Protein AF-A0A8B8AVL2-F1 (afdb_monomer)

Foldseek 3Di:
DQDDDDPDAWDDQQRDTDGPVFWDHANSDIDGHPPQWDHFHRDIEGNVFWDWQAADVAIDIDGPPACWDRARRAIDRCPPAPPWDHQHRDIDRQQFWDADAPSDIDGAPDSQFRDWEDDDRHDTYTDHPQFNDAQQGDTDRVQQWDHANSATGGRQVVVVWDQLPPERDIDRPVFWDNFLRDIDGDDDDDDDDDDDDDDDDDDDDDDDDPCDAAQCNCLDPPNDLVVLVVCLVVVVQDLQAPWKWWWQWDDKDFDPPQQKIKTWIFGDDTPLDPDDDTDIAIEIENHGRPVCVVVRRFTKIKGHNDDCDPDDRYDYDDSNIYIGGPDPVSSVSSVVCNCSHVSNVVVVVVVVVVVVVVVVVVVVVVVVD

Sequence (369 aa):
MGKIQPRGSGHCCGKDLYNIGNELCCRNKIFHSDGFLQCCGGSTYNVSHQECCQGNGASKAIPKEAEMLCCRGVVHNINNVPNSRCCGNQTYSPLTNLCCNNDVIIKKDSTNHTICCGREAISFHSCERDSGNFCGREAFHIKRDLCCNNKLHKNAKKRGKRCCLPGTDKFDPRSEICAFGMVKTIAVTRNNRPSSPIPGPQRRELRPTQIATGICSICSDAWTNRDVRRRILDKSLDICRENGYLLTVKHFEVSEIANKTWMDVTMKRNIFKTNANKTDIILELPCKCSSLKKQSRKRILLLTDLKFQNPPKSFHLGDSDAIVPRRKKILNMIRERFRNCDNYIVRKLRKIVFEDRIKKIISESKNKA

Organism: Crassostrea virginica (NCBI:txid6565)

Mean predicted aligned error: 20.83 Å

InterPro domains:
  IPR055284 Galaxin-like [PTHR34490] (5-122)
  IPR056601 Galaxin-like repeats domain [PF24748] (11-123)

Structure (mmCIF, N/CA/C/O backbone):
data_AF-A0A8B8AVL2-F1
#
_entry.id   AF-A0A8B8AVL2-F1
#
loop_
_atom_site.group_PDB
_atom_site.id
_atom_site.type_symbol
_atom_site.label_atom_id
_atom_site.label_alt_id
_atom_site.label_comp_id
_atom_site.label_asym_id
_atom_site.label_entity_id
_atom_site.label_seq_id
_atom_site.pdbx_PDB_ins_code
_atom_site.Cartn_x
_atom_site.Cartn_y
_atom_site.Cartn_z
_atom_site.occupancy
_atom_site.B_iso_or_equiv
_atom_site.auth_seq_id
_atom_site.auth_comp_id
_atom_site.auth_asym_id
_atom_site.auth_atom_id
_atom_site.pdbx_PDB_model_num
ATOM 1 N N . MET A 1 1 ? 40.114 -24.644 -37.928 1.00 46.31 1 MET A N 1
ATOM 2 C CA . MET A 1 1 ? 40.472 -23.586 -38.894 1.00 46.31 1 MET A CA 1
ATOM 3 C C . MET A 1 1 ? 40.059 -22.238 -38.325 1.00 46.31 1 MET A C 1
ATOM 5 O O . MET A 1 1 ? 38.869 -21.961 -38.285 1.00 46.31 1 MET A O 1
ATOM 9 N N . GLY A 1 2 ? 41.008 -21.447 -37.820 1.00 56.53 2 GLY A N 1
ATOM 10 C CA . GLY A 1 2 ? 40.782 -20.035 -37.483 1.00 56.53 2 GLY A CA 1
ATOM 11 C C . GLY A 1 2 ? 41.354 -19.159 -38.596 1.00 56.53 2 GLY A C 1
ATOM 12 O O . GLY A 1 2 ? 42.426 -19.472 -39.109 1.00 56.53 2 GLY A O 1
ATOM 13 N N . LYS A 1 3 ? 40.642 -18.103 -38.999 1.00 57.56 3 LYS A N 1
ATOM 14 C CA . LYS A 1 3 ? 41.122 -17.144 -40.007 1.00 57.56 3 LYS A CA 1
ATOM 15 C C . LYS A 1 3 ? 42.056 -16.134 -39.324 1.00 57.56 3 LYS A C 1
ATOM 17 O O . LYS A 1 3 ? 41.684 -15.569 -38.300 1.00 57.56 3 LYS A O 1
ATOM 22 N N . ILE A 1 4 ? 43.249 -15.918 -39.878 1.00 60.59 4 ILE A N 1
ATOM 23 C CA . ILE A 1 4 ? 44.240 -14.942 -39.388 1.00 60.59 4 ILE A CA 1
ATOM 24 C C . ILE A 1 4 ? 44.232 -13.735 -40.337 1.00 60.59 4 ILE A C 1
ATOM 26 O O . ILE A 1 4 ? 44.133 -13.912 -41.549 1.00 60.59 4 ILE A O 1
ATOM 30 N N . GLN A 1 5 ? 44.316 -12.515 -39.800 1.00 57.16 5 GLN A N 1
ATOM 31 C CA . GLN A 1 5 ? 44.243 -11.262 -40.565 1.00 57.16 5 GLN A CA 1
ATOM 32 C C . GLN A 1 5 ? 45.155 -10.185 -39.940 1.00 57.16 5 GLN A C 1
ATOM 34 O O . GLN A 1 5 ? 45.517 -10.316 -38.766 1.00 57.16 5 GLN A O 1
ATOM 39 N N . PRO A 1 6 ? 45.558 -9.141 -40.695 1.00 56.50 6 PRO A N 1
ATOM 40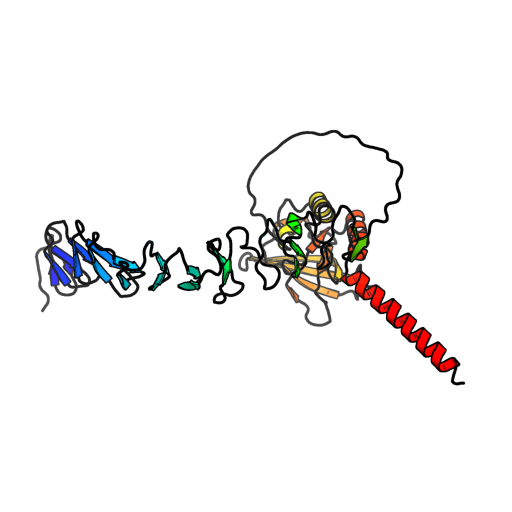 C CA . PRO A 1 6 ? 46.454 -8.099 -40.201 1.00 56.50 6 PRO A CA 1
ATOM 41 C C . PRO A 1 6 ? 45.895 -7.302 -39.017 1.00 56.50 6 PRO A C 1
ATOM 43 O O . PRO A 1 6 ? 44.690 -7.138 -38.826 1.00 56.50 6 PRO A O 1
ATOM 46 N N . ARG A 1 7 ? 46.813 -6.763 -38.216 1.00 51.44 7 ARG A N 1
ATOM 47 C CA . ARG A 1 7 ? 46.518 -6.038 -36.978 1.00 51.44 7 ARG A CA 1
ATOM 48 C C . ARG A 1 7 ? 46.010 -4.622 -37.298 1.00 51.44 7 ARG A C 1
ATOM 50 O O . ARG A 1 7 ? 46.827 -3.736 -37.521 1.00 51.44 7 ARG A O 1
ATOM 57 N N . GLY A 1 8 ? 44.691 -4.399 -37.302 1.00 59.25 8 GLY A N 1
ATOM 58 C CA . GLY A 1 8 ? 44.143 -3.030 -37.351 1.00 59.25 8 GLY A CA 1
ATOM 59 C C . GLY A 1 8 ? 42.682 -2.825 -37.777 1.00 59.25 8 GLY A C 1
ATOM 60 O O . GLY A 1 8 ? 42.142 -1.773 -37.457 1.00 59.25 8 GLY A O 1
ATOM 61 N N . SER A 1 9 ? 42.036 -3.771 -38.471 1.00 60.78 9 SER A N 1
ATOM 62 C CA . SER A 1 9 ? 40.707 -3.534 -39.087 1.00 60.78 9 SER A CA 1
ATOM 63 C C . SER A 1 9 ? 39.643 -4.613 -38.834 1.00 60.78 9 SER A C 1
ATOM 65 O O . SER A 1 9 ? 38.451 -4.306 -38.848 1.00 60.78 9 SER A O 1
ATOM 67 N N . GLY A 1 10 ? 40.042 -5.866 -38.598 1.00 69.06 10 GLY A N 1
ATOM 68 C CA . GLY A 1 10 ? 39.117 -6.973 -38.345 1.00 69.06 10 GLY A CA 1
ATOM 69 C C . GLY A 1 10 ? 38.738 -7.111 -36.868 1.00 69.06 10 GLY A C 1
ATOM 70 O O . GLY A 1 10 ? 39.597 -7.378 -36.028 1.00 69.06 10 GLY A O 1
ATOM 71 N N . HIS A 1 11 ? 37.447 -7.000 -36.560 1.00 82.00 11 HIS A N 1
ATOM 72 C CA . HIS A 1 11 ? 36.873 -7.332 -35.255 1.00 82.00 11 HIS A CA 1
ATOM 73 C C . HIS A 1 11 ? 36.264 -8.742 -35.279 1.00 82.00 11 HIS A C 1
ATOM 75 O O . HIS A 1 11 ? 35.847 -9.233 -36.325 1.00 82.00 11 HIS A O 1
ATOM 81 N N . CYS A 1 12 ? 36.192 -9.416 -34.130 1.00 86.38 12 CYS A N 1
ATOM 82 C CA . CYS A 1 12 ? 35.630 -10.768 -34.050 1.00 86.38 12 CYS A CA 1
ATOM 83 C C . CYS A 1 12 ? 34.099 -10.746 -33.914 1.00 86.38 12 CYS A C 1
ATOM 85 O O . CYS A 1 12 ? 33.557 -10.052 -33.055 1.00 86.38 12 CYS A O 1
ATOM 87 N N . CYS A 1 13 ? 33.413 -11.582 -34.694 1.00 88.31 13 CYS A N 1
ATOM 88 C CA . CYS A 1 13 ? 31.988 -11.875 -34.572 1.00 88.31 13 CYS A CA 1
ATOM 89 C C . CYS A 1 13 ? 31.774 -13.392 -34.466 1.00 88.31 13 CYS A C 1
ATOM 91 O O . CYS A 1 13 ? 31.724 -14.112 -35.463 1.00 88.31 13 CYS A O 1
ATOM 93 N N . GLY A 1 14 ? 31.668 -13.909 -33.240 1.00 86.19 14 GLY A N 1
ATOM 94 C CA . GLY A 1 14 ? 31.575 -15.351 -33.003 1.00 86.19 14 GLY A CA 1
ATOM 95 C C . GLY A 1 14 ? 32.844 -16.095 -33.429 1.00 86.19 14 GLY A C 1
ATOM 96 O O . GLY A 1 14 ? 33.833 -16.083 -32.703 1.00 86.19 14 GLY A O 1
ATOM 97 N N . LYS A 1 15 ? 32.795 -16.772 -34.584 1.00 85.31 15 LYS A N 1
ATOM 98 C CA . LYS A 1 15 ? 33.928 -17.519 -35.171 1.00 85.31 15 LYS A CA 1
ATOM 99 C C . LYS A 1 15 ? 34.556 -16.831 -36.389 1.00 85.31 15 LYS A C 1
ATOM 101 O O . LYS A 1 15 ? 35.597 -17.288 -36.858 1.00 85.31 15 LYS A O 1
ATOM 106 N N . ASP A 1 16 ? 33.939 -15.765 -36.888 1.00 84.94 16 ASP A N 1
ATOM 107 C CA . ASP A 1 16 ? 34.364 -15.042 -38.084 1.00 84.94 16 ASP A CA 1
ATOM 108 C C . ASP A 1 16 ? 34.873 -13.636 -37.738 1.00 84.94 16 ASP A C 1
ATOM 110 O O . ASP A 1 16 ? 34.718 -13.150 -36.615 1.00 84.94 16 ASP A O 1
ATOM 114 N N . LEU A 1 17 ? 35.518 -12.996 -38.711 1.00 83.62 17 LEU A N 1
ATOM 115 C CA . LEU A 1 17 ? 36.006 -11.621 -38.628 1.00 83.62 17 LEU A CA 1
ATOM 116 C C . LEU A 1 17 ? 35.095 -10.711 -39.453 1.00 83.62 17 LEU A C 1
ATOM 118 O O . LEU A 1 17 ? 34.638 -11.133 -40.512 1.00 83.62 17 LEU A O 1
ATOM 122 N N . TYR A 1 18 ? 34.876 -9.483 -38.984 1.00 85.00 18 TYR A N 1
ATOM 123 C CA . TYR A 1 18 ? 34.106 -8.452 -39.680 1.00 85.00 18 TYR A CA 1
ATOM 124 C C . TYR A 1 18 ? 34.799 -7.086 -39.618 1.00 85.00 18 TYR A C 1
ATOM 126 O O . TYR A 1 18 ? 35.566 -6.803 -38.692 1.00 85.00 18 TYR A O 1
ATOM 134 N N . ASN A 1 19 ? 34.519 -6.236 -40.599 1.00 83.88 19 ASN A N 1
ATOM 135 C CA . ASN A 1 19 ? 35.024 -4.874 -40.705 1.00 83.88 19 ASN A CA 1
ATOM 136 C C . ASN A 1 19 ? 34.010 -3.874 -40.127 1.00 83.88 19 ASN A C 1
ATOM 138 O O . ASN A 1 19 ? 32.945 -3.652 -40.696 1.00 83.88 19 ASN A O 1
ATOM 142 N N . ILE A 1 20 ? 34.360 -3.200 -39.031 1.00 81.19 20 ILE A N 1
ATOM 143 C CA . ILE A 1 20 ? 33.480 -2.208 -38.381 1.00 81.19 20 ILE A CA 1
ATOM 144 C C . ILE A 1 20 ? 33.122 -0.993 -39.255 1.00 81.19 20 ILE A C 1
ATOM 146 O O . ILE A 1 20 ? 32.211 -0.252 -38.897 1.00 81.19 20 ILE A O 1
ATOM 150 N N . GLY A 1 21 ? 33.825 -0.762 -40.371 1.00 81.06 21 GLY A N 1
ATOM 151 C CA . GLY A 1 21 ? 33.552 0.355 -41.277 1.00 81.06 21 GLY A CA 1
ATOM 152 C C . GLY A 1 21 ? 32.342 0.154 -42.196 1.00 81.06 21 GLY A C 1
ATOM 153 O O . GLY A 1 21 ? 31.752 1.139 -42.626 1.00 81.06 21 GLY A O 1
ATOM 154 N N . ASN A 1 22 ? 31.974 -1.094 -42.507 1.00 85.62 22 ASN A N 1
ATOM 155 C CA . ASN A 1 22 ? 30.881 -1.425 -43.435 1.00 85.62 22 ASN A CA 1
ATOM 156 C C . ASN A 1 22 ? 30.112 -2.712 -43.071 1.00 85.62 22 ASN A C 1
ATOM 158 O O . ASN A 1 22 ? 29.275 -3.177 -43.844 1.00 85.62 22 ASN A O 1
ATOM 162 N N . GLU A 1 23 ? 30.378 -3.306 -41.908 1.00 89.81 23 GLU A N 1
ATOM 163 C CA . GLU A 1 23 ? 29.716 -4.516 -41.426 1.00 89.81 23 GLU A CA 1
ATOM 164 C C . GLU A 1 23 ? 29.344 -4.397 -39.942 1.00 89.81 23 GLU A C 1
ATOM 166 O O . GLU A 1 23 ? 29.941 -3.654 -39.160 1.00 89.81 23 GLU A O 1
ATOM 171 N N . LEU A 1 24 ? 28.339 -5.169 -39.539 1.00 91.12 24 LEU A N 1
ATOM 172 C CA . LEU A 1 24 ? 27.743 -5.144 -38.213 1.00 91.12 24 LEU A CA 1
ATOM 173 C C . LEU A 1 24 ? 27.591 -6.567 -37.662 1.00 91.12 24 LEU A C 1
ATOM 175 O O . LEU A 1 24 ? 27.012 -7.440 -38.308 1.00 91.12 24 LEU A O 1
ATOM 179 N N . CYS A 1 25 ? 28.074 -6.792 -36.438 1.00 90.94 25 CYS A N 1
ATOM 180 C CA . CYS A 1 25 ? 27.955 -8.072 -35.743 1.00 90.94 25 CYS A CA 1
ATOM 181 C C . CYS A 1 25 ? 26.744 -8.109 -34.797 1.00 90.94 25 CYS A C 1
ATOM 183 O O . CYS A 1 25 ? 26.731 -7.427 -33.772 1.00 90.94 25 CYS A O 1
ATOM 185 N N . CYS A 1 26 ? 25.764 -8.974 -35.075 1.00 91.50 26 CYS A N 1
ATOM 186 C CA . CYS A 1 26 ? 24.573 -9.174 -34.244 1.00 91.50 26 CYS A CA 1
ATOM 187 C C . CYS A 1 26 ? 24.462 -10.640 -33.792 1.00 91.50 26 CYS A C 1
ATOM 189 O O . CYS A 1 26 ? 24.161 -11.521 -34.596 1.00 91.50 26 CYS A O 1
ATOM 191 N N . ARG A 1 27 ? 24.720 -10.919 -32.500 1.00 88.62 27 ARG A N 1
ATOM 192 C CA . ARG A 1 27 ? 24.760 -12.277 -31.894 1.00 88.62 27 ARG A CA 1
ATOM 193 C C . ARG A 1 27 ? 25.475 -13.315 -32.783 1.00 88.62 27 ARG A C 1
ATOM 195 O O . ARG A 1 27 ? 24.881 -14.316 -33.177 1.00 88.62 27 ARG A O 1
ATOM 202 N N . ASN A 1 28 ? 26.760 -13.083 -33.062 1.00 89.81 28 ASN A N 1
ATOM 203 C CA . ASN A 1 28 ? 27.632 -13.973 -33.850 1.00 89.81 28 ASN A CA 1
ATOM 204 C C . ASN A 1 28 ? 27.245 -14.136 -35.335 1.00 89.81 28 ASN A C 1
ATOM 206 O O . ASN A 1 28 ? 27.693 -15.085 -35.974 1.00 89.81 28 ASN A O 1
ATOM 210 N N . LYS A 1 29 ? 26.430 -13.231 -35.889 1.00 90.56 29 LYS A N 1
ATOM 211 C CA . LYS A 1 29 ? 26.162 -13.126 -37.329 1.00 90.56 29 LYS A CA 1
ATOM 212 C C . LYS A 1 29 ? 26.619 -11.767 -37.846 1.00 90.56 29 LYS A C 1
ATOM 214 O O . LYS A 1 29 ? 26.373 -10.758 -37.188 1.00 90.56 29 LYS A O 1
ATOM 219 N N . ILE A 1 30 ? 27.254 -11.764 -39.011 1.00 91.19 30 ILE A N 1
ATOM 220 C CA . ILE A 1 30 ? 27.753 -10.565 -39.688 1.00 91.19 30 ILE A CA 1
ATOM 221 C C . ILE A 1 30 ? 26.718 -10.132 -40.729 1.00 91.19 30 ILE A C 1
ATOM 223 O O . ILE A 1 30 ? 26.168 -10.969 -41.444 1.00 91.19 30 ILE A O 1
ATOM 227 N N . PHE A 1 31 ? 26.456 -8.832 -40.801 1.00 91.38 31 PHE A N 1
ATOM 228 C CA . PHE A 1 31 ? 25.578 -8.195 -41.780 1.00 91.38 31 PHE A CA 1
ATOM 229 C C . PHE A 1 31 ? 26.317 -7.024 -42.427 1.00 91.38 31 PHE A C 1
ATOM 231 O O . PHE A 1 31 ? 27.064 -6.333 -41.737 1.00 91.38 31 PHE A O 1
ATOM 238 N N . HIS A 1 32 ? 26.083 -6.759 -43.713 1.00 89.75 32 HIS A N 1
ATOM 239 C CA . HIS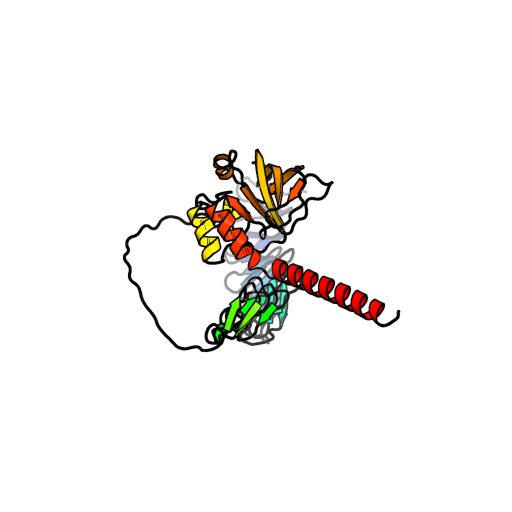 A 1 32 ? 26.525 -5.502 -44.323 1.00 89.75 32 HIS A CA 1
ATOM 240 C C . HIS A 1 32 ? 25.790 -4.319 -43.673 1.00 89.75 32 HIS A C 1
ATOM 242 O O . HIS A 1 32 ? 24.652 -4.480 -43.223 1.00 89.75 32 HIS A O 1
ATOM 248 N N . SER A 1 33 ? 26.439 -3.160 -43.581 1.00 83.44 33 SER A N 1
ATOM 249 C CA . SER A 1 33 ? 25.900 -1.982 -42.903 1.00 83.44 33 SER A CA 1
ATOM 250 C C . SER A 1 33 ? 26.157 -0.707 -43.696 1.00 83.44 33 SER A C 1
ATOM 252 O O . SER A 1 33 ? 27.261 -0.166 -43.683 1.00 83.44 33 SER A O 1
ATOM 254 N N . ASP A 1 34 ? 25.089 -0.166 -44.278 1.00 81.88 34 ASP A N 1
ATOM 255 C CA . ASP A 1 34 ? 25.092 1.105 -45.014 1.00 81.88 34 ASP A CA 1
ATOM 256 C C . ASP A 1 34 ? 24.920 2.320 -44.071 1.00 81.88 34 ASP A C 1
ATOM 258 O O . ASP A 1 34 ? 24.357 3.347 -44.440 1.00 81.88 34 ASP A O 1
ATOM 262 N N . GLY A 1 35 ? 25.301 2.183 -42.794 1.00 81.44 35 GLY A N 1
ATOM 263 C CA . GLY A 1 35 ? 25.142 3.203 -41.744 1.00 81.44 35 GLY A CA 1
ATOM 264 C C . GLY A 1 35 ? 23.745 3.297 -41.105 1.00 81.44 35 GLY A C 1
ATOM 265 O O . GLY A 1 35 ? 23.629 3.743 -39.965 1.00 81.44 35 GLY A O 1
ATOM 266 N N . PHE A 1 36 ? 22.691 2.823 -41.779 1.00 85.44 36 PHE A N 1
ATOM 267 C CA . PHE A 1 36 ? 21.302 2.858 -41.275 1.00 85.44 36 PHE A CA 1
ATOM 268 C C . PHE A 1 36 ? 20.847 1.575 -40.561 1.00 85.44 36 PHE A C 1
ATOM 270 O O . PHE A 1 36 ? 19.738 1.523 -40.024 1.00 85.44 36 PHE A O 1
ATOM 277 N N . LEU A 1 37 ? 21.666 0.521 -40.564 1.00 90.94 37 LEU A N 1
ATOM 278 C CA . LEU A 1 37 ? 21.333 -0.755 -39.935 1.00 90.94 37 LEU A CA 1
ATOM 279 C C . LEU A 1 37 ? 21.859 -0.821 -38.499 1.00 90.94 37 LEU A C 1
ATOM 281 O O . LEU A 1 37 ? 23.006 -0.486 -38.214 1.00 90.94 37 LEU A O 1
ATOM 285 N N . GLN A 1 38 ? 21.017 -1.302 -37.588 1.00 91.69 38 GLN A N 1
ATOM 286 C CA . GLN A 1 38 ? 21.385 -1.601 -36.204 1.00 91.69 38 GLN A CA 1
ATOM 287 C C . GLN A 1 38 ? 20.979 -3.023 -35.821 1.00 91.69 38 GLN A C 1
ATOM 289 O O . GLN A 1 38 ? 20.119 -3.638 -36.452 1.00 91.69 38 GLN A O 1
ATOM 294 N N . CYS A 1 39 ? 21.585 -3.563 -34.762 1.00 91.38 39 CYS A N 1
ATOM 295 C CA . CYS A 1 39 ? 21.264 -4.905 -34.294 1.00 91.38 39 CYS A CA 1
ATOM 296 C C . CYS A 1 39 ? 19.919 -4.955 -33.572 1.00 91.38 39 CYS A C 1
ATOM 298 O O . CYS A 1 39 ? 19.682 -4.250 -32.592 1.00 91.38 39 CYS A O 1
ATOM 300 N N . CYS A 1 40 ? 19.088 -5.903 -33.991 1.00 91.50 40 CYS A N 1
ATOM 301 C CA . CYS A 1 40 ? 17.940 -6.384 -33.249 1.00 91.50 40 CYS A CA 1
ATOM 302 C C . CYS A 1 40 ? 18.136 -7.860 -32.888 1.00 91.50 40 CYS A C 1
ATOM 304 O O . CYS A 1 40 ? 17.741 -8.772 -33.618 1.00 91.50 40 CYS A O 1
ATOM 306 N N . GLY A 1 41 ? 18.814 -8.106 -31.764 1.00 87.75 41 GLY A N 1
ATOM 307 C CA . GLY A 1 41 ? 19.201 -9.449 -31.333 1.00 87.75 41 GLY A CA 1
ATOM 308 C C . GLY A 1 41 ? 20.168 -10.120 -32.312 1.00 87.75 41 GLY A C 1
ATOM 309 O O . GLY A 1 41 ? 21.330 -9.739 -32.377 1.00 87.75 41 GLY A O 1
ATOM 310 N N . GLY A 1 42 ? 19.701 -11.152 -33.022 1.00 88.06 42 GLY A N 1
ATOM 311 C CA . GLY A 1 42 ? 20.479 -11.911 -34.020 1.00 88.06 42 GLY A CA 1
ATOM 312 C C . GLY A 1 42 ? 20.136 -11.577 -35.476 1.00 88.06 42 GLY A C 1
ATOM 313 O O . GLY A 1 42 ? 20.378 -12.391 -36.366 1.00 88.06 42 GLY A O 1
ATOM 314 N N . SER A 1 43 ? 19.519 -10.419 -35.691 1.00 89.38 43 SER A N 1
ATOM 315 C CA . SER A 1 43 ? 19.111 -9.844 -36.978 1.00 89.38 43 SER A CA 1
ATOM 316 C C . SER A 1 43 ? 19.403 -8.344 -36.971 1.00 89.38 43 SER A C 1
ATOM 318 O O . SER A 1 43 ? 19.673 -7.787 -35.906 1.00 89.38 43 SER A O 1
ATOM 320 N N . THR A 1 44 ? 19.318 -7.680 -38.119 1.00 92.06 44 THR A N 1
ATOM 321 C CA . THR A 1 44 ? 19.375 -6.216 -38.223 1.00 92.06 44 THR A CA 1
ATOM 322 C C . THR A 1 44 ? 17.986 -5.597 -38.389 1.00 92.06 44 THR A C 1
ATOM 324 O O . THR A 1 44 ? 17.011 -6.290 -38.679 1.00 92.06 44 THR A O 1
ATOM 327 N N . TYR A 1 45 ? 17.891 -4.287 -38.166 1.00 91.88 45 TYR A N 1
ATOM 328 C CA . TYR A 1 45 ? 16.732 -3.458 -38.495 1.00 91.88 45 TYR A CA 1
ATOM 329 C C . TYR A 1 45 ? 17.207 -2.105 -39.039 1.00 91.88 45 TYR A C 1
ATOM 331 O O . TYR A 1 45 ? 18.277 -1.631 -38.649 1.00 91.88 45 TYR A O 1
ATOM 339 N N . ASN A 1 46 ? 16.435 -1.494 -39.939 1.00 91.31 46 ASN A N 1
ATOM 340 C CA . ASN A 1 46 ? 16.752 -0.177 -40.498 1.00 91.31 46 ASN A CA 1
ATOM 341 C C . ASN A 1 46 ? 16.165 0.929 -39.610 1.00 91.31 46 ASN A C 1
ATOM 343 O O . ASN A 1 46 ? 14.945 1.040 -39.489 1.00 91.31 46 ASN A O 1
ATOM 347 N N . VAL A 1 47 ? 17.018 1.766 -39.015 1.00 89.44 47 VAL A N 1
ATOM 348 C CA . VAL A 1 47 ? 16.595 2.784 -38.036 1.00 89.44 47 VAL A CA 1
ATOM 349 C C . VAL A 1 47 ? 15.691 3.871 -38.616 1.00 89.44 47 VAL A C 1
ATOM 351 O O . VAL A 1 47 ? 15.024 4.559 -37.845 1.00 89.44 47 VAL A O 1
ATOM 354 N N . SER A 1 48 ? 15.633 4.045 -39.939 1.00 89.00 48 SER A N 1
ATOM 355 C CA . SER A 1 48 ? 14.774 5.050 -40.573 1.00 89.00 48 SER A CA 1
ATOM 356 C C . SER A 1 48 ? 13.295 4.673 -40.435 1.00 89.00 48 SER A C 1
ATOM 358 O O . SER A 1 48 ? 12.529 5.444 -39.860 1.00 89.00 48 SER A O 1
ATOM 360 N N . HIS A 1 49 ? 12.919 3.449 -40.831 1.00 88.00 49 HIS A N 1
ATOM 361 C CA . HIS A 1 49 ? 11.514 2.998 -40.902 1.00 88.00 49 HIS A CA 1
ATOM 362 C C . HIS A 1 49 ? 11.149 1.864 -39.932 1.00 88.00 49 HIS A C 1
ATOM 364 O O . HIS A 1 49 ? 9.982 1.487 -39.835 1.00 88.00 49 HIS A O 1
ATOM 370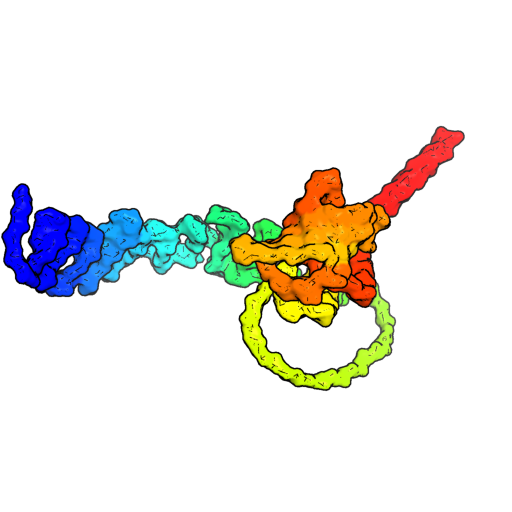 N N . GLN A 1 50 ? 12.117 1.302 -39.207 1.00 91.88 50 GLN A N 1
ATOM 371 C CA . GLN A 1 50 ? 11.898 0.215 -38.254 1.00 91.88 50 GLN A CA 1
ATOM 372 C C . GLN A 1 50 ? 12.421 0.573 -36.862 1.00 91.88 50 GLN A C 1
ATOM 374 O O . GLN A 1 50 ? 13.303 1.414 -36.688 1.00 91.88 50 GLN A O 1
ATOM 379 N N . GLU A 1 51 ? 11.895 -0.119 -35.862 1.00 90.56 51 GLU A N 1
ATOM 380 C CA . GLU A 1 51 ? 12.412 -0.161 -34.501 1.00 90.56 51 GLU A CA 1
ATOM 381 C C . GLU A 1 51 ? 12.655 -1.613 -34.066 1.00 90.56 51 GLU A C 1
ATOM 383 O O . GLU A 1 51 ? 12.118 -2.564 -34.644 1.00 90.56 51 GLU A O 1
ATOM 388 N N . CYS A 1 52 ? 13.492 -1.805 -33.047 1.00 91.31 52 CYS A N 1
ATOM 389 C CA . CYS A 1 52 ? 13.760 -3.130 -32.505 1.00 91.31 52 CYS A CA 1
ATOM 390 C C . CYS A 1 52 ? 12.916 -3.406 -31.260 1.00 91.31 52 CYS A C 1
ATOM 392 O O . CYS A 1 52 ? 13.169 -2.862 -30.185 1.00 91.31 52 CYS A O 1
ATOM 394 N N . CYS A 1 53 ? 11.981 -4.345 -31.374 1.00 91.25 53 CYS A N 1
ATOM 395 C CA . CYS A 1 53 ? 11.248 -4.862 -30.232 1.00 91.25 53 CYS A CA 1
ATOM 396 C C . CYS A 1 53 ? 12.133 -5.815 -29.414 1.00 91.25 53 CYS A C 1
ATOM 398 O O . CYS A 1 53 ? 12.376 -6.943 -29.844 1.00 91.25 53 CYS A O 1
ATOM 400 N N . GLN A 1 54 ? 12.624 -5.380 -28.247 1.00 87.12 54 GLN A N 1
ATOM 401 C CA . GLN A 1 54 ? 13.522 -6.158 -27.375 1.00 87.12 54 GLN A CA 1
ATOM 402 C C . GLN A 1 54 ? 12.823 -6.690 -26.115 1.00 87.12 54 GLN A C 1
ATOM 404 O O . GLN A 1 54 ? 11.948 -6.039 -25.541 1.00 87.12 54 GLN A O 1
ATOM 409 N N . GLY A 1 55 ? 13.241 -7.871 -25.654 1.00 80.06 55 GLY A N 1
ATOM 410 C CA . GLY A 1 55 ? 12.761 -8.494 -24.422 1.00 80.06 55 GLY A CA 1
ATOM 411 C C . GLY A 1 55 ? 13.670 -9.606 -23.903 1.00 80.06 55 GLY A C 1
ATOM 412 O O . GLY A 1 55 ? 14.770 -9.823 -24.414 1.00 80.06 55 GLY A O 1
ATOM 413 N N . ASN A 1 56 ? 13.191 -10.339 -22.895 1.00 71.38 56 ASN A N 1
ATOM 414 C CA . ASN A 1 56 ? 13.929 -11.438 -22.264 1.00 71.38 56 ASN A CA 1
ATOM 415 C C . ASN A 1 56 ? 14.039 -12.644 -23.219 1.00 71.38 56 ASN A C 1
ATOM 417 O O . ASN A 1 56 ? 13.206 -13.544 -23.203 1.00 71.38 56 ASN A O 1
ATOM 421 N N . GLY A 1 57 ? 15.066 -12.637 -24.072 1.00 71.12 57 GLY A N 1
ATOM 422 C CA . GLY A 1 57 ? 15.397 -13.696 -25.037 1.00 71.12 57 GLY A CA 1
ATOM 423 C C . GLY A 1 57 ? 14.981 -13.383 -26.480 1.00 71.12 57 GLY A C 1
ATOM 424 O O . GLY A 1 57 ? 15.749 -13.640 -27.411 1.00 71.12 57 GLY A O 1
ATOM 425 N N . ALA A 1 58 ? 13.821 -12.753 -26.675 1.00 75.38 58 ALA A N 1
ATOM 426 C CA . ALA A 1 58 ? 13.311 -12.374 -27.993 1.00 75.38 58 ALA A CA 1
ATOM 427 C C . ALA A 1 58 ? 13.788 -10.980 -28.441 1.00 75.38 58 ALA A C 1
ATOM 429 O O . ALA A 1 58 ? 13.946 -10.052 -27.642 1.00 75.38 58 ALA A O 1
ATOM 430 N N . SER A 1 59 ? 14.024 -10.823 -29.743 1.00 85.81 59 SER A N 1
ATOM 431 C CA . SER A 1 59 ? 14.256 -9.521 -30.377 1.00 85.81 59 SER A CA 1
ATOM 432 C C . SER A 1 59 ? 13.737 -9.572 -31.812 1.00 85.81 59 SER A C 1
ATOM 434 O O . SER A 1 59 ? 14.074 -10.516 -32.526 1.00 85.81 59 SER A O 1
ATOM 436 N N . LYS A 1 60 ? 12.907 -8.610 -32.227 1.00 87.56 60 LYS A N 1
ATOM 437 C CA . LYS A 1 60 ? 12.287 -8.592 -33.562 1.00 87.56 60 LYS A CA 1
ATOM 438 C C . LYS A 1 60 ? 12.213 -7.172 -34.125 1.00 87.56 60 LYS A C 1
ATOM 440 O O . LYS A 1 60 ? 11.743 -6.269 -33.440 1.00 87.56 60 LYS A O 1
ATOM 445 N N . ALA A 1 61 ? 12.654 -6.989 -35.367 1.00 89.44 61 ALA A N 1
ATOM 446 C CA . ALA A 1 61 ? 12.463 -5.744 -36.107 1.00 89.44 61 ALA A CA 1
ATOM 447 C C . ALA A 1 61 ? 10.972 -5.545 -36.430 1.00 89.44 61 ALA A C 1
ATOM 449 O O . ALA A 1 61 ? 10.321 -6.486 -36.895 1.00 89.44 61 ALA A O 1
ATOM 450 N N . ILE A 1 62 ? 10.440 -4.345 -36.197 1.00 89.12 62 ILE A N 1
ATOM 451 C CA . ILE A 1 62 ? 9.060 -3.972 -36.541 1.00 89.12 62 ILE A CA 1
ATOM 452 C C . ILE A 1 62 ? 9.015 -2.606 -37.244 1.00 89.12 62 ILE A C 1
ATOM 454 O O . ILE A 1 62 ? 9.805 -1.733 -36.891 1.00 89.12 62 ILE A O 1
ATOM 458 N N . PRO A 1 63 ? 8.136 -2.399 -38.242 1.00 88.31 63 PRO A N 1
ATOM 459 C CA . PRO A 1 63 ? 7.905 -1.086 -38.845 1.00 88.31 63 PRO A CA 1
ATOM 460 C C . PRO A 1 63 ? 7.396 -0.055 -37.829 1.00 88.31 63 PRO A C 1
ATOM 462 O O . PRO A 1 63 ? 6.508 -0.368 -37.041 1.00 88.31 63 PRO A O 1
ATOM 465 N N . LYS A 1 64 ? 7.902 1.180 -37.906 1.00 82.56 64 LYS A N 1
ATOM 466 C CA . LYS A 1 64 ? 7.459 2.328 -37.090 1.00 82.56 64 LYS A CA 1
ATOM 467 C C . LYS A 1 64 ? 6.082 2.869 -37.481 1.00 82.56 64 LYS A C 1
ATOM 469 O O . LYS A 1 64 ? 5.402 3.474 -36.663 1.00 82.56 64 LYS A O 1
ATOM 474 N N . GLU A 1 65 ? 5.714 2.701 -38.747 1.00 73.44 65 GLU A N 1
ATOM 475 C CA . GLU A 1 65 ? 4.514 3.291 -39.362 1.00 73.44 65 GLU A CA 1
ATOM 476 C C . GLU A 1 65 ? 3.274 2.388 -39.242 1.00 73.44 65 GLU A C 1
ATOM 478 O O . GLU A 1 65 ? 2.167 2.797 -39.579 1.00 73.44 65 GLU A O 1
ATOM 483 N N . ALA A 1 66 ? 3.443 1.154 -38.762 1.00 68.75 66 ALA A N 1
ATOM 484 C CA . ALA A 1 66 ? 2.341 0.232 -38.523 1.00 68.75 66 ALA A CA 1
ATOM 485 C C . ALA A 1 66 ? 1.766 0.422 -37.115 1.00 68.75 66 ALA A C 1
ATOM 487 O O . ALA A 1 66 ? 2.508 0.724 -36.181 1.00 68.75 66 ALA A O 1
ATOM 488 N N . GLU A 1 67 ? 0.477 0.124 -36.918 1.00 82.00 67 GLU A N 1
ATOM 489 C CA . GLU A 1 67 ? -0.114 0.046 -35.575 1.00 82.00 67 GLU A CA 1
ATOM 490 C C . GLU A 1 67 ? 0.318 -1.262 -34.878 1.00 82.00 67 GLU A C 1
ATOM 492 O O . GLU A 1 67 ? -0.448 -2.204 -34.653 1.00 82.00 67 GLU A O 1
ATOM 497 N N . MET A 1 68 ? 1.611 -1.338 -34.56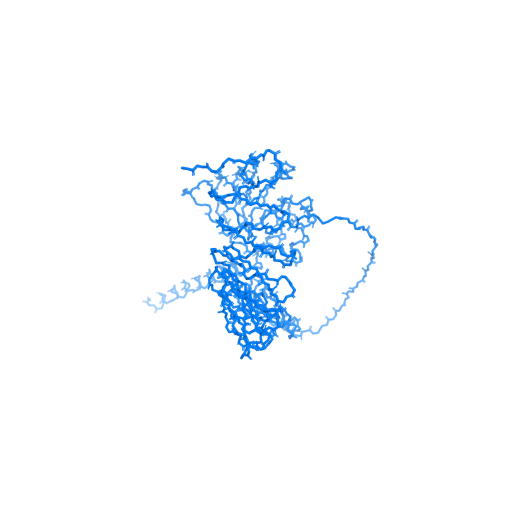7 1.00 85.88 68 MET A N 1
ATOM 498 C CA . MET A 1 68 ? 2.237 -2.397 -33.789 1.00 85.88 68 MET A CA 1
ATOM 499 C C . MET A 1 68 ? 2.737 -1.843 -32.458 1.00 85.88 68 MET A C 1
ATOM 501 O O . MET A 1 68 ? 3.176 -0.701 -32.364 1.00 85.88 68 MET A O 1
ATOM 505 N N . LEU A 1 69 ? 2.699 -2.674 -31.419 1.00 88.56 69 LEU A N 1
ATOM 506 C CA . LEU A 1 69 ? 3.211 -2.331 -30.098 1.00 88.56 69 LEU A CA 1
ATOM 507 C C . LEU A 1 69 ? 4.128 -3.438 -29.578 1.00 88.56 69 LEU A C 1
ATOM 509 O O . LEU A 1 69 ? 3.741 -4.608 -29.513 1.00 88.56 69 LEU A O 1
ATOM 513 N N . CYS A 1 70 ? 5.344 -3.064 -29.178 1.00 89.56 70 CYS A N 1
ATOM 514 C CA . CYS A 1 70 ? 6.285 -3.977 -28.541 1.00 89.56 70 CYS A CA 1
ATOM 515 C C . CYS A 1 70 ? 6.096 -4.031 -27.020 1.00 89.56 70 CYS A C 1
ATOM 517 O O . CYS A 1 70 ? 6.358 -3.055 -26.318 1.00 89.56 70 CYS A O 1
ATOM 519 N N . CYS A 1 71 ? 5.754 -5.205 -26.491 1.00 90.62 71 CYS A N 1
ATOM 520 C CA . CYS A 1 71 ? 5.652 -5.466 -25.058 1.00 90.62 71 CYS A CA 1
ATOM 521 C C . CYS A 1 71 ? 6.661 -6.544 -24.640 1.00 90.62 71 CYS A C 1
ATOM 523 O O . CYS A 1 71 ? 6.440 -7.734 -24.857 1.00 90.62 71 CYS A O 1
ATOM 525 N N . ARG A 1 72 ? 7.798 -6.119 -24.064 1.00 88.06 72 ARG A N 1
ATOM 526 C CA . ARG A 1 72 ? 8.917 -6.986 -23.625 1.00 88.06 72 ARG A CA 1
ATOM 527 C C . ARG A 1 72 ? 9.301 -8.065 -24.656 1.00 88.06 72 ARG A C 1
ATOM 529 O O . ARG A 1 72 ? 9.406 -9.244 -24.323 1.00 88.06 72 ARG A O 1
ATOM 536 N N . GLY A 1 73 ? 9.520 -7.662 -25.906 1.00 86.69 73 GLY A N 1
ATOM 537 C CA . GLY A 1 73 ? 9.950 -8.552 -26.992 1.00 86.69 73 GLY A CA 1
ATOM 538 C C . GLY A 1 73 ? 8.819 -9.307 -27.698 1.00 86.69 73 GLY A C 1
ATOM 539 O O . GLY A 1 73 ? 9.088 -10.002 -28.675 1.00 86.69 73 GLY A O 1
ATOM 540 N N . VAL A 1 74 ? 7.568 -9.160 -27.247 1.00 87.75 74 VAL A N 1
ATOM 541 C CA . VAL A 1 74 ? 6.376 -9.651 -27.952 1.00 87.75 74 VAL A CA 1
ATOM 542 C C . VAL A 1 74 ? 5.766 -8.506 -28.756 1.00 87.75 74 VAL A C 1
ATOM 544 O O . VAL A 1 74 ? 5.525 -7.426 -28.220 1.00 87.75 74 VAL A O 1
ATOM 547 N N . VAL A 1 75 ? 5.527 -8.745 -30.043 1.00 89.06 75 VAL A N 1
ATOM 548 C CA . VAL A 1 75 ? 4.923 -7.776 -30.966 1.00 89.06 75 VAL A CA 1
ATOM 549 C C . VAL A 1 75 ? 3.423 -8.028 -31.042 1.00 89.06 75 VAL A C 1
ATOM 551 O O . VAL A 1 75 ? 3.009 -9.141 -31.359 1.00 89.06 75 VAL A O 1
ATOM 554 N N . HIS A 1 76 ? 2.630 -6.988 -30.804 1.00 88.75 76 HIS A N 1
ATOM 555 C CA . HIS A 1 76 ? 1.170 -7.020 -30.890 1.00 88.75 76 HIS A CA 1
ATOM 556 C C . HIS A 1 76 ? 0.687 -6.101 -32.006 1.00 88.75 76 HIS A C 1
ATOM 558 O O . HIS A 1 76 ? 1.192 -4.991 -32.135 1.00 88.75 76 HIS A O 1
ATOM 564 N N . ASN A 1 77 ? -0.300 -6.539 -32.788 1.00 87.50 77 ASN A N 1
ATOM 565 C CA . ASN A 1 77 ? -1.057 -5.654 -33.675 1.00 87.50 77 ASN A CA 1
ATOM 566 C C . ASN A 1 77 ? -2.149 -4.962 -32.842 1.00 87.50 77 ASN A C 1
ATOM 568 O O . ASN A 1 77 ? -2.877 -5.637 -32.112 1.00 87.50 77 ASN A O 1
ATOM 572 N N . ILE A 1 78 ? -2.238 -3.634 -32.928 1.00 83.31 78 ILE A N 1
ATOM 573 C CA . ILE A 1 78 ? -3.155 -2.821 -32.117 1.00 83.31 78 ILE A CA 1
ATOM 574 C C . ILE A 1 78 ? -4.257 -2.126 -32.936 1.00 83.31 78 ILE A C 1
ATOM 576 O O . ILE A 1 78 ? -5.036 -1.385 -32.338 1.00 83.31 78 ILE A O 1
ATOM 580 N N . ASN A 1 79 ? -4.412 -2.459 -34.230 1.00 80.69 79 ASN A N 1
ATOM 581 C CA . ASN A 1 79 ? -5.436 -1.916 -35.147 1.00 80.69 79 ASN A CA 1
ATOM 582 C C . ASN A 1 79 ? -6.858 -1.914 -34.543 1.00 80.69 79 ASN A C 1
ATOM 584 O O . ASN A 1 79 ? -7.662 -1.020 -34.786 1.00 80.69 79 ASN A O 1
ATOM 588 N N . ASN A 1 80 ? -7.185 -2.939 -33.745 1.00 70.50 80 ASN A N 1
ATOM 589 C CA . ASN A 1 80 ? -8.518 -3.133 -33.161 1.00 70.50 80 ASN A CA 1
ATOM 590 C C . ASN A 1 80 ? -8.639 -2.627 -31.710 1.00 70.50 80 ASN A C 1
ATOM 592 O O . ASN A 1 80 ? -9.694 -2.772 -31.091 1.00 70.50 80 ASN A O 1
ATOM 596 N N . VAL A 1 81 ? -7.564 -2.089 -31.123 1.00 68.94 81 VAL A N 1
ATOM 597 C CA . VAL A 1 81 ? -7.501 -1.712 -29.702 1.00 68.94 81 VAL A CA 1
ATOM 598 C C . VAL A 1 81 ? -6.847 -0.327 -29.568 1.00 68.94 81 VAL A C 1
ATOM 600 O O . VAL A 1 81 ? -5.668 -0.221 -29.201 1.00 68.94 81 VAL A O 1
ATOM 603 N N . PRO A 1 82 ? -7.599 0.760 -29.839 1.00 69.81 82 PRO A N 1
ATOM 604 C CA . PRO A 1 82 ? -7.068 2.117 -29.795 1.00 69.81 82 PRO A CA 1
ATOM 605 C C . PRO A 1 82 ? -6.520 2.475 -28.406 1.00 69.81 82 PRO A C 1
ATOM 607 O O . PRO A 1 82 ? -7.072 2.096 -27.366 1.00 69.81 82 PRO A O 1
ATOM 610 N N . ASN A 1 83 ? -5.431 3.249 -28.402 1.00 79.12 83 ASN A N 1
ATOM 611 C CA . ASN A 1 83 ? -4.661 3.640 -27.214 1.00 79.12 83 ASN A CA 1
ATOM 612 C C . ASN A 1 83 ? -4.032 2.474 -26.422 1.00 79.12 83 ASN A C 1
ATOM 614 O O . ASN A 1 83 ? -3.750 2.648 -25.234 1.00 79.12 83 ASN A O 1
ATOM 618 N N . SER A 1 84 ? -3.807 1.307 -27.039 1.00 88.19 84 SER A N 1
ATOM 619 C CA . SER A 1 84 ? -3.165 0.151 -26.390 1.00 88.19 84 SER A CA 1
ATOM 620 C C . SER A 1 84 ? -1.877 0.500 -25.642 1.00 88.19 84 SER A C 1
ATOM 622 O O . SER A 1 84 ? -1.068 1.313 -26.084 1.00 88.19 84 SER A O 1
ATOM 624 N N . ARG A 1 85 ? -1.669 -0.159 -24.498 1.00 90.94 85 ARG A N 1
ATOM 625 C CA . ARG A 1 85 ? -0.450 -0.063 -23.684 1.00 90.94 85 ARG A CA 1
ATOM 626 C C . ARG A 1 85 ? 0.024 -1.445 -23.261 1.00 90.94 85 ARG A C 1
ATOM 628 O O . ARG A 1 85 ? -0.775 -2.371 -23.155 1.00 90.94 85 ARG A O 1
ATOM 635 N N . CYS A 1 86 ? 1.312 -1.566 -22.962 1.00 92.06 86 CYS A N 1
ATOM 636 C CA . CYS A 1 86 ? 1.888 -2.808 -22.459 1.00 92.06 86 CYS A CA 1
ATOM 637 C C . CYS A 1 86 ? 1.621 -3.020 -20.967 1.00 92.06 86 CYS A C 1
ATOM 639 O O . CYS A 1 86 ? 1.763 -2.100 -20.159 1.00 92.06 86 CYS A O 1
ATOM 641 N N . CYS A 1 87 ? 1.311 -4.263 -20.612 1.00 92.69 87 CYS A N 1
ATOM 642 C CA . CYS A 1 87 ? 1.388 -4.810 -19.267 1.00 92.69 87 CYS A CA 1
ATOM 643 C C . CYS A 1 87 ? 2.196 -6.109 -19.345 1.00 92.69 87 CYS A C 1
ATOM 645 O O . CYS A 1 87 ? 1.753 -7.090 -19.940 1.00 92.69 87 CYS A O 1
ATOM 647 N N . GLY A 1 88 ? 3.433 -6.090 -18.850 1.00 90.44 88 GLY A N 1
ATOM 648 C CA . GLY A 1 88 ? 4.389 -7.166 -19.095 1.00 90.44 88 GLY A CA 1
ATOM 649 C C . GLY A 1 88 ? 4.624 -7.423 -20.582 1.00 90.44 88 GLY A C 1
ATOM 650 O O . GLY A 1 88 ? 5.117 -6.556 -21.303 1.00 90.44 88 GLY A O 1
ATOM 651 N N . ASN A 1 89 ? 4.284 -8.634 -21.020 1.00 90.62 89 ASN A N 1
ATOM 652 C CA . ASN A 1 89 ? 4.343 -9.080 -22.411 1.00 90.62 89 ASN A CA 1
ATOM 653 C C . ASN A 1 89 ? 2.987 -9.013 -23.145 1.00 90.62 89 ASN A C 1
ATOM 655 O O . ASN A 1 89 ? 2.919 -9.415 -24.303 1.00 90.62 89 ASN A O 1
ATOM 659 N N . GLN A 1 90 ? 1.922 -8.526 -22.499 1.00 90.38 90 GLN A N 1
ATOM 660 C CA . GLN A 1 90 ? 0.572 -8.405 -23.063 1.00 90.38 90 GLN A CA 1
ATOM 661 C C . GLN A 1 90 ? 0.201 -6.940 -23.327 1.00 90.38 90 GLN A C 1
ATOM 663 O O . GLN A 1 90 ? 0.775 -6.022 -22.738 1.00 90.38 90 GLN A O 1
ATOM 668 N N . THR A 1 91 ? -0.804 -6.716 -24.171 1.00 91.94 91 THR A N 1
ATOM 669 C CA . THR A 1 91 ? -1.438 -5.405 -24.372 1.00 91.94 91 THR A CA 1
ATOM 670 C C . THR A 1 91 ? -2.752 -5.282 -23.608 1.00 91.94 91 THR A C 1
ATOM 672 O O . THR A 1 91 ? -3.485 -6.254 -23.445 1.00 91.94 91 THR A O 1
ATOM 675 N N . TYR A 1 92 ? -3.099 -4.064 -23.194 1.00 90.81 92 TYR A N 1
ATOM 676 C CA . TYR A 1 92 ? -4.416 -3.725 -22.656 1.00 90.81 92 TYR A CA 1
ATOM 677 C C . TYR A 1 92 ? -4.871 -2.350 -23.153 1.00 90.81 92 TYR A C 1
ATOM 679 O O . TYR A 1 92 ? -4.047 -1.461 -23.383 1.00 90.81 92 TYR A O 1
ATOM 687 N N . SER A 1 93 ? -6.188 -2.141 -23.261 1.00 90.06 93 SER A N 1
ATOM 688 C CA . SER A 1 93 ? -6.728 -0.792 -23.451 1.00 90.06 93 SER A CA 1
ATOM 689 C C . SER A 1 93 ? -6.790 -0.061 -22.103 1.00 90.06 93 SER A C 1
ATOM 691 O O . SER A 1 93 ? -7.498 -0.513 -21.198 1.00 90.06 93 SER A O 1
ATOM 693 N N . PRO A 1 94 ? -6.130 1.100 -21.939 1.00 87.75 94 PRO A N 1
ATOM 694 C CA . PRO A 1 94 ? -6.217 1.910 -20.728 1.00 87.75 94 PRO A CA 1
ATOM 695 C C . PRO A 1 94 ? -7.579 2.602 -20.573 1.00 87.75 94 PRO A C 1
ATOM 697 O O . PRO A 1 94 ? -7.804 3.276 -19.565 1.00 87.75 94 PRO A O 1
ATOM 700 N N . LEU A 1 95 ? -8.495 2.457 -21.540 1.00 85.94 95 LEU A N 1
ATOM 701 C CA . LEU A 1 95 ? -9.883 2.900 -21.419 1.00 85.94 95 LEU A CA 1
ATOM 702 C C . LEU A 1 95 ? -10.676 1.946 -20.519 1.00 85.94 95 LEU A C 1
ATOM 704 O O . LEU A 1 95 ? -11.289 2.406 -19.556 1.00 85.94 95 LEU A O 1
ATOM 708 N N . THR A 1 96 ? -10.590 0.636 -20.771 1.00 86.81 96 THR A N 1
ATOM 709 C CA . THR A 1 96 ? -11.390 -0.416 -20.111 1.00 86.81 96 THR A CA 1
ATOM 710 C C . THR A 1 96 ? -10.648 -1.191 -19.024 1.00 86.81 96 THR A C 1
ATOM 712 O O . THR A 1 96 ? -11.284 -1.826 -18.186 1.00 86.81 96 THR A O 1
ATOM 715 N N . ASN A 1 97 ? -9.314 -1.162 -19.021 1.00 91.31 97 ASN A N 1
ATOM 716 C CA . ASN A 1 97 ? -8.473 -2.005 -18.174 1.00 91.31 97 ASN A CA 1
ATOM 717 C C . ASN A 1 97 ? -7.378 -1.190 -17.465 1.00 91.31 97 ASN A C 1
ATOM 719 O O . ASN A 1 97 ? -7.119 -0.030 -17.792 1.00 91.31 97 ASN A O 1
ATOM 723 N N . LEU A 1 98 ? -6.732 -1.816 -16.482 1.00 90.50 98 LEU A N 1
ATOM 724 C CA . LEU A 1 98 ? -5.555 -1.302 -15.783 1.00 90.50 98 LEU A CA 1
ATOM 725 C C . LEU A 1 98 ? -4.470 -2.380 -15.741 1.00 90.50 98 LEU A C 1
ATOM 727 O O . LEU A 1 98 ? -4.781 -3.563 -15.612 1.00 90.50 98 LEU A O 1
ATOM 731 N N . CYS A 1 99 ? -3.212 -1.948 -15.803 1.00 92.56 99 CYS A N 1
ATOM 732 C CA . CYS A 1 99 ? -2.051 -2.786 -15.523 1.00 92.56 99 CYS A CA 1
ATOM 733 C C . CYS A 1 99 ? -1.593 -2.573 -14.081 1.00 92.56 99 CYS A C 1
ATOM 735 O O . CYS A 1 99 ? -1.358 -1.433 -13.669 1.00 92.56 99 CYS A O 1
ATOM 737 N N . CYS A 1 100 ? -1.464 -3.661 -13.332 1.00 89.56 100 CYS A N 1
ATOM 738 C CA . CYS A 1 100 ? -1.036 -3.660 -11.941 1.00 89.56 100 CYS A CA 1
ATOM 739 C C . CYS A 1 100 ? 0.390 -4.212 -11.794 1.00 89.56 100 CYS A C 1
ATOM 741 O O . CYS A 1 100 ? 1.014 -4.645 -12.764 1.00 89.56 100 CYS A O 1
ATOM 743 N N . ASN A 1 101 ? 0.920 -4.203 -10.566 1.00 84.25 101 ASN A N 1
ATOM 744 C CA . ASN A 1 101 ? 2.212 -4.831 -10.279 1.00 84.25 101 ASN A CA 1
ATOM 745 C C . ASN A 1 101 ? 2.184 -6.321 -10.668 1.00 84.25 101 ASN A C 1
ATOM 747 O O . ASN A 1 101 ? 1.128 -6.954 -10.648 1.00 84.25 101 ASN A O 1
ATOM 751 N N . ASN A 1 102 ? 3.351 -6.878 -11.001 1.00 84.38 102 ASN A N 1
ATOM 752 C CA . ASN A 1 102 ? 3.500 -8.249 -11.512 1.00 84.38 102 ASN A CA 1
ATOM 753 C C . ASN A 1 102 ? 2.709 -8.516 -12.809 1.00 84.38 102 ASN A C 1
ATOM 755 O O . ASN A 1 102 ? 2.269 -9.635 -13.050 1.00 84.38 102 ASN A O 1
ATOM 759 N N . ASP A 1 103 ? 2.538 -7.480 -13.638 1.00 90.12 103 ASP A N 1
ATOM 760 C CA . ASP A 1 103 ? 1.942 -7.542 -14.980 1.00 90.12 103 ASP A CA 1
ATOM 761 C C . ASP A 1 103 ? 0.489 -8.059 -15.025 1.00 90.12 103 ASP A C 1
ATOM 763 O O . ASP A 1 103 ? -0.001 -8.511 -16.060 1.00 90.12 103 ASP A O 1
ATOM 767 N N . VAL A 1 104 ? -0.229 -7.960 -13.902 1.00 89.38 104 VAL A N 1
ATOM 768 C CA . VAL A 1 104 ? -1.631 -8.377 -13.805 1.00 89.38 104 VAL A CA 1
ATOM 769 C C . VAL A 1 104 ? -2.531 -7.334 -14.470 1.00 89.38 104 VAL A C 1
ATOM 771 O O . VAL A 1 104 ? -2.635 -6.199 -13.999 1.00 89.38 104 VAL A O 1
ATOM 774 N N . ILE A 1 105 ? -3.221 -7.727 -15.542 1.00 91.25 105 ILE A N 1
ATOM 775 C CA . ILE A 1 105 ? -4.266 -6.915 -16.177 1.00 91.25 105 ILE A CA 1
ATOM 776 C C . ILE A 1 105 ? -5.599 -7.160 -15.466 1.00 91.25 105 ILE A C 1
ATOM 778 O O . ILE A 1 105 ? -6.064 -8.294 -15.369 1.00 91.25 105 ILE A O 1
ATOM 782 N N . ILE A 1 106 ? -6.261 -6.084 -15.046 1.00 88.44 106 ILE A N 1
ATOM 783 C CA . ILE A 1 106 ? -7.624 -6.120 -14.502 1.00 88.44 106 ILE A CA 1
ATOM 784 C C . ILE A 1 106 ? -8.575 -5.285 -15.363 1.00 88.44 106 ILE A C 1
ATOM 786 O O . ILE A 1 106 ? -8.160 -4.319 -16.009 1.00 88.44 106 ILE A O 1
ATOM 790 N N . LYS A 1 107 ? -9.864 -5.638 -15.367 1.00 89.06 107 LYS A N 1
ATOM 791 C CA . LYS A 1 107 ? -10.917 -4.770 -15.912 1.00 89.06 107 LYS A CA 1
ATOM 792 C C . LYS A 1 107 ? -11.192 -3.623 -14.937 1.00 89.06 107 LYS A C 1
ATOM 794 O O . LYS A 1 107 ? -10.992 -3.761 -13.731 1.00 89.06 107 LYS A O 1
ATOM 799 N N . LYS A 1 108 ? -11.641 -2.487 -15.465 1.00 85.25 108 LYS A N 1
ATOM 800 C CA . LYS A 1 108 ? -12.183 -1.393 -14.664 1.00 85.25 108 LYS A CA 1
ATOM 801 C C . LYS A 1 108 ? -13.656 -1.629 -14.373 1.00 85.25 108 LYS A C 1
ATOM 803 O O . LYS A 1 108 ? -14.428 -1.915 -15.281 1.00 85.25 108 LYS A O 1
ATOM 808 N N . ASP A 1 109 ? -14.037 -1.372 -13.132 1.00 79.38 109 ASP A N 1
ATOM 809 C CA . ASP A 1 109 ? -15.430 -1.384 -12.677 1.00 79.38 109 ASP A CA 1
ATOM 810 C C . ASP A 1 109 ? -16.139 -0.044 -12.976 1.00 79.38 109 ASP A C 1
ATOM 812 O O . ASP A 1 109 ? -17.359 0.064 -12.896 1.00 79.38 109 ASP A O 1
ATOM 816 N N . SER A 1 110 ? -15.372 1.004 -13.309 1.00 77.88 110 SER A N 1
ATOM 817 C CA . SER A 1 110 ? -15.857 2.342 -13.667 1.00 77.88 110 SER A CA 1
ATOM 818 C C . SER A 1 110 ? -14.801 3.112 -14.467 1.00 77.88 110 SER A C 1
ATOM 820 O O . SER A 1 110 ? -13.600 2.937 -14.260 1.00 77.88 110 SER A O 1
ATOM 822 N N . THR A 1 111 ? -15.226 4.020 -15.347 1.00 77.12 111 THR A N 1
ATOM 823 C CA . THR A 1 111 ? -14.337 4.890 -16.145 1.00 77.12 111 THR A CA 1
ATOM 824 C C . THR A 1 111 ? -13.408 5.754 -15.288 1.00 77.12 111 THR A C 1
ATOM 826 O O . THR A 1 111 ? -12.269 6.012 -15.681 1.00 77.12 111 THR A O 1
ATOM 829 N N . ASN A 1 112 ? -13.850 6.131 -14.083 1.00 74.06 112 ASN A N 1
ATOM 830 C CA . ASN A 1 112 ? -13.066 6.912 -13.121 1.00 74.06 112 ASN A CA 1
ATOM 831 C C . ASN A 1 112 ? -11.971 6.088 -12.415 1.00 74.06 112 ASN A C 1
ATOM 833 O O . ASN A 1 112 ? -11.096 6.657 -11.750 1.00 74.06 112 ASN A O 1
ATOM 837 N N . HIS A 1 113 ? -11.991 4.756 -12.544 1.00 78.19 113 HIS A N 1
ATOM 838 C CA . HIS A 1 113 ? -10.983 3.888 -11.947 1.00 78.19 113 HIS A CA 1
ATOM 839 C C . HIS A 1 113 ? -9.694 3.953 -12.777 1.00 78.19 113 HIS A C 1
ATOM 841 O O . HIS A 1 113 ? -9.643 3.579 -13.947 1.00 78.19 113 HIS A O 1
ATOM 847 N N . THR A 1 114 ? -8.649 4.504 -12.166 1.00 81.06 114 THR A N 1
ATOM 848 C CA . THR A 1 114 ? -7.418 4.964 -12.835 1.00 81.06 114 THR A CA 1
ATOM 849 C C . THR A 1 114 ? -6.144 4.420 -12.193 1.00 81.06 114 THR A C 1
ATOM 851 O O . THR A 1 114 ? -5.056 4.663 -12.710 1.00 81.06 114 THR A O 1
ATOM 854 N N . ILE A 1 115 ? -6.262 3.681 -11.087 1.00 81.19 115 ILE A N 1
ATOM 855 C CA . ILE A 1 115 ? -5.154 3.037 -10.376 1.00 81.19 115 ILE A CA 1
ATOM 856 C C . ILE A 1 115 ? -5.554 1.631 -9.909 1.00 81.19 115 ILE A C 1
ATOM 858 O O . ILE A 1 115 ? -6.737 1.340 -9.718 1.00 81.19 115 ILE A O 1
ATOM 862 N N . CYS A 1 116 ? -4.559 0.761 -9.735 1.00 84.62 116 CYS A N 1
ATOM 863 C CA . CYS A 1 116 ? -4.748 -0.551 -9.124 1.00 84.62 116 CYS A CA 1
ATOM 864 C C . CYS A 1 116 ? -4.700 -0.460 -7.598 1.00 84.62 116 CYS A C 1
ATOM 866 O O . CYS A 1 116 ? -3.854 0.229 -7.028 1.00 84.62 116 CYS A O 1
ATOM 868 N N . CYS A 1 117 ? -5.573 -1.220 -6.948 1.00 77.38 117 CYS A N 1
ATOM 869 C CA . CYS A 1 117 ? -5.700 -1.322 -5.504 1.00 77.38 117 CYS A CA 1
ATOM 870 C C . CYS A 1 117 ? -5.529 -2.788 -5.080 1.00 77.38 117 CYS A C 1
ATOM 872 O O . CYS A 1 117 ? -6.196 -3.663 -5.622 1.00 77.38 117 CYS A O 1
ATOM 874 N N . GLY A 1 118 ? -4.667 -3.071 -4.098 1.00 65.75 118 GLY A N 1
ATOM 875 C CA . GLY A 1 118 ? -4.465 -4.421 -3.559 1.00 65.75 118 GLY A CA 1
ATOM 876 C C . GLY A 1 118 ? -3.783 -4.433 -2.189 1.00 65.75 118 GLY A C 1
ATOM 877 O O . GLY A 1 118 ? -3.112 -3.471 -1.820 1.00 65.75 118 GLY A O 1
ATOM 878 N N . ARG A 1 119 ? -3.968 -5.521 -1.426 1.00 54.19 119 ARG A N 1
ATOM 879 C CA . ARG A 1 119 ? -3.293 -5.772 -0.129 1.00 54.19 119 ARG A CA 1
ATOM 880 C C . ARG A 1 119 ? -2.120 -6.750 -0.228 1.00 54.19 119 ARG A C 1
ATOM 882 O O . ARG A 1 119 ? -1.253 -6.746 0.637 1.00 54.19 119 ARG A O 1
ATOM 889 N N . GLU A 1 120 ? -2.131 -7.596 -1.249 1.00 56.94 120 GLU A N 1
ATOM 890 C CA . GLU A 1 120 ? -1.217 -8.721 -1.454 1.00 56.94 120 GLU A CA 1
ATOM 891 C C . GLU A 1 120 ? -0.717 -8.686 -2.904 1.00 56.94 120 GLU A C 1
ATOM 893 O O . GLU A 1 120 ? -1.389 -8.131 -3.774 1.00 56.94 120 GLU A O 1
ATOM 898 N N . ALA A 1 121 ? 0.444 -9.285 -3.179 1.00 56.31 121 ALA A N 1
ATOM 899 C CA . ALA A 1 121 ? 1.188 -9.112 -4.436 1.00 56.31 121 ALA A CA 1
ATOM 900 C C . ALA A 1 121 ? 0.488 -9.617 -5.721 1.00 56.31 121 ALA A C 1
ATOM 902 O O . ALA A 1 121 ? 1.021 -9.425 -6.812 1.00 56.31 121 ALA A O 1
ATOM 903 N N . ILE A 1 122 ? -0.673 -10.264 -5.595 1.00 60.09 122 ILE A N 1
ATOM 904 C CA . ILE A 1 122 ? -1.455 -10.858 -6.694 1.00 60.09 122 ILE A CA 1
ATOM 905 C C . ILE A 1 122 ? -2.949 -10.488 -6.659 1.00 60.09 122 ILE A C 1
ATOM 907 O O . ILE A 1 122 ? -3.687 -10.846 -7.572 1.00 60.09 122 ILE A O 1
ATOM 911 N N . SER A 1 123 ? -3.421 -9.786 -5.621 1.00 71.00 123 SER A N 1
ATOM 912 C CA . SER A 1 123 ? -4.847 -9.478 -5.439 1.00 71.00 123 SER A CA 1
ATOM 913 C C . SER A 1 123 ? -5.109 -8.004 -5.737 1.00 71.00 123 SER A C 1
ATOM 915 O O . SER A 1 123 ? -5.036 -7.155 -4.843 1.00 71.00 123 SER A O 1
ATOM 917 N N . PHE A 1 124 ? -5.388 -7.702 -7.008 1.00 75.94 124 PHE A N 1
ATOM 918 C CA . PHE A 1 124 ? -5.653 -6.348 -7.494 1.00 75.94 124 PHE A CA 1
ATOM 919 C C . PHE A 1 124 ? -7.106 -6.165 -7.948 1.00 75.94 124 PHE A C 1
ATOM 921 O O . PHE A 1 124 ? -7.701 -7.054 -8.547 1.00 75.94 124 PHE A O 1
ATOM 928 N N . HIS A 1 125 ? -7.655 -4.978 -7.706 1.00 81.56 125 HIS A N 1
ATOM 929 C CA . HIS A 1 125 ? -8.923 -4.497 -8.259 1.00 81.56 125 HIS A CA 1
ATOM 930 C C . HIS A 1 125 ? -8.799 -3.021 -8.649 1.00 81.56 125 HIS A C 1
ATOM 932 O O . HIS A 1 125 ? -7.813 -2.351 -8.322 1.00 81.56 125 HIS A O 1
ATOM 938 N N . SER A 1 126 ? -9.779 -2.521 -9.398 1.00 80.81 126 SER A N 1
ATOM 939 C CA . SER A 1 126 ? -9.714 -1.181 -9.970 1.00 80.81 126 SER A CA 1
ATOM 940 C C . SER A 1 126 ? -10.233 -0.142 -8.975 1.00 80.81 126 SER A C 1
ATOM 942 O O . SER A 1 126 ? -11.197 -0.396 -8.253 1.00 80.81 126 SER A O 1
ATOM 944 N N . CYS A 1 127 ? -9.600 1.030 -8.904 1.00 72.31 127 CYS A N 1
ATOM 945 C CA . CYS A 1 127 ? -10.036 2.092 -7.999 1.00 72.31 127 CYS A CA 1
ATOM 946 C C . CYS A 1 127 ? -9.785 3.501 -8.564 1.00 72.31 127 CYS A C 1
ATOM 948 O O . CYS A 1 127 ? -8.905 3.731 -9.399 1.00 72.31 127 CYS A O 1
ATOM 950 N N . GLU A 1 128 ? -10.602 4.470 -8.141 1.00 77.06 128 GLU A N 1
ATOM 951 C CA . GLU A 1 128 ? -10.410 5.890 -8.474 1.00 77.06 128 GLU A CA 1
ATOM 952 C C . GLU A 1 128 ? -9.096 6.415 -7.866 1.00 77.06 128 GLU A C 1
ATOM 954 O O . GLU A 1 128 ? -8.694 5.971 -6.791 1.00 77.06 128 GLU A O 1
ATOM 959 N N . ARG A 1 129 ? -8.457 7.421 -8.479 1.00 58.78 129 ARG A N 1
ATOM 960 C CA . ARG A 1 129 ? -7.230 8.054 -7.943 1.00 58.78 129 ARG A CA 1
ATOM 961 C C . ARG A 1 129 ? -7.401 8.616 -6.527 1.00 58.78 129 ARG A C 1
ATOM 963 O O . ARG A 1 129 ? -6.503 8.502 -5.701 1.00 58.78 129 ARG A O 1
ATOM 970 N N . ASP A 1 130 ? -8.582 9.158 -6.231 1.00 56.28 130 ASP A N 1
ATOM 971 C CA . ASP A 1 130 ? -8.974 9.606 -4.887 1.00 56.28 130 ASP A CA 1
ATOM 972 C C . ASP A 1 130 ? -9.389 8.447 -3.947 1.00 56.28 130 ASP A C 1
ATOM 974 O O . ASP A 1 130 ? -9.662 8.676 -2.765 1.00 56.28 130 ASP A O 1
ATOM 978 N N . SER A 1 131 ? -9.440 7.210 -4.453 1.00 55.22 131 SER A N 1
ATOM 979 C CA . SER A 1 131 ? -9.861 5.985 -3.751 1.00 55.22 131 SER A CA 1
ATOM 980 C C . SER A 1 131 ? -8.752 4.959 -3.517 1.00 55.22 131 SER A C 1
ATOM 982 O O . SER A 1 131 ? -9.041 3.858 -3.059 1.00 55.22 131 SER A O 1
ATOM 984 N N . GLY A 1 132 ? -7.483 5.321 -3.737 1.00 53.50 132 GLY A N 1
ATOM 985 C CA . GLY A 1 132 ? -6.311 4.482 -3.433 1.00 53.50 132 GLY A CA 1
ATOM 986 C C . GLY A 1 132 ? -6.065 4.205 -1.940 1.00 53.50 132 GLY A C 1
ATOM 987 O O . GLY A 1 132 ? -4.947 3.885 -1.552 1.00 53.50 132 GLY A O 1
ATOM 988 N N . ASN A 1 133 ? -7.074 4.390 -1.085 1.00 63.06 133 ASN A N 1
ATOM 989 C CA . ASN A 1 133 ? -6.998 4.179 0.353 1.00 63.06 133 ASN A CA 1
ATOM 990 C C . ASN A 1 133 ? -7.880 2.995 0.750 1.00 63.06 133 ASN A C 1
ATOM 992 O O . ASN A 1 133 ? -8.993 2.829 0.252 1.00 63.06 133 ASN A O 1
ATOM 996 N N . PHE A 1 134 ? -7.388 2.200 1.696 1.00 66.44 134 PHE A N 1
ATOM 997 C CA . PHE A 1 134 ? -8.049 0.990 2.168 1.00 66.44 134 PHE A CA 1
ATOM 998 C C . PHE A 1 134 ? -8.586 1.135 3.582 1.00 66.44 134 PHE A C 1
ATOM 1000 O O . PHE A 1 134 ? -7.893 1.614 4.478 1.00 66.44 134 PHE A O 1
ATOM 1007 N N . CYS A 1 135 ? -9.810 0.661 3.789 1.00 68.50 135 CYS A N 1
ATOM 1008 C CA . CYS A 1 135 ? -10.413 0.514 5.099 1.00 68.50 135 CYS A CA 1
ATOM 1009 C C . CYS A 1 135 ? -10.716 -0.957 5.351 1.00 68.50 135 CYS A C 1
ATOM 1011 O O . CYS A 1 135 ? -11.643 -1.517 4.767 1.00 68.50 135 CYS A O 1
ATOM 1013 N N . GLY A 1 136 ? -9.891 -1.621 6.163 1.00 69.69 136 GLY A N 1
ATOM 1014 C CA . GLY A 1 136 ? -9.905 -3.079 6.154 1.00 69.69 136 GLY A CA 1
ATOM 1015 C C . GLY A 1 136 ? -9.626 -3.581 4.731 1.00 69.69 136 GLY A C 1
ATOM 1016 O O . GLY A 1 136 ? -8.680 -3.116 4.088 1.00 69.69 136 GLY A O 1
ATOM 1017 N N . ARG A 1 137 ? -10.436 -4.524 4.245 1.00 60.28 137 ARG A N 1
ATOM 1018 C CA . ARG A 1 137 ? -10.328 -5.085 2.887 1.00 60.28 137 ARG A CA 1
ATOM 1019 C C . ARG A 1 137 ? -11.068 -4.266 1.814 1.00 60.28 137 ARG A C 1
ATOM 1021 O O . ARG A 1 137 ? -10.945 -4.594 0.643 1.00 60.28 137 ARG A O 1
ATOM 1028 N N . GLU A 1 138 ? -11.798 -3.212 2.185 1.00 59.78 138 GLU A N 1
ATOM 1029 C CA . GLU A 1 138 ? -12.597 -2.401 1.254 1.00 59.78 138 GLU A CA 1
ATOM 1030 C C . GLU A 1 138 ? -11.841 -1.138 0.806 1.00 59.78 138 GLU A C 1
ATOM 1032 O O . GLU A 1 138 ? -11.278 -0.413 1.632 1.00 59.78 138 GLU A O 1
ATOM 1037 N N . ALA A 1 139 ? -11.844 -0.844 -0.498 1.00 64.19 139 ALA A N 1
ATOM 1038 C CA . ALA A 1 139 ? -11.345 0.423 -1.035 1.00 64.19 139 ALA A CA 1
ATOM 1039 C C . ALA A 1 139 ? -12.323 1.576 -0.742 1.00 64.19 139 ALA A C 1
ATOM 1041 O O . ALA A 1 139 ? -13.543 1.382 -0.733 1.00 64.19 139 ALA A O 1
ATOM 1042 N N . PHE A 1 140 ? -11.806 2.788 -0.513 1.00 66.38 140 PHE A N 1
ATOM 1043 C CA . PHE A 1 140 ? -12.645 3.954 -0.233 1.00 66.38 140 PHE A CA 1
ATOM 1044 C C . PHE A 1 140 ? -12.080 5.285 -0.707 1.00 66.38 140 PHE A C 1
ATOM 1046 O O . PHE A 1 140 ? -10.877 5.540 -0.666 1.00 66.38 140 PHE A O 1
ATOM 1053 N N . HIS A 1 141 ? -12.987 6.190 -1.067 1.00 65.75 141 HIS A N 1
ATOM 1054 C CA . HIS A 1 141 ? -12.647 7.494 -1.609 1.00 65.75 141 HIS A CA 1
ATOM 1055 C C . HIS A 1 141 ? -12.388 8.511 -0.497 1.00 65.75 141 HIS A C 1
ATOM 1057 O O . HIS A 1 141 ? -13.318 8.991 0.157 1.00 65.75 141 HIS A O 1
ATOM 1063 N N . ILE A 1 142 ? -11.137 8.944 -0.335 1.00 66.19 142 ILE A N 1
ATOM 1064 C CA . ILE A 1 142 ? -10.679 9.715 0.832 1.00 66.19 142 ILE A CA 1
ATOM 1065 C C . ILE A 1 142 ? -11.396 11.060 1.028 1.00 66.19 142 ILE A C 1
ATOM 1067 O O . ILE A 1 142 ? -11.420 11.577 2.143 1.00 66.19 142 ILE A O 1
ATOM 1071 N N . LYS A 1 143 ? -11.973 11.659 -0.024 1.00 68.44 143 LYS A N 1
ATOM 1072 C CA . LYS A 1 143 ? -12.770 12.903 0.068 1.00 68.44 143 LYS A CA 1
ATOM 1073 C C . LYS A 1 143 ? -14.232 12.686 0.504 1.00 68.44 143 LYS A C 1
ATOM 1075 O O . LYS A 1 143 ? -14.721 13.478 1.308 1.00 68.44 143 LYS A O 1
ATOM 1080 N N . ARG A 1 144 ? -14.931 11.647 0.012 1.00 76.50 144 ARG A N 1
ATOM 1081 C CA . ARG A 1 144 ? -16.364 11.405 0.314 1.00 76.50 144 ARG A CA 1
ATOM 1082 C C . ARG A 1 144 ? -16.588 10.434 1.472 1.00 76.50 144 ARG A C 1
ATOM 1084 O O . ARG A 1 144 ? -17.474 10.663 2.299 1.00 76.50 144 ARG A O 1
ATOM 1091 N N . ASP A 1 145 ? -15.771 9.396 1.551 1.00 84.75 145 ASP A N 1
ATOM 1092 C CA . ASP A 1 145 ? -15.922 8.272 2.464 1.00 84.75 145 ASP A CA 1
ATOM 1093 C C . ASP A 1 145 ? -15.032 8.455 3.703 1.00 84.75 145 ASP A C 1
ATOM 1095 O O . ASP A 1 145 ? -14.165 9.332 3.765 1.00 84.75 145 ASP A O 1
ATOM 1099 N N . LEU A 1 146 ? -15.285 7.652 4.731 1.00 84.88 146 LEU A N 1
ATOM 1100 C CA . LEU A 1 146 ? -14.611 7.743 6.019 1.00 84.88 146 LEU A CA 1
ATOM 1101 C C . LEU A 1 146 ? -14.254 6.337 6.509 1.00 84.88 146 LEU A C 1
ATOM 1103 O O . LEU A 1 146 ? -15.132 5.481 6.597 1.00 84.88 146 LEU A O 1
ATOM 1107 N N . CYS A 1 147 ? -12.985 6.114 6.846 1.00 83.62 147 CYS A N 1
ATOM 1108 C CA . CYS A 1 147 ? -12.520 4.868 7.445 1.00 83.62 147 CYS A CA 1
ATOM 1109 C C . CY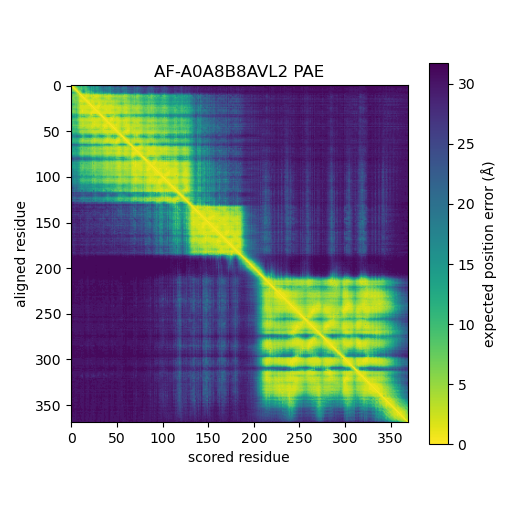S A 1 147 ? -12.298 5.033 8.946 1.00 83.62 147 CYS A C 1
ATOM 1111 O O . CYS A 1 147 ? -11.486 5.867 9.347 1.00 83.62 147 CYS A O 1
ATOM 1113 N N . CYS A 1 148 ? -12.973 4.222 9.759 1.00 84.19 148 CYS A N 1
ATOM 1114 C CA . CYS A 1 148 ? -12.843 4.244 11.213 1.00 84.19 148 CYS A CA 1
ATOM 1115 C C . CYS A 1 148 ? -12.445 2.845 11.699 1.00 84.19 148 CYS A C 1
ATOM 1117 O O . CYS A 1 148 ? -13.247 1.918 11.632 1.00 84.19 148 CYS A O 1
ATOM 1119 N N . ASN A 1 149 ? -11.189 2.678 12.129 1.00 76.00 149 ASN A N 1
ATOM 1120 C CA . ASN A 1 149 ? -10.621 1.415 12.622 1.00 76.00 149 ASN A CA 1
ATOM 1121 C C . ASN A 1 149 ? -11.030 0.176 11.796 1.00 76.00 149 ASN A C 1
ATOM 1123 O O . ASN A 1 149 ? -11.614 -0.776 12.304 1.00 76.00 149 ASN A O 1
ATOM 1127 N N . ASN A 1 150 ? -10.699 0.209 10.499 1.00 71.06 150 ASN A N 1
ATOM 1128 C CA . ASN A 1 150 ? -10.998 -0.815 9.486 1.00 71.06 150 ASN A CA 1
ATOM 1129 C C . ASN A 1 150 ? -12.479 -1.014 9.101 1.00 71.06 150 ASN A C 1
ATOM 1131 O O . ASN A 1 150 ? -12.750 -1.866 8.259 1.00 71.06 150 ASN A O 1
ATOM 1135 N N . LYS A 1 151 ? -13.425 -0.222 9.625 1.00 81.94 151 LYS A N 1
ATOM 1136 C CA . LYS A 1 151 ? -14.830 -0.208 9.179 1.00 81.94 151 LYS A CA 1
ATOM 1137 C C . LYS A 1 151 ? -15.086 0.963 8.234 1.00 81.94 151 LYS A C 1
ATOM 1139 O O . LYS A 1 151 ? -14.846 2.124 8.581 1.00 81.94 151 LYS A O 1
ATOM 1144 N N . LEU A 1 152 ? -15.578 0.658 7.034 1.00 84.50 152 LEU A N 1
ATOM 1145 C CA . LEU A 1 152 ? -15.856 1.663 6.015 1.00 84.50 152 LEU A CA 1
ATOM 1146 C C . LEU A 1 152 ? -17.213 2.347 6.229 1.00 84.50 152 LEU A C 1
ATOM 1148 O O . LEU A 1 152 ? -18.226 1.729 6.565 1.00 84.50 152 LEU A O 1
ATOM 1152 N N . HIS A 1 153 ? -17.255 3.654 5.986 1.00 87.56 153 HIS A N 1
ATOM 1153 C CA . HIS A 1 153 ? -18.468 4.450 5.946 1.00 87.56 153 HIS A CA 1
ATOM 1154 C C . HIS A 1 153 ? -18.555 5.317 4.685 1.00 87.56 153 HIS A C 1
ATOM 1156 O O . HIS A 1 153 ? -17.976 6.406 4.607 1.00 87.56 153 HIS A O 1
ATOM 1162 N N . LYS A 1 154 ? -19.356 4.854 3.721 1.00 84.25 154 LYS A N 1
ATOM 1163 C CA . LYS A 1 154 ? -19.601 5.557 2.457 1.00 84.25 154 LYS A CA 1
ATOM 1164 C C . LYS A 1 154 ? -20.281 6.918 2.679 1.00 84.25 154 LYS A C 1
ATOM 1166 O O . LYS A 1 154 ? -21.166 7.047 3.526 1.00 84.25 154 LYS A O 1
ATOM 1171 N N . ASN A 1 155 ? -19.853 7.938 1.935 1.00 84.38 155 ASN A N 1
ATOM 1172 C CA . ASN A 1 155 ? -20.327 9.332 1.943 1.00 84.38 155 ASN A CA 1
ATOM 1173 C C . ASN A 1 155 ? -20.319 10.070 3.303 1.00 84.38 155 ASN A C 1
ATOM 1175 O O . ASN A 1 155 ? -20.812 11.198 3.404 1.00 84.38 155 ASN A O 1
ATOM 1179 N N . ALA A 1 156 ? -19.763 9.477 4.363 1.00 85.94 156 ALA A N 1
ATOM 1180 C CA . ALA A 1 156 ? -19.814 10.045 5.707 1.00 85.94 156 ALA A CA 1
ATOM 1181 C C . ALA A 1 156 ? -18.995 11.340 5.830 1.00 85.94 156 ALA A C 1
ATOM 1183 O O . ALA A 1 156 ? -19.486 12.318 6.395 1.00 85.94 156 ALA A O 1
ATOM 1184 N N . LYS A 1 157 ? -17.796 11.384 5.236 1.00 78.88 157 LYS A N 1
ATOM 1185 C CA . LYS A 1 157 ? -16.939 12.576 5.242 1.00 78.88 157 LYS A CA 1
ATOM 1186 C C . LYS A 1 157 ? -17.544 13.710 4.409 1.00 78.88 157 LYS A C 1
ATOM 1188 O O . LYS A 1 157 ? -17.544 14.847 4.871 1.00 78.88 157 LYS A O 1
ATOM 1193 N N . LYS A 1 158 ? -18.173 13.401 3.262 1.00 79.50 158 LYS A N 1
ATOM 1194 C CA . LYS A 1 158 ? -18.936 14.378 2.451 1.00 79.50 158 LYS A CA 1
ATOM 1195 C C . LYS A 1 158 ? -20.087 15.018 3.239 1.00 79.50 158 LYS A C 1
ATOM 1197 O O . LYS A 1 158 ? -20.364 16.197 3.063 1.00 79.50 158 LYS A O 1
ATOM 1202 N N . ARG A 1 159 ? -20.731 14.266 4.139 1.00 82.81 159 ARG A N 1
ATOM 1203 C CA . ARG A 1 159 ? -21.801 14.762 5.032 1.00 82.81 159 ARG A CA 1
ATOM 1204 C C . ARG A 1 159 ? -21.277 15.522 6.269 1.00 82.81 159 ARG A C 1
ATOM 1206 O O . ARG A 1 159 ? -22.069 15.998 7.080 1.00 82.81 159 ARG A O 1
ATOM 1213 N N . GLY A 1 160 ? -19.957 15.672 6.415 1.00 78.00 160 GLY A N 1
ATOM 1214 C CA . GLY A 1 160 ? -19.311 16.329 7.558 1.00 78.00 160 GLY A CA 1
ATOM 1215 C C . GLY A 1 160 ? -19.142 15.437 8.794 1.00 78.00 160 GLY A C 1
ATOM 1216 O O . GLY A 1 160 ? -18.704 15.921 9.838 1.00 78.00 160 GLY A O 1
ATOM 1217 N N . LYS A 1 161 ? -19.458 14.138 8.692 1.00 81.06 161 LYS A N 1
ATOM 1218 C CA . LYS A 1 161 ? -19.308 13.182 9.797 1.00 81.06 161 LYS A CA 1
ATOM 1219 C C . LYS A 1 161 ? -17.836 12.827 10.023 1.00 81.06 161 LYS A C 1
ATOM 1221 O O . LYS A 1 161 ? -17.021 12.844 9.099 1.00 81.06 161 LYS A O 1
ATOM 1226 N N . ARG A 1 162 ? -17.488 12.499 11.268 1.00 82.00 162 ARG A N 1
ATOM 1227 C CA . ARG A 1 162 ? -16.111 12.228 11.724 1.00 82.00 162 ARG A CA 1
ATOM 1228 C C . ARG A 1 162 ? -16.038 10.863 12.410 1.00 82.00 162 ARG A C 1
ATOM 1230 O O . ARG A 1 162 ? -17.054 10.360 12.884 1.00 82.00 162 ARG A O 1
ATOM 1237 N N . CYS A 1 163 ? -14.851 10.255 12.466 1.00 82.56 163 CYS A N 1
ATOM 1238 C CA . CYS A 1 163 ? -14.683 8.982 13.171 1.00 82.56 163 CYS A CA 1
ATOM 1239 C C . CYS A 1 163 ? -14.762 9.186 14.674 1.00 82.56 163 CYS A C 1
ATOM 1241 O O . CYS A 1 163 ? -14.084 10.061 15.225 1.00 82.56 163 CYS A O 1
ATOM 1243 N N . CYS A 1 164 ? -15.526 8.330 15.339 1.00 81.81 164 CYS A N 1
ATOM 1244 C CA . CYS A 1 164 ? -15.536 8.261 16.780 1.00 81.81 164 CYS A CA 1
ATOM 1245 C C . CYS A 1 164 ? -14.420 7.337 17.278 1.00 81.81 164 CYS A C 1
ATOM 1247 O O . CYS A 1 164 ? -14.669 6.218 17.696 1.00 81.81 164 CYS A O 1
ATOM 1249 N N . LEU A 1 165 ? -13.166 7.790 17.195 1.00 69.69 165 LEU A N 1
ATOM 1250 C CA . LEU A 1 165 ? -12.006 6.982 17.595 1.00 69.69 165 LEU A CA 1
ATOM 1251 C C . LEU A 1 165 ? -11.914 6.805 19.129 1.00 69.69 165 LEU A C 1
ATOM 1253 O O . LEU A 1 165 ? -12.137 7.785 19.852 1.00 69.69 165 LEU A O 1
ATOM 1257 N N . PRO A 1 166 ? -11.512 5.612 19.621 1.00 60.31 166 PRO A N 1
ATOM 1258 C CA . PRO A 1 166 ? -10.958 4.470 18.870 1.00 60.31 166 PRO A CA 1
ATOM 1259 C C . PRO A 1 166 ? -12.018 3.465 18.373 1.00 60.31 166 PRO A C 1
ATOM 1261 O O . PRO A 1 166 ? -11.698 2.312 18.080 1.00 60.31 166 PRO A O 1
ATOM 1264 N N . GLY A 1 167 ? -13.270 3.892 18.275 1.00 66.88 167 GLY A N 1
ATOM 1265 C CA . GLY A 1 167 ? -14.362 3.081 17.778 1.00 66.88 167 GLY A CA 1
ATOM 1266 C C . GLY A 1 167 ? -14.321 2.932 16.265 1.00 66.88 167 GLY A C 1
ATOM 1267 O O . GLY A 1 167 ? -13.610 3.635 15.538 1.00 66.88 167 GLY A O 1
ATOM 1268 N N . THR A 1 168 ? -15.136 1.999 15.788 1.00 79.75 168 THR A N 1
ATOM 1269 C CA . THR A 1 168 ? -15.335 1.771 14.354 1.00 79.75 168 THR A CA 1
ATOM 1270 C C . THR A 1 168 ? -16.431 2.654 13.757 1.00 79.75 168 THR A C 1
ATOM 1272 O O . THR A 1 168 ? -16.648 2.613 12.552 1.00 79.75 168 THR A O 1
ATOM 1275 N N . ASP A 1 169 ? -17.125 3.453 14.572 1.00 83.12 169 ASP A N 1
ATOM 1276 C CA . ASP A 1 169 ? -18.318 4.188 14.155 1.00 83.12 169 ASP A CA 1
ATOM 1277 C C . ASP A 1 169 ? -18.061 5.668 13.825 1.00 83.12 169 ASP A C 1
ATOM 1279 O O . ASP A 1 169 ? -17.067 6.285 14.215 1.00 83.12 169 ASP A O 1
ATOM 1283 N N . LYS A 1 170 ? -19.005 6.253 13.084 1.00 90.31 170 LYS A N 1
ATOM 1284 C CA . LYS A 1 170 ? -19.062 7.671 12.695 1.00 90.31 170 LYS A CA 1
ATOM 1285 C C . LYS A 1 170 ? -20.060 8.439 13.543 1.00 90.31 170 LYS A C 1
ATOM 1287 O O . LYS A 1 170 ? -21.114 7.904 13.865 1.00 90.31 170 LYS A O 1
ATOM 1292 N N . PHE A 1 171 ? -19.785 9.721 13.750 1.00 83.56 171 PHE A N 1
ATOM 1293 C CA . PHE A 1 171 ? -20.732 10.663 14.339 1.00 83.56 171 PHE A CA 1
ATOM 1294 C C . PHE A 1 171 ? -20.835 11.964 13.531 1.00 83.56 171 PHE A C 1
ATOM 1296 O O . PHE A 1 171 ? -19.874 12.369 12.869 1.00 83.56 171 PHE A O 1
ATOM 1303 N N . ASP A 1 172 ? -21.993 12.615 13.572 1.00 86.50 172 ASP A N 1
ATOM 1304 C CA . ASP A 1 172 ? -22.213 13.968 13.063 1.00 86.50 172 ASP A CA 1
ATOM 1305 C C . ASP A 1 172 ? -21.914 15.004 14.156 1.00 86.50 172 ASP A C 1
ATOM 1307 O O . ASP A 1 172 ? -22.661 15.090 15.127 1.00 86.50 172 ASP A O 1
ATOM 1311 N N . PRO A 1 173 ? -20.862 15.829 14.028 1.00 78.19 173 PRO A N 1
ATOM 1312 C CA . PRO A 1 173 ? -20.489 16.786 15.069 1.00 78.19 173 PRO A CA 1
ATOM 1313 C C . PRO A 1 173 ? -21.525 17.900 15.313 1.00 78.19 173 PRO A C 1
ATOM 1315 O O . PRO A 1 173 ? -21.316 18.704 16.218 1.00 78.19 173 PRO A O 1
ATOM 1318 N N . ARG A 1 174 ? -22.604 17.990 14.517 1.00 78.25 174 ARG A N 1
ATOM 1319 C CA . ARG A 1 174 ? -23.699 18.959 14.716 1.00 78.25 174 ARG A CA 1
ATOM 1320 C C . ARG A 1 174 ? -24.744 18.498 15.733 1.00 78.25 174 ARG A C 1
ATOM 1322 O O . ARG A 1 174 ? -25.332 19.333 16.409 1.00 78.25 174 ARG A O 1
ATOM 1329 N N . SER A 1 175 ? -24.996 17.192 15.808 1.00 74.38 175 SER A N 1
ATOM 1330 C CA . SER A 1 175 ? -26.077 16.589 16.606 1.00 74.38 175 SER A CA 1
ATOM 1331 C C . SER A 1 175 ? -25.597 15.472 17.530 1.00 74.38 175 SER A C 1
ATOM 1333 O O . SER A 1 175 ? -26.364 14.968 18.347 1.00 74.38 175 SER A O 1
ATOM 1335 N N . GLU A 1 176 ? -24.342 15.054 17.398 1.00 82.69 176 GLU A N 1
ATOM 1336 C CA . GLU A 1 176 ? -23.747 13.931 18.107 1.00 82.69 176 GLU A CA 1
ATOM 1337 C C . GLU A 1 176 ? -22.353 14.312 18.628 1.00 82.69 176 GLU A C 1
ATOM 1339 O O . GLU A 1 176 ? -21.623 15.118 18.048 1.00 82.69 176 GLU A O 1
ATOM 1344 N N . ILE A 1 177 ? -21.953 13.687 19.728 1.00 78.62 177 ILE A N 1
ATOM 1345 C CA . ILE A 1 177 ? -20.625 13.787 20.315 1.00 78.62 177 ILE A CA 1
ATOM 1346 C C . ILE A 1 177 ? -19.999 12.397 20.377 1.00 78.62 177 ILE A C 1
ATOM 1348 O O . ILE A 1 177 ? -20.596 11.440 20.874 1.00 78.62 177 ILE A O 1
ATOM 1352 N N . CYS A 1 178 ? -18.764 12.283 19.890 1.00 71.00 178 CYS A N 1
ATOM 1353 C CA . CYS A 1 178 ? -17.959 11.106 20.172 1.00 71.00 178 CYS A CA 1
ATOM 1354 C C . CYS A 1 178 ? -17.413 11.173 21.594 1.00 71.00 178 CYS A C 1
ATOM 1356 O O . CYS A 1 178 ? -16.536 11.988 21.901 1.00 71.00 178 CYS A O 1
ATOM 1358 N N . ALA A 1 179 ? -17.892 10.267 22.432 1.00 73.19 179 ALA A N 1
ATOM 1359 C CA . ALA A 1 179 ? -17.446 10.083 23.792 1.00 73.19 179 ALA A CA 1
ATOM 1360 C C . ALA A 1 179 ? -16.837 8.684 23.907 1.00 73.19 179 ALA A C 1
ATOM 1362 O O . ALA A 1 179 ? -17.540 7.683 23.826 1.00 73.19 179 ALA A O 1
ATOM 1363 N N . PHE A 1 180 ? -15.528 8.618 24.163 1.00 68.44 180 PHE A N 1
ATOM 1364 C CA . PHE A 1 180 ? -14.853 7.378 24.550 1.00 68.44 180 PHE A CA 1
ATOM 1365 C C . PHE A 1 180 ? -14.802 6.271 23.463 1.00 68.44 180 PHE A C 1
ATOM 1367 O O . PHE A 1 180 ? -14.479 5.132 23.789 1.00 68.44 180 PHE A O 1
ATOM 1374 N N . GLY A 1 181 ? -15.087 6.618 22.199 1.00 66.69 181 GLY A N 1
ATOM 1375 C CA . GLY A 1 181 ? -15.250 5.676 21.080 1.00 66.69 181 GLY A CA 1
ATOM 1376 C C . GLY A 1 181 ? -16.709 5.314 20.757 1.00 66.69 181 GLY A C 1
ATOM 1377 O O . GLY A 1 181 ? -17.016 4.808 19.679 1.00 66.69 181 GLY A O 1
ATOM 1378 N N . MET A 1 182 ? -17.632 5.724 21.633 1.00 71.00 182 MET A N 1
ATOM 1379 C CA . MET A 1 182 ? -19.076 5.589 21.465 1.00 71.00 182 MET A CA 1
ATOM 1380 C C . MET A 1 182 ? -19.731 6.911 21.051 1.00 71.00 182 MET A C 1
ATOM 1382 O O . MET A 1 182 ? -19.350 7.998 21.497 1.00 71.00 182 MET A O 1
ATOM 1386 N N . VAL A 1 183 ? -20.759 6.821 20.212 1.00 78.06 183 VAL A N 1
ATOM 1387 C CA . VAL A 1 183 ? -21.532 7.976 19.741 1.00 78.06 183 VAL A CA 1
ATOM 1388 C C . VAL A 1 183 ? -22.682 8.261 20.706 1.00 78.06 183 VAL A C 1
ATOM 1390 O O . VAL A 1 183 ? -23.387 7.344 21.121 1.00 78.06 183 VAL A O 1
ATOM 1393 N N . LYS A 1 184 ? -22.880 9.532 21.067 1.00 78.50 184 LYS A N 1
ATOM 1394 C CA . LYS A 1 184 ? -24.023 10.004 21.864 1.00 78.50 184 LYS A CA 1
ATOM 1395 C C . LYS A 1 184 ? -24.680 11.190 21.173 1.00 78.50 184 LYS A C 1
ATOM 1397 O O . LYS A 1 184 ? -23.968 12.019 20.619 1.00 78.50 184 LYS A O 1
ATOM 1402 N N . THR A 1 185 ? -25.999 11.316 21.237 1.00 77.00 185 THR A N 1
ATOM 1403 C CA . THR A 1 185 ? -26.695 12.523 20.770 1.00 77.00 185 THR A CA 1
ATOM 1404 C C . THR A 1 185 ? -26.453 13.698 21.720 1.00 77.00 185 THR A C 1
ATOM 1406 O O . THR A 1 185 ? -26.361 13.534 22.937 1.00 77.00 185 THR A O 1
ATOM 1409 N N . ILE A 1 186 ? -26.330 14.898 21.158 1.00 65.31 186 ILE A N 1
ATOM 1410 C CA . ILE A 1 186 ? -26.281 16.152 21.908 1.00 65.31 186 ILE A CA 1
ATOM 1411 C C . ILE A 1 186 ? -27.729 16.553 22.190 1.00 65.31 186 ILE A C 1
ATOM 1413 O O . ILE A 1 186 ? -28.433 17.018 21.295 1.00 65.31 186 ILE A O 1
ATOM 1417 N N . ALA A 1 187 ? -28.180 16.372 23.431 1.00 56.12 187 ALA A N 1
ATOM 1418 C CA . ALA A 1 187 ? -29.431 16.968 23.8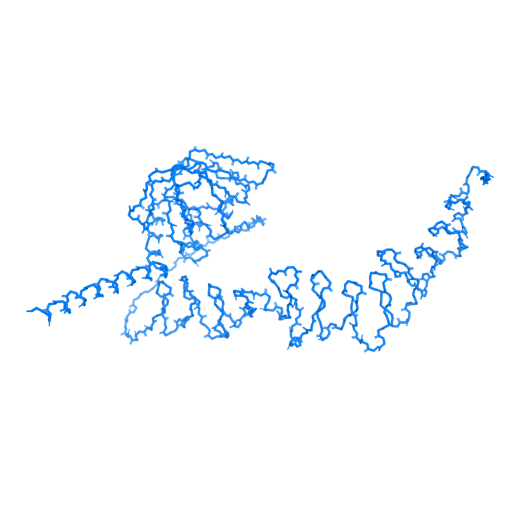83 1.00 56.12 187 ALA A CA 1
ATOM 1419 C C . ALA A 1 187 ? -29.286 18.499 23.847 1.00 56.12 187 ALA A C 1
ATOM 1421 O O . ALA A 1 187 ? -28.383 19.060 24.470 1.00 56.12 187 ALA A O 1
ATOM 1422 N N . VAL A 1 188 ? -30.142 19.174 23.077 1.00 44.41 188 VAL A N 1
ATOM 1423 C CA . VAL A 1 188 ? -30.056 20.624 22.859 1.00 44.41 188 VAL A CA 1
ATOM 1424 C C . VAL A 1 188 ? -30.641 21.368 24.059 1.00 44.41 188 VAL A C 1
ATOM 1426 O O . VAL A 1 188 ? -31.806 21.752 24.060 1.00 44.41 188 VAL A O 1
ATOM 1429 N N . THR A 1 189 ? -29.819 21.624 25.073 1.00 35.19 189 THR A N 1
ATOM 1430 C CA . THR A 1 189 ? -30.116 22.625 26.107 1.00 35.19 189 THR A CA 1
ATOM 1431 C C . THR A 1 189 ? -29.373 23.919 25.794 1.00 35.19 189 THR A C 1
ATOM 1433 O O . THR A 1 189 ? -28.153 24.009 25.942 1.00 35.19 189 THR A O 1
ATOM 1436 N N . ARG A 1 190 ? -30.121 24.929 25.337 1.00 40.31 190 ARG A N 1
ATOM 1437 C CA . ARG A 1 190 ? -29.628 26.303 25.176 1.00 40.31 190 ARG A CA 1
ATOM 1438 C C . ARG A 1 190 ? -29.289 26.881 26.556 1.00 40.31 190 ARG A C 1
ATOM 1440 O O . ARG A 1 190 ? -30.171 26.902 27.407 1.00 40.31 190 ARG A O 1
ATOM 1447 N N . ASN A 1 191 ? -28.062 27.373 26.758 1.00 37.47 191 ASN A N 1
ATOM 1448 C CA . ASN A 1 191 ? -27.775 28.777 27.117 1.00 37.47 191 ASN A CA 1
ATOM 1449 C C . ASN A 1 191 ? -26.325 29.008 27.607 1.00 37.47 191 ASN A C 1
ATOM 1451 O O . ASN A 1 191 ? -25.713 28.156 28.240 1.00 37.47 191 ASN A O 1
ATOM 1455 N N . ASN A 1 192 ? -25.850 30.229 27.338 1.00 34.78 192 ASN A N 1
ATOM 1456 C CA . ASN A 1 192 ? -24.729 30.960 27.953 1.00 34.78 192 ASN A CA 1
ATOM 1457 C C . ASN A 1 192 ? -23.266 30.545 27.648 1.00 34.78 192 ASN A C 1
ATOM 1459 O O . ASN A 1 192 ? -22.674 29.644 28.235 1.00 34.78 192 ASN A O 1
ATOM 1463 N N . ARG A 1 193 ? -22.661 31.355 26.762 1.00 37.91 193 ARG A N 1
ATOM 1464 C CA . ARG A 1 193 ? -21.217 31.678 26.648 1.00 37.91 193 ARG A CA 1
ATOM 1465 C C . ARG A 1 193 ? -20.788 32.577 27.834 1.00 37.91 193 ARG A C 1
ATOM 1467 O O . ARG A 1 193 ? -21.686 33.160 28.441 1.00 37.91 193 ARG A O 1
ATOM 1474 N N . PRO A 1 194 ? -19.484 32.728 28.180 1.00 42.50 194 PRO A N 1
ATOM 1475 C CA . PRO A 1 194 ? -18.420 33.371 27.356 1.00 42.50 194 PRO A CA 1
ATOM 1476 C C . PRO A 1 194 ? -17.211 32.430 27.065 1.00 42.50 194 PRO A C 1
ATOM 1478 O O . PRO A 1 194 ? -17.292 31.255 27.401 1.00 42.50 194 PRO A O 1
ATOM 1481 N N . SER A 1 195 ? -16.062 32.785 26.450 1.00 31.23 195 SER A N 1
ATOM 1482 C CA . SER A 1 195 ? -15.602 33.889 25.557 1.00 31.23 195 SER A CA 1
ATOM 1483 C C . SER A 1 195 ? -14.285 33.453 24.832 1.00 31.23 195 SER A C 1
ATOM 1485 O O . SER A 1 195 ? -14.122 32.280 24.497 1.00 31.23 195 SER A O 1
ATOM 1487 N N . SER A 1 196 ? -13.358 34.376 24.527 1.00 40.97 196 SER A N 1
ATOM 1488 C CA . SER A 1 196 ? -11.947 34.233 24.063 1.00 40.97 196 SER A CA 1
ATOM 1489 C C . SER A 1 196 ? -11.200 35.554 24.437 1.00 40.97 196 SER A C 1
ATOM 1491 O O . SER A 1 196 ? -11.922 36.462 24.863 1.00 40.97 196 SER A O 1
ATOM 1493 N N . PRO A 1 197 ? -9.846 35.734 24.356 1.00 46.59 197 PRO A N 1
ATOM 1494 C CA . PRO A 1 197 ? -9.090 35.869 23.083 1.00 46.59 197 PRO A CA 1
ATOM 1495 C C . PRO A 1 197 ? -7.581 35.418 23.111 1.00 46.59 197 PRO A C 1
ATOM 1497 O O . PRO A 1 197 ? -7.203 34.551 23.894 1.00 46.59 197 PRO A O 1
ATOM 1500 N N . ILE A 1 198 ? -6.750 35.945 22.186 1.00 39.78 198 ILE A N 1
ATOM 1501 C CA . ILE A 1 198 ? -5.444 35.445 21.647 1.00 39.78 198 ILE A CA 1
ATOM 1502 C C . ILE A 1 198 ? -4.252 36.387 22.013 1.00 39.78 198 ILE A C 1
ATOM 1504 O O . ILE A 1 198 ? -4.532 37.490 22.480 1.00 39.78 198 ILE A O 1
ATOM 1508 N N . PRO A 1 199 ? -2.947 36.026 21.826 1.00 40.69 199 PRO A N 1
ATOM 1509 C CA . PRO A 1 199 ? -2.199 36.421 20.595 1.00 40.69 199 PRO A CA 1
ATOM 1510 C C . PRO A 1 199 ? -1.065 35.453 20.101 1.00 40.69 199 PRO A C 1
ATOM 1512 O O . PRO A 1 199 ? -0.735 34.471 20.762 1.00 40.69 199 PRO A O 1
ATOM 1515 N N . GLY A 1 200 ? -0.477 35.720 18.912 1.00 32.81 200 GLY A N 1
ATOM 1516 C CA . GLY A 1 200 ? 0.724 35.046 18.322 1.00 32.81 200 GLY A CA 1
ATOM 1517 C C . GLY A 1 200 ? 2.062 35.769 18.641 1.00 32.81 200 GLY A C 1
ATOM 1518 O O . GLY A 1 200 ? 2.073 36.444 19.668 1.00 32.81 200 GLY A O 1
ATOM 1519 N N . PRO A 1 201 ? 3.153 35.744 17.810 1.00 48.34 201 PRO A N 1
ATOM 1520 C CA . PRO A 1 201 ? 3.342 35.141 16.463 1.00 48.34 201 PRO A CA 1
ATOM 1521 C C . PRO A 1 201 ? 4.765 34.523 16.133 1.00 48.34 201 PRO A C 1
ATOM 1523 O O . PRO A 1 201 ? 5.645 34.444 16.979 1.00 48.34 201 PRO A O 1
ATOM 1526 N N . GLN A 1 202 ? 4.983 34.171 14.844 1.00 29.47 202 GLN A N 1
ATOM 1527 C CA . GLN A 1 202 ? 6.248 34.074 14.042 1.00 29.47 202 GLN A CA 1
ATOM 1528 C C . GLN A 1 202 ? 7.091 32.769 13.817 1.00 29.47 202 GLN A C 1
ATOM 1530 O O . GLN A 1 202 ? 7.625 32.134 14.719 1.00 29.47 202 GLN A O 1
ATOM 1535 N N . ARG A 1 203 ? 7.241 32.493 12.500 1.00 36.06 203 ARG A N 1
ATOM 1536 C CA . ARG A 1 203 ? 8.230 31.777 11.636 1.00 36.06 203 ARG A CA 1
ATOM 1537 C C . ARG A 1 203 ? 9.417 30.959 12.202 1.00 36.06 203 ARG A C 1
ATOM 1539 O O . ARG A 1 203 ? 10.256 31.484 12.923 1.00 36.06 203 ARG A O 1
ATOM 1546 N N . ARG A 1 204 ? 9.647 29.787 11.573 1.00 25.67 204 ARG A N 1
ATOM 1547 C CA . ARG A 1 204 ? 10.843 29.454 10.740 1.00 25.67 204 ARG A CA 1
ATOM 1548 C C . ARG A 1 204 ? 10.630 28.136 9.965 1.00 25.67 204 ARG A C 1
ATOM 1550 O O . ARG A 1 204 ? 10.171 27.158 10.545 1.00 25.67 204 ARG A O 1
ATOM 1557 N N . GLU A 1 205 ? 10.977 28.107 8.679 1.00 38.84 205 GLU A N 1
ATOM 1558 C CA . GLU A 1 205 ? 11.149 26.866 7.897 1.00 38.84 205 GLU A CA 1
ATOM 1559 C C . GLU A 1 205 ? 12.522 26.238 8.191 1.00 38.84 205 GLU A C 1
ATOM 1561 O O . GLU A 1 205 ? 13.439 26.987 8.528 1.00 38.84 205 GLU A O 1
ATOM 1566 N N . LEU A 1 206 ? 12.678 24.908 8.028 1.00 26.58 206 LEU A N 1
ATOM 1567 C CA . LEU A 1 206 ? 13.882 24.252 7.463 1.00 26.58 206 LEU A CA 1
ATOM 1568 C C . LEU A 1 206 ? 13.828 22.702 7.484 1.00 26.58 206 LEU A C 1
ATOM 1570 O O . LEU A 1 206 ? 13.677 22.091 8.537 1.00 26.58 206 LEU A O 1
ATOM 1574 N N . ARG A 1 207 ? 14.131 22.118 6.310 1.00 25.66 207 ARG A N 1
ATOM 1575 C CA . ARG A 1 207 ? 14.560 20.731 5.984 1.00 25.66 207 ARG A CA 1
ATOM 1576 C C . ARG A 1 207 ? 13.559 19.561 6.161 1.00 25.66 207 ARG A C 1
ATOM 1578 O O . ARG A 1 207 ? 13.013 19.365 7.245 1.00 25.66 207 ARG A O 1
ATOM 1585 N N . PRO A 1 208 ? 13.410 18.689 5.137 1.00 36.03 208 PRO A N 1
ATOM 1586 C CA . PRO A 1 208 ? 12.659 17.443 5.251 1.00 36.03 208 PRO A CA 1
ATOM 1587 C C . PRO A 1 208 ? 13.503 16.379 5.967 1.00 36.03 208 PRO A C 1
ATOM 1589 O O . PRO A 1 208 ? 14.307 15.679 5.354 1.00 36.03 208 PRO A O 1
ATOM 1592 N N . THR A 1 209 ? 13.318 16.230 7.278 1.00 33.97 209 THR A N 1
ATOM 1593 C CA . THR A 1 209 ? 13.728 14.989 7.946 1.00 33.97 209 THR A CA 1
ATOM 1594 C C . THR A 1 209 ? 12.793 13.864 7.505 1.00 33.97 209 THR A C 1
ATOM 1596 O O . THR A 1 209 ? 11.582 14.070 7.405 1.00 33.97 209 THR A O 1
ATOM 1599 N N . GLN A 1 210 ? 13.341 12.677 7.224 1.00 43.31 210 GLN A N 1
ATOM 1600 C CA . GLN A 1 210 ? 12.542 11.485 6.925 1.00 43.31 210 GLN A CA 1
ATOM 1601 C C . GLN A 1 210 ? 11.525 11.282 8.057 1.00 43.31 210 GLN A C 1
ATOM 1603 O O . GLN A 1 210 ? 11.903 11.049 9.209 1.00 43.31 210 GLN A O 1
ATOM 1608 N N . ILE A 1 211 ? 10.234 11.434 7.749 1.00 46.78 211 ILE A N 1
ATOM 1609 C CA . ILE A 1 211 ? 9.174 11.396 8.759 1.00 46.78 211 ILE A CA 1
ATOM 1610 C C . ILE A 1 211 ? 8.953 9.938 9.151 1.00 46.78 211 ILE A C 1
ATOM 1612 O O . ILE A 1 211 ? 8.125 9.245 8.567 1.00 46.78 211 ILE A O 1
ATOM 1616 N N . ALA A 1 212 ? 9.700 9.476 10.152 1.00 51.31 212 ALA A N 1
ATOM 1617 C CA . ALA A 1 212 ? 9.498 8.161 10.735 1.00 51.31 212 ALA A CA 1
ATOM 1618 C C . ALA A 1 212 ? 8.051 8.034 11.247 1.00 51.31 212 ALA A C 1
ATOM 1620 O O . ALA A 1 212 ? 7.573 8.854 12.041 1.00 51.31 212 ALA A O 1
ATOM 1621 N N . THR A 1 213 ? 7.351 7.018 10.751 1.00 56.97 213 THR A N 1
ATOM 1622 C CA . THR A 1 213 ? 5.963 6.682 11.085 1.00 56.97 213 THR A CA 1
ATOM 1623 C C . THR A 1 213 ? 5.893 5.689 12.248 1.00 56.97 213 THR A C 1
ATOM 1625 O O . THR A 1 213 ? 6.920 5.204 12.724 1.00 56.97 213 THR A O 1
ATOM 1628 N N . GLY A 1 214 ? 4.678 5.436 12.749 1.00 69.62 214 GLY A N 1
ATOM 1629 C CA . GLY A 1 214 ? 4.420 4.429 13.784 1.00 69.62 214 GLY A CA 1
ATOM 1630 C C . GLY A 1 214 ? 5.291 4.575 15.035 1.00 69.62 214 GLY A C 1
ATOM 1631 O O . GLY A 1 214 ? 5.597 5.694 15.472 1.00 69.62 214 GLY A O 1
ATOM 1632 N N . ILE A 1 215 ? 5.726 3.441 15.587 1.00 75.25 215 ILE A N 1
ATOM 1633 C CA . ILE A 1 215 ? 6.608 3.370 16.760 1.00 75.25 215 ILE A CA 1
ATOM 1634 C C . ILE A 1 215 ? 7.925 4.123 16.528 1.00 75.25 215 ILE A C 1
ATOM 1636 O O . ILE A 1 215 ? 8.396 4.828 17.420 1.00 75.25 215 ILE A O 1
ATOM 1640 N N . CYS A 1 216 ? 8.473 4.061 15.311 1.00 76.88 216 CYS A N 1
ATOM 1641 C CA . CYS A 1 216 ? 9.750 4.669 14.932 1.00 76.88 216 CYS A CA 1
ATOM 1642 C C . CYS A 1 216 ? 9.734 6.203 14.920 1.00 76.88 216 CYS A C 1
ATOM 1644 O O . CYS A 1 216 ? 10.793 6.833 14.940 1.00 76.88 216 CYS A O 1
ATOM 1646 N N . SER A 1 217 ? 8.555 6.829 14.993 1.00 73.94 217 SER A N 1
ATOM 1647 C CA . SER A 1 217 ? 8.435 8.276 15.194 1.00 73.94 217 SER A CA 1
ATOM 1648 C C . SER A 1 217 ? 9.127 8.785 16.472 1.00 73.94 217 SER A C 1
ATOM 1650 O O . SER A 1 217 ? 9.515 9.954 16.511 1.00 73.94 217 SER A O 1
ATOM 1652 N N . ILE A 1 218 ? 9.388 7.913 17.465 1.00 76.56 218 ILE A N 1
ATOM 1653 C CA . ILE A 1 218 ? 10.212 8.218 18.654 1.00 76.56 218 ILE A CA 1
ATOM 1654 C C . ILE A 1 218 ? 11.670 8.573 18.341 1.00 76.56 218 ILE A C 1
ATOM 1656 O O . ILE A 1 218 ? 12.337 9.234 19.138 1.00 76.56 218 ILE A O 1
ATOM 1660 N N . CYS A 1 219 ? 12.170 8.125 17.193 1.00 73.81 219 CYS A N 1
ATOM 1661 C CA . CYS A 1 219 ? 13.579 8.211 16.826 1.00 73.81 219 CYS A CA 1
ATOM 1662 C C . CYS A 1 219 ? 13.908 9.520 16.090 1.00 73.81 219 CYS A C 1
ATOM 1664 O O . CYS A 1 219 ? 15.078 9.865 15.948 1.00 73.81 219 CYS A O 1
ATOM 1666 N N . SER A 1 220 ? 12.881 10.284 15.696 1.00 70.62 220 SER A N 1
ATOM 1667 C CA . SER A 1 220 ? 13.017 11.662 15.224 1.00 70.62 220 SER A CA 1
ATOM 1668 C C . SER A 1 220 ? 13.429 12.597 16.364 1.00 70.62 220 SER A C 1
ATOM 1670 O O . SER A 1 220 ? 12.866 12.539 17.459 1.00 70.62 220 SER A O 1
ATOM 1672 N N . ASP A 1 221 ? 14.325 13.549 16.095 1.00 63.19 221 ASP A N 1
ATOM 1673 C CA . ASP A 1 221 ? 14.685 14.595 17.066 1.00 63.19 221 ASP A CA 1
ATOM 1674 C C . ASP A 1 221 ? 13.500 15.513 17.430 1.00 63.19 221 ASP A C 1
ATOM 1676 O O . ASP A 1 221 ? 13.496 16.142 18.491 1.00 63.19 221 ASP A O 1
ATOM 1680 N N . ALA A 1 222 ? 12.441 15.521 16.611 1.00 58.88 222 ALA A N 1
ATOM 1681 C CA . ALA A 1 222 ? 11.166 16.161 16.923 1.00 58.88 222 ALA A CA 1
ATOM 1682 C C . ALA A 1 222 ? 10.320 15.390 17.963 1.00 58.88 222 ALA A C 1
ATOM 1684 O O . ALA A 1 222 ? 9.253 15.866 18.351 1.00 58.88 222 ALA A O 1
ATOM 1685 N N . TRP A 1 223 ? 10.741 14.218 18.458 1.00 67.38 223 TRP A N 1
ATOM 1686 C CA . TRP A 1 223 ? 9.997 13.475 19.484 1.00 67.38 223 TRP A CA 1
ATOM 1687 C C . TRP A 1 223 ? 10.233 14.017 20.899 1.00 67.38 223 TRP A C 1
ATOM 1689 O O . TRP A 1 223 ? 10.808 13.388 21.795 1.00 67.38 223 TRP A O 1
ATOM 1699 N N . THR A 1 224 ? 9.759 15.240 21.112 1.00 70.50 224 THR A N 1
ATOM 1700 C CA . THR A 1 224 ? 9.842 15.930 22.396 1.00 70.50 224 THR A CA 1
ATOM 1701 C C . THR A 1 224 ? 8.612 15.653 23.270 1.00 70.50 224 THR A C 1
ATOM 1703 O O . THR A 1 224 ? 7.566 15.190 22.817 1.00 70.50 224 THR A O 1
ATOM 1706 N N . ASN A 1 225 ? 8.674 16.025 24.556 1.00 68.81 225 ASN A N 1
ATOM 1707 C CA . ASN A 1 225 ? 7.486 16.007 25.426 1.00 68.81 225 ASN A CA 1
ATOM 1708 C C . ASN A 1 225 ? 6.354 16.919 24.908 1.00 68.81 225 ASN A C 1
ATOM 1710 O O . ASN A 1 225 ? 5.190 16.684 25.240 1.00 68.81 225 ASN A O 1
ATOM 1714 N N . ARG A 1 226 ? 6.694 17.975 24.152 1.00 69.38 226 ARG A N 1
ATOM 1715 C CA . ARG A 1 226 ? 5.733 18.911 23.556 1.00 69.38 226 ARG A CA 1
ATOM 1716 C C . ARG A 1 226 ? 5.003 18.226 22.402 1.00 69.38 226 ARG A C 1
ATOM 1718 O O . ARG A 1 226 ? 3.779 18.268 22.370 1.00 69.38 226 ARG A O 1
ATOM 1725 N N . ASP A 1 227 ? 5.733 17.510 21.555 1.00 71.81 227 ASP A N 1
ATOM 1726 C CA . ASP A 1 227 ? 5.183 16.762 20.425 1.00 71.81 227 ASP A CA 1
ATOM 1727 C C . ASP A 1 227 ? 4.372 15.552 20.857 1.00 71.81 227 ASP A C 1
ATOM 1729 O O . ASP A 1 227 ? 3.259 15.386 20.378 1.00 71.81 227 ASP A O 1
ATOM 1733 N N . VAL A 1 228 ? 4.831 14.777 21.842 1.00 75.12 228 VAL A N 1
ATOM 1734 C CA . VAL A 1 228 ? 4.012 13.706 22.433 1.00 75.12 228 VAL A CA 1
ATOM 1735 C C . VAL A 1 228 ? 2.710 14.271 23.007 1.00 75.12 228 VAL A C 1
ATOM 1737 O O . VAL A 1 228 ? 1.635 13.742 22.736 1.00 75.12 228 VAL A O 1
ATOM 1740 N N . ARG A 1 229 ? 2.761 15.384 23.758 1.00 77.44 229 ARG A N 1
ATOM 1741 C CA . ARG A 1 229 ? 1.546 16.034 24.280 1.00 77.44 229 ARG A CA 1
ATOM 1742 C C . ARG A 1 229 ? 0.637 16.523 23.149 1.00 77.44 229 ARG A C 1
ATOM 1744 O O . ARG A 1 229 ? -0.570 16.327 23.247 1.00 77.44 229 ARG A O 1
ATOM 1751 N N . ARG A 1 230 ? 1.196 17.128 22.097 1.00 79.00 230 ARG A N 1
ATOM 1752 C CA . ARG A 1 230 ? 0.460 17.583 20.912 1.00 79.00 230 ARG A CA 1
ATOM 1753 C C . ARG A 1 230 ? -0.217 16.409 20.205 1.00 79.00 230 ARG A C 1
ATOM 1755 O O . ARG A 1 230 ? -1.430 16.454 20.059 1.00 79.00 230 ARG A O 1
ATOM 1762 N N . ARG A 1 231 ? 0.513 15.330 19.901 1.00 74.56 231 ARG A N 1
ATOM 1763 C CA . ARG A 1 231 ? -0.024 14.132 19.236 1.00 74.56 231 ARG A CA 1
ATOM 1764 C C . ARG A 1 231 ? -1.096 13.402 20.067 1.00 74.56 231 ARG A C 1
ATOM 1766 O O . ARG A 1 231 ? -2.027 12.812 19.524 1.00 74.56 231 ARG A O 1
ATOM 1773 N N . ILE A 1 232 ? -1.024 13.481 21.401 1.00 73.19 232 ILE A N 1
ATOM 1774 C CA . ILE A 1 232 ? -2.085 12.992 22.305 1.00 73.19 232 ILE A CA 1
ATOM 1775 C C . ILE A 1 232 ? -3.326 13.907 22.290 1.00 73.19 232 ILE A C 1
ATOM 1777 O O . ILE A 1 232 ? -4.432 13.410 22.511 1.00 73.19 232 ILE A O 1
ATOM 1781 N N . LEU A 1 233 ? -3.178 15.211 22.035 1.00 70.56 233 LEU A N 1
ATOM 1782 C CA . LEU A 1 233 ? -4.289 16.174 21.963 1.00 70.56 233 LEU A CA 1
ATOM 1783 C C . LEU A 1 233 ? -4.962 16.192 20.582 1.00 70.56 233 LEU A C 1
ATOM 1785 O O . LEU A 1 233 ? -6.183 16.091 20.507 1.00 70.56 233 LEU A O 1
ATOM 1789 N N . ASP A 1 234 ? -4.177 16.257 19.503 1.00 67.12 234 ASP A N 1
ATOM 1790 C CA . ASP A 1 234 ? -4.655 16.234 18.109 1.00 67.12 234 ASP A CA 1
ATOM 1791 C C . ASP A 1 234 ? -5.122 14.834 17.645 1.00 67.12 234 ASP A C 1
ATOM 1793 O O . ASP A 1 234 ? -5.692 14.684 16.566 1.00 67.12 234 ASP A O 1
ATOM 1797 N N . LYS A 1 235 ? -4.951 13.825 18.512 1.00 65.44 235 LYS A N 1
ATOM 1798 C CA . LYS A 1 235 ? -5.310 12.409 18.333 1.00 65.44 235 LYS A CA 1
ATOM 1799 C C . LYS A 1 235 ? -4.489 11.647 17.280 1.00 65.44 235 LYS A C 1
ATOM 1801 O O . LYS A 1 235 ? -4.821 10.493 17.029 1.00 65.44 235 LYS A O 1
ATOM 1806 N N . SER A 1 236 ? -3.414 12.222 16.735 1.00 64.31 236 SER A N 1
ATOM 1807 C CA . SER A 1 236 ? -2.498 11.527 15.810 1.00 64.31 236 SER A CA 1
ATOM 1808 C C . SER A 1 236 ? -1.629 10.454 16.475 1.00 64.31 236 SER A C 1
ATOM 1810 O O . SER A 1 236 ? -1.120 9.578 15.781 1.00 64.31 236 SER A O 1
ATOM 1812 N N . LEU A 1 237 ? -1.471 10.484 17.805 1.00 71.56 237 LEU A N 1
ATOM 1813 C CA . LEU A 1 237 ? -0.982 9.333 18.563 1.00 71.56 237 LEU A CA 1
ATOM 1814 C C . LEU A 1 237 ? -2.173 8.513 19.059 1.00 71.56 237 LEU A C 1
ATOM 1816 O O . LEU A 1 237 ? -2.963 8.986 19.892 1.00 71.56 237 LEU A O 1
ATOM 1820 N N . ASP A 1 238 ? -2.270 7.279 18.568 1.00 71.94 238 ASP A N 1
ATOM 1821 C CA . ASP A 1 238 ? -3.170 6.289 19.139 1.00 71.94 238 ASP A CA 1
ATOM 1822 C C . ASP A 1 238 ? -2.623 5.830 20.495 1.00 71.94 238 ASP A C 1
ATOM 1824 O O . ASP A 1 238 ? -1.482 5.390 20.625 1.00 71.94 238 ASP A O 1
ATOM 1828 N N . ILE A 1 239 ? -3.450 5.989 21.522 1.00 77.81 239 ILE A N 1
ATOM 1829 C CA . ILE A 1 239 ? -3.137 5.605 22.898 1.00 77.81 239 ILE A CA 1
ATOM 1830 C C . ILE A 1 239 ? -4.059 4.493 23.409 1.00 77.81 239 ILE A C 1
ATOM 1832 O O . ILE A 1 239 ? -3.962 4.105 24.573 1.00 77.81 239 ILE A O 1
ATOM 1836 N N . CYS A 1 240 ? -4.987 4.015 22.577 1.00 74.19 240 CYS A N 1
ATOM 1837 C CA . CYS A 1 240 ? -6.099 3.158 22.978 1.00 74.19 240 CYS A CA 1
ATOM 1838 C C . CYS A 1 240 ? -5.761 1.663 22.949 1.00 74.19 240 CYS A C 1
ATOM 1840 O O . CYS A 1 240 ? -6.574 0.819 22.571 1.00 74.19 240 CYS A O 1
ATOM 1842 N N . ARG A 1 241 ? -4.549 1.360 23.414 1.00 81.88 241 ARG A N 1
ATOM 1843 C CA . ARG A 1 241 ? -3.956 0.027 23.472 1.00 81.88 241 ARG A CA 1
ATOM 1844 C C . ARG A 1 241 ? -4.394 -0.749 24.707 1.00 81.88 241 ARG A C 1
ATOM 1846 O O . ARG A 1 241 ? -4.578 -0.161 25.772 1.00 81.88 241 ARG A O 1
ATOM 1853 N N . GLU A 1 242 ? -4.519 -2.070 24.599 1.00 77.62 242 GLU A N 1
ATOM 1854 C CA . GLU A 1 242 ? -5.000 -2.944 25.679 1.00 77.62 242 GLU A CA 1
ATOM 1855 C C . GLU A 1 242 ? -4.135 -2.853 26.952 1.00 77.62 242 GLU A C 1
ATOM 1857 O O . GLU A 1 242 ? -4.623 -3.078 28.069 1.00 77.62 242 GLU A O 1
ATOM 1862 N N . ASN A 1 243 ? -2.852 -2.504 26.803 1.00 82.44 243 ASN A N 1
ATOM 1863 C CA . ASN A 1 243 ? -1.891 -2.400 27.888 1.00 82.44 243 ASN A CA 1
ATOM 1864 C C . ASN A 1 243 ? -1.085 -1.094 27.857 1.00 82.44 243 ASN A C 1
ATOM 1866 O O . ASN A 1 243 ? -0.716 -0.570 26.809 1.00 82.44 243 ASN A O 1
ATOM 1870 N N . GLY A 1 244 ? -0.772 -0.593 29.056 1.00 88.50 244 GLY A N 1
ATOM 1871 C CA . GLY A 1 244 ? 0.100 0.559 29.256 1.00 88.50 244 GLY A CA 1
ATOM 1872 C C . GLY A 1 244 ? 1.163 0.236 30.295 1.00 88.50 244 GLY A C 1
ATOM 1873 O O . GLY A 1 244 ? 0.922 0.376 31.492 1.00 88.50 244 GLY A O 1
ATOM 1874 N N . TYR A 1 245 ? 2.336 -0.219 29.877 1.00 88.69 245 TYR A N 1
ATOM 1875 C CA . TYR A 1 245 ? 3.368 -0.718 30.779 1.00 88.69 245 TYR A CA 1
ATOM 1876 C C . TYR A 1 245 ? 4.374 0.370 31.163 1.00 88.69 245 TYR A C 1
ATOM 1878 O O . TYR A 1 245 ? 5.003 0.994 30.310 1.00 88.69 245 TYR A O 1
ATOM 1886 N N . LEU A 1 246 ? 4.549 0.607 32.468 1.00 89.25 246 LEU A N 1
ATOM 1887 C CA . LEU A 1 246 ? 5.633 1.444 32.980 1.00 89.25 246 LEU A CA 1
ATOM 1888 C C . LEU A 1 246 ? 6.935 0.663 32.943 1.00 89.25 246 LEU A C 1
ATOM 1890 O O . LEU A 1 246 ? 7.128 -0.263 33.733 1.00 89.25 246 LEU A O 1
ATOM 1894 N N . LEU A 1 247 ? 7.835 1.101 32.075 1.00 88.50 247 LEU A N 1
ATOM 1895 C CA . LEU A 1 247 ? 9.131 0.486 31.861 1.00 88.50 247 LEU A CA 1
ATOM 1896 C C . LEU A 1 247 ? 10.237 1.350 32.481 1.00 88.50 247 LEU A C 1
ATOM 1898 O O . LEU A 1 247 ? 10.134 2.578 32.590 1.00 88.50 247 LEU A O 1
ATOM 1902 N N . THR A 1 248 ? 11.311 0.705 32.917 1.00 87.81 248 THR A N 1
ATOM 1903 C CA . THR A 1 248 ? 12.583 1.356 33.249 1.00 87.81 248 THR A CA 1
ATOM 1904 C C . THR A 1 248 ? 13.644 0.747 32.357 1.00 87.81 248 THR A C 1
ATOM 1906 O O . THR A 1 248 ? 13.896 -0.446 32.475 1.00 87.81 248 THR A O 1
ATOM 1909 N N . VAL A 1 249 ? 14.222 1.557 31.475 1.00 86.31 249 VAL A N 1
ATOM 1910 C CA . VAL A 1 249 ? 15.324 1.135 30.608 1.00 86.31 249 VAL A CA 1
ATOM 1911 C C . VAL A 1 249 ? 16.549 0.850 31.477 1.00 86.31 249 VAL A C 1
ATOM 1913 O O . VAL A 1 249 ? 16.874 1.652 32.356 1.00 86.31 249 VAL A O 1
ATOM 1916 N N . LYS A 1 250 ? 17.172 -0.312 31.268 1.00 85.31 250 LYS A N 1
ATOM 1917 C CA . LYS A 1 250 ? 18.456 -0.708 31.862 1.00 85.31 250 LYS A CA 1
ATOM 1918 C C . LYS A 1 250 ? 19.584 -0.441 30.872 1.00 85.31 250 LYS A C 1
ATOM 1920 O O . LYS A 1 250 ? 20.476 0.353 31.153 1.00 85.31 250 LYS A O 1
ATOM 1925 N N . HIS A 1 251 ? 19.495 -1.086 29.714 1.00 83.12 251 HIS A N 1
ATOM 1926 C CA . HIS A 1 251 ? 20.470 -1.032 28.637 1.00 83.12 251 HIS A CA 1
ATOM 1927 C C . HIS A 1 251 ? 19.769 -0.739 27.305 1.00 83.12 251 HIS A C 1
ATOM 1929 O O . HIS A 1 251 ? 18.543 -0.831 27.188 1.00 83.12 251 HIS A O 1
ATOM 1935 N N . PHE A 1 252 ? 20.551 -0.299 26.326 1.00 81.44 252 PHE A N 1
ATOM 1936 C CA . PHE A 1 252 ? 20.074 0.118 25.021 1.00 81.44 252 PHE A CA 1
ATOM 1937 C C . PHE A 1 252 ? 21.161 -0.144 23.984 1.00 81.44 252 PHE A C 1
ATOM 1939 O O . PHE A 1 252 ? 22.204 0.517 24.003 1.00 81.44 252 PHE A O 1
ATOM 1946 N N . GLU A 1 253 ? 20.878 -1.062 23.069 1.00 81.12 253 GLU A N 1
ATOM 1947 C CA . GLU A 1 253 ? 21.787 -1.472 22.009 1.00 81.12 253 GLU A CA 1
ATOM 1948 C C . GLU A 1 253 ? 21.201 -1.102 20.643 1.00 81.12 253 GLU A C 1
ATOM 1950 O O . GLU A 1 253 ? 19.994 -1.182 20.408 1.00 81.12 253 GLU A O 1
ATOM 1955 N N . VAL A 1 254 ? 22.067 -0.667 19.732 1.00 81.94 254 VAL A N 1
ATOM 1956 C CA . VAL A 1 254 ? 21.715 -0.363 18.343 1.00 81.94 254 VAL A CA 1
ATOM 1957 C C . VAL A 1 254 ? 22.641 -1.194 17.477 1.00 81.94 254 VAL A C 1
ATOM 1959 O O . VAL A 1 254 ? 23.849 -0.963 17.503 1.00 81.94 254 VAL A O 1
ATOM 1962 N N . SER A 1 255 ? 22.090 -2.132 16.708 1.00 73.31 255 SER A N 1
ATOM 1963 C CA . SER A 1 255 ? 22.888 -2.833 15.703 1.00 73.31 255 SER A CA 1
ATOM 1964 C C . SER A 1 255 ? 22.933 -1.973 14.457 1.00 73.31 255 SER A C 1
ATOM 1966 O O . SER A 1 255 ? 21.928 -1.773 13.769 1.00 73.31 255 SER A O 1
ATOM 1968 N N . GLU A 1 256 ? 24.135 -1.495 14.169 1.00 68.25 256 GLU A N 1
ATOM 1969 C CA . GLU A 1 256 ? 24.484 -0.841 12.914 1.00 68.25 256 GLU A CA 1
ATOM 1970 C C . GLU A 1 256 ? 24.277 -1.774 11.706 1.00 68.25 256 GLU A C 1
ATOM 1972 O O . GLU A 1 256 ? 23.946 -1.304 10.623 1.00 68.25 256 GLU A O 1
ATOM 1977 N N . ILE A 1 257 ? 24.386 -3.094 11.909 1.00 62.94 257 ILE A N 1
ATOM 1978 C CA . ILE A 1 257 ? 24.273 -4.120 10.861 1.00 62.94 257 ILE A CA 1
ATOM 1979 C C . ILE A 1 257 ? 22.803 -4.471 10.577 1.00 62.94 257 ILE A C 1
ATOM 1981 O O . ILE A 1 257 ? 22.396 -4.559 9.424 1.00 62.94 257 ILE A O 1
ATOM 1985 N N . ALA A 1 258 ? 21.983 -4.653 11.617 1.00 56.78 258 ALA A N 1
ATOM 1986 C CA . ALA A 1 258 ? 20.594 -5.101 11.464 1.00 56.78 258 ALA A CA 1
ATOM 1987 C C . ALA A 1 258 ? 19.564 -3.959 11.326 1.00 56.78 258 ALA A C 1
ATOM 1989 O O . ALA A 1 258 ? 18.370 -4.235 11.221 1.00 56.78 258 ALA A O 1
ATOM 1990 N N . ASN A 1 259 ? 19.998 -2.691 11.375 1.00 73.69 259 ASN A N 1
ATOM 1991 C CA . ASN A 1 259 ? 19.143 -1.490 11.356 1.00 73.69 259 ASN A CA 1
ATOM 1992 C C . ASN A 1 259 ? 18.018 -1.506 12.421 1.00 73.69 259 ASN A C 1
ATOM 1994 O O . ASN A 1 259 ? 16.910 -1.007 12.214 1.00 73.69 259 ASN A O 1
ATOM 1998 N N . LYS A 1 260 ? 18.317 -2.107 13.577 1.00 77.75 260 LYS A N 1
ATOM 1999 C CA . LYS A 1 260 ? 17.384 -2.390 14.675 1.00 77.75 260 LYS A CA 1
ATOM 2000 C C . LYS A 1 260 ? 17.915 -1.862 16.000 1.00 77.75 260 LYS A C 1
ATOM 2002 O O . LYS A 1 260 ? 19.106 -1.584 16.160 1.00 77.75 260 LYS A O 1
ATOM 2007 N N . THR A 1 261 ? 17.002 -1.743 16.955 1.00 83.12 261 THR A N 1
ATOM 2008 C CA . THR A 1 261 ? 17.282 -1.234 18.295 1.00 83.12 261 THR A CA 1
ATOM 2009 C C . THR A 1 261 ? 16.700 -2.181 19.339 1.00 83.12 261 THR A C 1
ATOM 2011 O O . THR A 1 261 ? 15.491 -2.416 19.330 1.00 83.12 261 THR A O 1
ATOM 2014 N N . TRP A 1 262 ? 17.529 -2.653 20.271 1.00 84.94 262 TRP A N 1
ATOM 2015 C CA . TRP A 1 262 ? 17.102 -3.450 21.422 1.00 84.94 262 TRP A CA 1
ATOM 2016 C C . TRP A 1 262 ? 17.138 -2.614 22.691 1.00 84.94 262 TRP A C 1
ATOM 2018 O O . TRP A 1 262 ? 17.993 -1.745 22.891 1.00 84.94 262 TRP A O 1
ATOM 2028 N N . MET A 1 263 ? 16.174 -2.873 23.562 1.00 85.94 263 MET A N 1
ATOM 2029 C CA . MET A 1 263 ? 16.015 -2.159 24.813 1.00 85.94 263 MET A CA 1
ATOM 2030 C C . MET A 1 263 ? 15.702 -3.145 25.932 1.00 85.94 263 MET A C 1
ATOM 2032 O O . MET A 1 263 ? 14.593 -3.679 26.009 1.00 85.94 263 MET A O 1
ATOM 2036 N N . ASP A 1 264 ? 16.664 -3.325 26.831 1.00 86.12 264 ASP A N 1
ATOM 2037 C CA . ASP A 1 264 ? 16.458 -4.085 28.058 1.00 86.12 264 ASP A CA 1
ATOM 2038 C C . ASP A 1 264 ? 15.644 -3.240 29.025 1.00 86.12 264 ASP A C 1
ATOM 2040 O O . ASP A 1 264 ? 16.068 -2.156 29.451 1.00 86.12 264 ASP A O 1
ATOM 2044 N N . VAL A 1 265 ? 14.465 -3.729 29.399 1.00 87.44 265 VAL A N 1
ATOM 2045 C CA . VAL A 1 265 ? 13.540 -2.987 30.251 1.00 87.44 265 VAL A CA 1
ATOM 2046 C C . VAL A 1 265 ? 13.040 -3.816 31.423 1.00 87.44 265 VAL A C 1
ATOM 2048 O O . VAL A 1 265 ? 12.569 -4.939 31.281 1.00 87.44 265 VAL A O 1
ATOM 2051 N N . THR A 1 266 ? 13.023 -3.195 32.602 1.00 86.75 266 THR A N 1
ATOM 2052 C CA . THR A 1 266 ? 12.194 -3.674 33.709 1.00 86.75 266 THR A CA 1
ATOM 2053 C C . THR A 1 266 ? 10.779 -3.146 33.531 1.00 86.75 266 THR A C 1
ATOM 2055 O O . THR A 1 266 ? 10.518 -1.958 33.772 1.00 86.75 266 THR A O 1
ATOM 2058 N N . MET A 1 267 ? 9.842 -4.025 33.186 1.00 86.25 267 MET A N 1
ATOM 2059 C CA . MET A 1 267 ? 8.419 -3.772 33.359 1.00 86.25 267 MET A CA 1
ATOM 2060 C C . MET A 1 267 ? 8.097 -3.724 34.855 1.00 86.25 267 MET A C 1
ATOM 2062 O O . MET A 1 267 ? 8.342 -4.673 35.593 1.00 86.25 267 MET A O 1
ATOM 2066 N N . LYS A 1 268 ? 7.556 -2.594 35.325 1.00 82.38 268 LYS A N 1
ATOM 2067 C CA . LYS A 1 268 ? 7.241 -2.379 36.750 1.00 82.38 268 LYS A CA 1
ATOM 2068 C C . LYS A 1 268 ? 5.773 -2.567 37.090 1.00 82.38 268 LYS A C 1
ATOM 2070 O O . LYS A 1 268 ? 5.478 -3.087 38.155 1.00 82.38 268 LYS A O 1
ATOM 2075 N N . ARG A 1 269 ? 4.871 -2.073 36.236 1.00 82.88 269 ARG A N 1
ATOM 2076 C CA . ARG A 1 269 ? 3.420 -2.300 36.334 1.00 82.88 269 ARG A CA 1
ATOM 2077 C C . ARG A 1 269 ? 2.690 -1.835 35.083 1.00 82.88 269 ARG A C 1
ATOM 2079 O O . ARG A 1 269 ? 3.153 -0.916 34.407 1.00 82.88 269 ARG A O 1
ATOM 2086 N N . ASN A 1 270 ? 1.505 -2.382 34.848 1.00 83.81 270 ASN A N 1
ATOM 2087 C CA . ASN A 1 270 ? 0.534 -1.819 33.917 1.00 83.81 270 ASN A CA 1
ATOM 2088 C C . ASN A 1 270 ? -0.190 -0.621 34.588 1.00 83.81 270 ASN A C 1
ATOM 2090 O O . ASN A 1 270 ? -0.451 -0.643 35.790 1.00 83.81 270 ASN A O 1
ATOM 2094 N N . ILE A 1 271 ? -0.479 0.461 33.858 1.00 81.69 271 ILE A N 1
ATOM 2095 C CA . ILE A 1 271 ? -1.238 1.620 34.371 1.00 81.69 271 ILE A CA 1
ATOM 2096 C C . ILE A 1 271 ? -2.754 1.477 34.202 1.00 81.69 271 ILE A C 1
ATOM 2098 O O . ILE A 1 271 ? -3.487 2.308 34.739 1.00 81.69 271 ILE A O 1
ATOM 2102 N N . PHE A 1 272 ? -3.206 0.450 33.479 1.00 78.94 272 PHE A N 1
ATOM 2103 C CA . PHE A 1 272 ? -4.610 0.162 33.166 1.00 78.94 272 PHE A CA 1
ATOM 2104 C C . PHE A 1 272 ? -5.153 -1.091 33.876 1.00 78.94 272 PHE A C 1
ATOM 2106 O O . PHE A 1 272 ? -6.367 -1.310 33.910 1.00 78.94 272 PHE A O 1
ATOM 2113 N N . LYS A 1 273 ? -4.265 -1.914 34.447 1.00 76.56 273 LYS A N 1
ATOM 2114 C CA . LYS A 1 273 ? -4.573 -3.165 35.159 1.00 76.56 273 LYS A CA 1
ATOM 2115 C C . LYS A 1 273 ? -3.875 -3.142 36.525 1.00 76.56 273 LYS A C 1
ATOM 2117 O O . LYS A 1 273 ? -2.757 -2.646 36.622 1.00 76.56 273 LYS A O 1
ATOM 2122 N N . THR A 1 274 ? -4.540 -3.636 37.570 1.00 59.28 274 THR A N 1
ATOM 2123 C CA . THR A 1 274 ? -4.022 -3.639 38.955 1.00 59.28 274 THR A CA 1
ATOM 2124 C C . THR A 1 274 ? -2.868 -4.616 39.146 1.00 59.28 274 THR A C 1
ATOM 2126 O O . THR A 1 274 ? -1.935 -4.321 39.885 1.00 59.28 274 THR A O 1
ATOM 2129 N N . ASN A 1 275 ? -2.911 -5.746 38.438 1.00 57.62 275 ASN A N 1
ATOM 2130 C CA . ASN A 1 275 ? -1.967 -6.843 38.601 1.00 57.62 275 ASN A CA 1
ATOM 2131 C C . ASN A 1 275 ? -0.944 -6.790 37.463 1.00 57.62 275 ASN A C 1
ATOM 2133 O O . ASN A 1 275 ? -1.304 -6.883 36.287 1.00 57.62 275 ASN A O 1
ATOM 2137 N N . ALA A 1 276 ? 0.326 -6.623 37.817 1.00 59.31 276 ALA A N 1
ATOM 2138 C CA . ALA A 1 276 ? 1.459 -6.762 36.913 1.00 59.31 276 ALA A CA 1
ATOM 2139 C C . ALA A 1 276 ? 2.719 -6.988 37.753 1.00 59.31 276 ALA A C 1
ATOM 2141 O O . ALA A 1 276 ? 3.147 -6.086 38.475 1.00 59.31 276 ALA A O 1
ATOM 2142 N N . ASN A 1 277 ? 3.298 -8.182 37.651 1.00 64.75 277 ASN A N 1
ATOM 2143 C CA . ASN A 1 277 ? 4.522 -8.526 38.364 1.00 64.75 277 ASN A CA 1
ATOM 2144 C C . ASN A 1 277 ? 5.719 -7.820 37.718 1.00 64.75 277 ASN A C 1
ATOM 2146 O O . ASN A 1 277 ? 5.775 -7.644 36.495 1.00 64.75 277 ASN A O 1
ATOM 2150 N N . LYS A 1 278 ? 6.689 -7.423 38.546 1.00 76.62 278 LYS A N 1
ATOM 2151 C CA . LYS A 1 278 ? 7.943 -6.839 38.070 1.00 76.62 278 LYS A CA 1
ATOM 2152 C C . LYS A 1 278 ? 8.711 -7.905 37.287 1.00 76.62 278 LYS A C 1
ATOM 2154 O O . LYS A 1 278 ? 9.034 -8.951 37.838 1.00 76.62 278 LYS A O 1
ATOM 2159 N N . THR A 1 279 ? 8.990 -7.635 36.021 1.00 80.75 279 THR A N 1
ATOM 2160 C CA . THR A 1 279 ? 9.619 -8.578 35.084 1.00 80.75 279 THR A CA 1
ATOM 2161 C C . THR A 1 279 ? 10.606 -7.830 34.202 1.00 80.75 279 THR A C 1
ATOM 2163 O O . THR A 1 279 ? 10.400 -6.657 33.888 1.00 80.75 279 THR A O 1
ATOM 2166 N N . ASP A 1 280 ? 11.696 -8.495 33.836 1.00 85.12 280 ASP A N 1
ATOM 2167 C CA . ASP A 1 280 ? 12.678 -7.972 32.892 1.00 85.12 280 ASP A CA 1
ATOM 2168 C C . ASP A 1 280 ? 12.442 -8.623 31.526 1.00 85.12 280 ASP A C 1
ATOM 2170 O O . ASP A 1 280 ? 12.336 -9.847 31.433 1.00 85.12 280 ASP A O 1
ATOM 2174 N N . ILE A 1 281 ? 12.318 -7.792 30.491 1.00 85.12 281 ILE A N 1
ATOM 2175 C CA . ILE A 1 281 ? 12.054 -8.195 29.106 1.00 85.12 281 ILE A CA 1
ATOM 2176 C C . ILE A 1 281 ? 12.931 -7.381 28.152 1.00 85.12 281 ILE A C 1
ATOM 2178 O O . ILE A 1 281 ? 13.369 -6.276 28.484 1.00 85.12 281 ILE A O 1
ATOM 2182 N N . ILE A 1 282 ? 13.138 -7.919 26.957 1.00 84.69 282 ILE A N 1
ATOM 2183 C CA . ILE A 1 282 ? 13.819 -7.257 25.846 1.00 84.69 282 ILE A CA 1
ATOM 2184 C C . ILE A 1 282 ? 12.749 -6.769 24.869 1.00 84.69 282 ILE A C 1
ATOM 2186 O O . ILE A 1 282 ? 11.827 -7.512 24.523 1.00 84.69 282 ILE A O 1
ATOM 2190 N N . LEU A 1 283 ? 12.853 -5.514 24.436 1.00 85.69 283 LEU A N 1
ATOM 2191 C CA . LEU A 1 283 ? 12.005 -4.949 23.388 1.00 85.69 283 LEU A CA 1
ATOM 2192 C C . LEU A 1 283 ? 12.837 -4.649 22.147 1.00 85.69 283 LEU A C 1
ATOM 2194 O O . LEU A 1 283 ? 13.857 -3.970 22.245 1.00 85.69 283 LEU A O 1
ATOM 2198 N N . GLU A 1 284 ? 12.368 -5.105 20.991 1.00 82.56 284 GLU A N 1
ATOM 2199 C CA . GLU A 1 284 ? 12.978 -4.826 19.693 1.00 82.56 284 GLU A CA 1
ATOM 2200 C C . GLU A 1 284 ? 12.132 -3.807 18.918 1.00 82.56 284 GLU A C 1
ATOM 2202 O O . GLU A 1 284 ? 10.941 -4.020 18.678 1.00 82.56 284 GLU A O 1
ATOM 2207 N N . LEU A 1 285 ? 12.747 -2.688 18.527 1.00 82.62 285 LEU A N 1
ATOM 2208 C CA . LEU A 1 285 ? 12.145 -1.691 17.642 1.00 82.62 285 LEU A CA 1
ATOM 2209 C C . LEU A 1 285 ? 12.618 -1.933 16.194 1.00 82.62 285 LEU A C 1
ATOM 2211 O O . LEU A 1 285 ? 13.818 -2.143 15.981 1.00 82.62 285 LEU A O 1
ATOM 2215 N N . PRO A 1 286 ? 11.728 -1.815 15.189 1.00 78.94 286 PRO A N 1
ATOM 2216 C CA . PRO A 1 286 ? 12.013 -2.116 13.781 1.00 78.94 286 PRO A CA 1
ATOM 2217 C C . PRO A 1 286 ?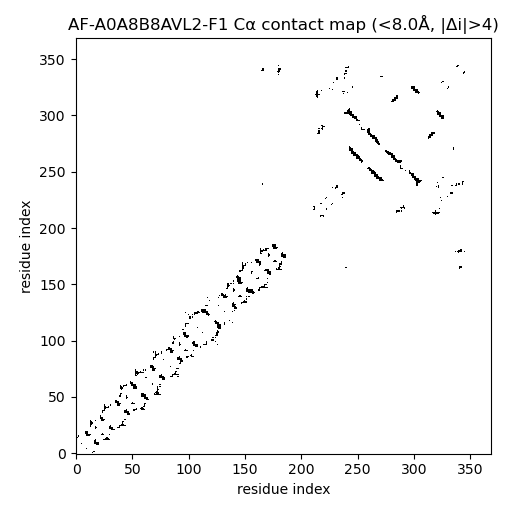 12.783 -0.987 13.062 1.00 78.94 286 PRO A C 1
ATOM 2219 O O . PRO A 1 286 ? 12.572 -0.726 11.881 1.00 78.94 286 PRO A O 1
ATOM 2222 N N . CYS A 1 287 ? 13.640 -0.266 13.786 1.00 77.00 287 CYS A N 1
ATOM 2223 C CA . CYS A 1 287 ? 14.371 0.896 13.293 1.00 77.00 287 CYS A CA 1
ATOM 2224 C C . CYS A 1 287 ? 15.604 1.207 14.148 1.00 77.00 287 CYS A C 1
ATOM 2226 O O . CYS A 1 287 ? 15.624 0.984 15.363 1.00 77.00 287 CYS A O 1
ATOM 2228 N N . LYS A 1 288 ? 16.624 1.797 13.518 1.00 81.56 288 LYS A N 1
ATOM 2229 C CA . LYS A 1 288 ? 17.809 2.366 14.169 1.00 81.56 288 LYS A CA 1
ATOM 2230 C C . LYS A 1 288 ? 17.476 3.691 14.856 1.00 81.56 288 LYS A C 1
ATOM 2232 O O . LYS A 1 288 ? 17.062 4.654 14.214 1.00 81.56 288 LYS A O 1
ATOM 2237 N N . CYS A 1 289 ? 17.694 3.758 16.169 1.00 76.44 289 CYS A N 1
ATOM 2238 C CA . CYS A 1 289 ? 17.186 4.852 16.996 1.00 76.44 289 CYS A CA 1
ATOM 2239 C C . CYS A 1 289 ? 18.244 5.498 17.898 1.00 76.44 289 CYS A C 1
ATOM 2241 O O . CYS A 1 289 ? 18.055 5.632 19.106 1.00 76.44 289 CYS A O 1
ATOM 2243 N N . SER A 1 290 ? 19.352 5.965 17.323 1.00 71.69 290 SER A N 1
ATOM 2244 C CA . SER A 1 290 ? 20.477 6.558 18.065 1.00 71.69 290 SER A CA 1
ATOM 2245 C C . SER A 1 290 ? 20.072 7.681 19.044 1.00 71.69 290 SER A C 1
ATOM 2247 O O . SER A 1 290 ? 20.636 7.773 20.137 1.00 71.69 290 SER A O 1
ATOM 2249 N N . SER A 1 291 ? 19.042 8.481 18.731 1.00 66.38 291 SER A N 1
ATOM 2250 C CA . SER A 1 291 ? 18.530 9.545 19.616 1.00 66.38 291 SER A CA 1
ATOM 2251 C C . SER A 1 291 ? 17.891 9.039 20.926 1.00 66.38 291 SER A C 1
ATOM 2253 O O . SER A 1 291 ? 17.848 9.787 21.910 1.00 66.38 291 SER A O 1
ATOM 2255 N N . LEU A 1 292 ? 17.489 7.762 21.021 1.00 66.12 292 LEU A N 1
ATOM 2256 C CA . LEU A 1 292 ? 17.010 7.149 22.271 1.00 66.12 292 LEU A CA 1
ATOM 2257 C C . LEU A 1 292 ? 18.126 6.987 23.327 1.00 66.12 292 LEU A C 1
ATOM 2259 O O . LEU A 1 292 ? 17.808 6.974 24.520 1.00 66.12 292 LEU A O 1
ATOM 2263 N N . LYS A 1 293 ? 19.424 7.027 22.961 1.00 62.53 293 LYS A N 1
ATOM 2264 C CA . LYS A 1 293 ? 20.536 7.087 23.943 1.00 62.53 293 LYS A CA 1
ATOM 2265 C C . LYS A 1 293 ? 20.396 8.278 24.908 1.00 62.53 293 LYS A C 1
ATOM 2267 O O . LYS A 1 293 ? 20.664 8.129 26.100 1.00 62.53 293 LYS A O 1
ATOM 2272 N N . LYS A 1 294 ? 19.848 9.420 24.454 1.00 60.16 294 LYS A N 1
ATOM 2273 C CA . LYS A 1 294 ? 19.526 10.612 25.283 1.00 60.16 294 LYS A CA 1
ATOM 2274 C C . LYS A 1 294 ? 18.336 10.396 26.244 1.00 60.16 294 LYS A C 1
ATOM 2276 O O . LYS A 1 294 ? 18.009 11.264 27.068 1.00 60.16 294 LYS A O 1
ATOM 2281 N N . GLN A 1 295 ? 17.633 9.269 26.136 1.00 56.44 295 GLN A N 1
ATOM 2282 C CA . GLN A 1 295 ? 16.497 8.891 26.982 1.00 56.44 295 GLN A CA 1
ATOM 2283 C C . GLN A 1 295 ? 16.762 7.664 27.871 1.00 56.44 295 GLN A C 1
ATOM 2285 O O . GLN A 1 295 ? 15.975 7.437 28.782 1.00 56.44 295 GLN A 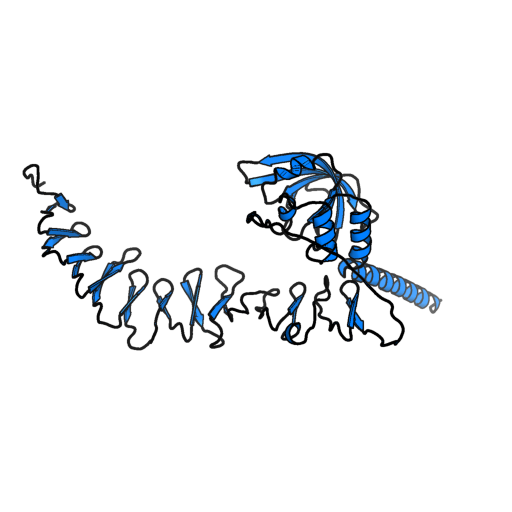O 1
ATOM 2290 N N . SER A 1 296 ? 17.879 6.957 27.686 1.00 50.50 296 SER A N 1
ATOM 2291 C CA . SER A 1 296 ? 18.317 5.760 28.437 1.00 50.50 296 SER A CA 1
ATOM 2292 C C . SER A 1 296 ? 18.105 5.796 29.963 1.00 50.50 296 SER A C 1
ATOM 2294 O O . SER A 1 296 ? 17.695 4.805 30.550 1.00 50.50 296 SER A O 1
ATOM 2296 N N . ARG A 1 297 ? 18.304 6.941 30.632 1.00 53.50 297 ARG A N 1
ATOM 2297 C CA . ARG A 1 297 ? 18.087 7.086 32.093 1.00 53.50 297 ARG A CA 1
ATOM 2298 C C . ARG A 1 297 ? 16.631 7.364 32.507 1.00 53.50 297 ARG A C 1
ATOM 2300 O O . ARG A 1 297 ? 16.357 7.656 33.672 1.00 53.50 297 ARG A O 1
ATOM 2307 N N . LYS A 1 298 ? 15.673 7.352 31.575 1.00 66.12 298 LYS A N 1
ATOM 2308 C CA . LYS A 1 298 ? 14.285 7.776 31.817 1.00 66.12 298 LYS A CA 1
ATOM 2309 C C . LYS A 1 298 ? 13.366 6.567 31.935 1.00 66.12 298 LYS A C 1
ATOM 2311 O O . LYS A 1 298 ? 13.380 5.641 31.135 1.00 66.12 298 LYS A O 1
ATOM 2316 N N . ARG A 1 299 ? 12.480 6.623 32.931 1.00 82.12 299 ARG A N 1
ATOM 2317 C CA . ARG A 1 299 ? 11.305 5.747 32.978 1.00 82.12 299 ARG A CA 1
ATOM 2318 C C . ARG A 1 299 ? 10.400 6.134 31.800 1.00 82.12 299 ARG A C 1
ATOM 2320 O O . ARG A 1 299 ? 10.141 7.326 31.606 1.00 82.12 299 ARG A O 1
ATOM 2327 N N . ILE A 1 300 ? 9.902 5.153 31.060 1.00 86.69 300 ILE A N 1
ATOM 2328 C CA . ILE A 1 300 ? 9.021 5.339 29.896 1.00 86.69 300 ILE A CA 1
ATOM 2329 C C . ILE A 1 300 ? 7.685 4.621 30.132 1.00 86.69 300 ILE A C 1
ATOM 2331 O O . ILE A 1 300 ? 7.526 3.866 31.095 1.00 86.69 300 ILE A O 1
ATOM 2335 N N . LEU A 1 301 ? 6.698 4.917 29.297 1.00 88.62 301 LEU A N 1
ATOM 2336 C CA . LEU A 1 301 ? 5.448 4.173 29.197 1.00 88.62 301 LEU A CA 1
ATOM 2337 C C . LEU A 1 301 ? 5.380 3.602 27.781 1.00 88.62 301 LEU A C 1
ATOM 2339 O O . LEU A 1 301 ? 5.449 4.369 26.825 1.00 88.62 301 LEU A O 1
ATOM 2343 N N . LEU A 1 302 ? 5.238 2.285 27.668 1.00 89.00 302 LEU A N 1
ATOM 2344 C CA . LEU A 1 302 ? 4.865 1.615 26.426 1.00 89.00 302 LEU A CA 1
ATOM 2345 C C . LEU A 1 302 ? 3.347 1.439 26.411 1.00 89.00 302 LEU A C 1
ATOM 2347 O O . LEU A 1 302 ? 2.784 0.900 27.363 1.00 89.00 302 LEU A O 1
ATOM 2351 N N . LEU A 1 303 ? 2.700 1.881 25.341 1.00 86.38 303 LEU A N 1
ATOM 2352 C CA . LEU A 1 303 ? 1.322 1.548 25.006 1.00 86.38 303 LEU A CA 1
ATOM 2353 C C . LEU A 1 303 ? 1.360 0.478 23.920 1.00 86.38 303 LEU A C 1
ATOM 2355 O O . LEU A 1 303 ? 1.963 0.704 22.873 1.00 86.38 303 LEU A O 1
ATOM 2359 N N . THR A 1 304 ? 0.759 -0.677 24.194 1.00 81.88 304 THR A N 1
ATOM 2360 C CA . THR A 1 304 ? 0.803 -1.843 23.306 1.00 81.88 304 THR A CA 1
ATOM 2361 C C . THR A 1 304 ? -0.383 -2.773 23.536 1.00 81.88 304 THR A C 1
ATOM 2363 O O . THR A 1 304 ? -0.923 -2.845 24.643 1.00 81.88 304 THR A O 1
ATOM 2366 N N . ASP A 1 305 ? -0.800 -3.485 22.495 1.00 80.38 305 ASP A N 1
ATOM 2367 C CA . ASP A 1 305 ? -1.795 -4.556 22.608 1.00 80.38 305 ASP A CA 1
ATOM 2368 C C . ASP A 1 305 ? -1.154 -5.890 23.056 1.00 80.38 305 ASP A C 1
ATOM 2370 O O . ASP A 1 305 ? -1.855 -6.798 23.510 1.00 80.38 305 ASP A O 1
ATOM 2374 N N . LEU A 1 306 ? 0.185 -5.982 23.037 1.00 79.75 306 LEU A N 1
ATOM 2375 C CA . LEU A 1 306 ? 0.956 -7.148 23.477 1.00 79.75 306 LEU A CA 1
ATOM 2376 C C . LEU A 1 306 ? 0.735 -7.478 24.960 1.00 79.75 306 LEU A C 1
ATOM 2378 O O . LEU A 1 306 ? 0.595 -6.593 25.809 1.00 79.75 306 LEU A O 1
ATOM 2382 N N . LYS A 1 307 ? 0.763 -8.777 25.278 1.00 77.88 307 LYS A N 1
ATOM 2383 C CA . LYS A 1 307 ? 0.686 -9.321 26.640 1.00 77.88 307 LYS A CA 1
ATOM 2384 C C . LYS A 1 307 ? 1.984 -10.043 26.968 1.00 77.88 307 LYS A C 1
ATOM 2386 O O . LYS A 1 307 ? 2.243 -11.122 26.451 1.00 77.88 307 LYS A O 1
ATOM 2391 N N . PHE A 1 308 ? 2.766 -9.464 27.870 1.00 72.69 308 PHE A N 1
ATOM 2392 C CA . PHE A 1 308 ? 3.992 -10.082 28.364 1.00 72.69 308 PHE A CA 1
ATOM 2393 C C . PHE A 1 308 ? 3.636 -11.118 29.442 1.00 72.69 308 PHE A C 1
ATOM 2395 O O . PHE A 1 308 ? 3.382 -10.767 30.597 1.00 72.69 308 PHE A O 1
ATOM 2402 N N . GLN A 1 309 ? 3.538 -12.382 29.030 1.00 64.31 309 GLN A N 1
ATOM 2403 C CA . GLN A 1 309 ? 3.363 -13.553 29.894 1.00 64.31 309 GLN A CA 1
ATOM 2404 C C . GLN A 1 309 ? 4.663 -14.369 29.908 1.00 64.31 309 GLN A C 1
ATOM 2406 O O . GLN A 1 309 ? 5.397 -14.385 28.922 1.00 64.31 309 GLN A O 1
ATOM 2411 N N . ASN A 1 310 ? 4.961 -15.028 31.028 1.00 56.56 310 ASN A N 1
ATOM 2412 C CA . ASN A 1 310 ? 6.157 -15.859 31.151 1.00 56.56 310 ASN A CA 1
ATOM 2413 C C . ASN A 1 310 ? 5.959 -17.213 30.446 1.00 56.56 310 ASN A C 1
ATOM 2415 O O . ASN A 1 310 ? 5.012 -17.908 30.819 1.00 56.56 310 ASN A O 1
ATOM 2419 N N . PRO A 1 311 ? 6.909 -17.677 29.612 1.00 54.88 311 PRO A N 1
ATOM 2420 C CA . PRO A 1 311 ? 7.843 -16.950 28.730 1.00 54.88 311 PRO A CA 1
ATOM 2421 C C . PRO A 1 311 ? 7.324 -16.963 27.267 1.00 54.88 311 PRO A C 1
ATOM 2423 O O . PRO A 1 311 ? 6.531 -17.839 26.928 1.00 54.88 311 PRO A O 1
ATOM 2426 N N . PRO A 1 312 ? 7.731 -16.035 26.371 1.00 52.41 312 PRO A N 1
ATOM 2427 C CA . PRO A 1 312 ? 9.122 -15.626 26.117 1.00 52.41 312 PRO A CA 1
ATOM 2428 C C . PRO A 1 312 ? 9.567 -14.311 26.783 1.00 52.41 312 PRO A C 1
ATOM 2430 O O . PRO A 1 312 ? 8.790 -13.617 27.430 1.00 52.41 312 PRO A O 1
ATOM 2433 N N . LYS A 1 313 ? 10.862 -13.985 26.636 1.00 68.44 313 LYS A N 1
ATOM 2434 C CA . LYS A 1 313 ? 11.513 -12.791 27.219 1.00 68.44 313 LYS A CA 1
ATOM 2435 C C . LYS A 1 313 ? 11.759 -11.637 26.233 1.00 68.44 313 LYS A C 1
ATOM 2437 O O . LYS A 1 313 ? 12.087 -10.547 26.692 1.00 68.44 313 LYS A O 1
ATOM 2442 N N . SER A 1 314 ? 11.630 -11.854 24.921 1.00 80.00 314 SER A N 1
ATOM 2443 C CA . SER A 1 314 ? 11.867 -10.840 23.878 1.00 80.00 314 SER A CA 1
ATOM 2444 C C . SER A 1 314 ? 10.605 -10.599 23.052 1.00 80.00 314 SER A C 1
ATOM 2446 O O . SER A 1 314 ? 9.881 -11.552 22.761 1.00 80.00 314 SER A O 1
ATOM 2448 N N . PHE A 1 315 ? 1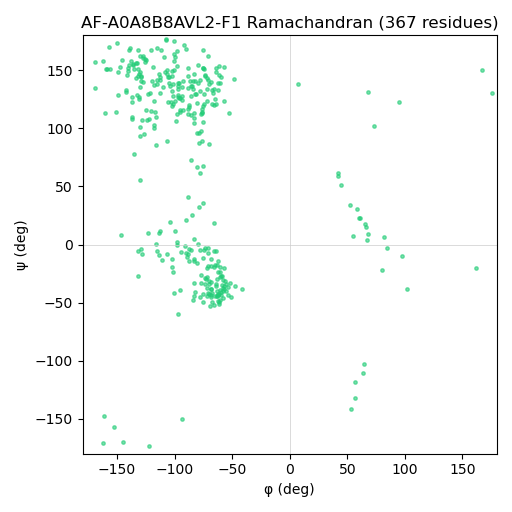0.333 -9.340 22.697 1.00 75.50 315 PHE A N 1
ATOM 2449 C CA . PHE A 1 315 ? 9.117 -8.930 21.990 1.00 75.50 315 PHE A CA 1
ATOM 2450 C C . PHE A 1 315 ? 9.394 -7.823 20.961 1.00 75.50 315 PHE A C 1
ATOM 2452 O O . PHE A 1 315 ? 10.020 -6.810 21.277 1.00 75.50 315 PHE A O 1
ATOM 2459 N N . HIS A 1 316 ? 8.870 -7.989 19.745 1.00 79.19 316 HIS A N 1
ATOM 2460 C CA . HIS A 1 316 ? 8.952 -6.993 18.671 1.00 79.19 316 HIS A CA 1
ATOM 2461 C C . HIS A 1 316 ? 7.804 -5.981 18.780 1.00 79.19 316 HIS A C 1
ATOM 2463 O O . HIS A 1 316 ? 6.657 -6.375 18.994 1.00 79.19 316 HIS A O 1
ATOM 2469 N N . LEU A 1 317 ? 8.101 -4.690 18.609 1.00 78.38 317 LEU A N 1
ATOM 2470 C CA . LEU A 1 317 ? 7.100 -3.619 18.564 1.00 78.38 317 LEU A CA 1
ATOM 2471 C C . LEU A 1 317 ? 6.727 -3.270 17.116 1.00 78.38 317 LEU A C 1
ATOM 2473 O O . LEU A 1 317 ? 7.598 -3.172 16.254 1.00 78.38 317 LEU A O 1
ATOM 2477 N N . GLY A 1 318 ? 5.440 -3.042 16.856 1.00 67.81 318 GLY A N 1
ATOM 2478 C CA . GLY A 1 318 ? 4.916 -2.645 15.544 1.00 67.81 318 GLY A CA 1
ATOM 2479 C C . GLY A 1 318 ? 4.469 -1.183 15.485 1.00 67.81 318 GLY A C 1
ATOM 2480 O O . GLY A 1 318 ? 4.416 -0.489 16.496 1.00 67.81 318 GLY A O 1
ATOM 2481 N N . ASP A 1 319 ? 4.062 -0.711 14.303 1.00 64.44 319 ASP A N 1
ATOM 2482 C CA . ASP A 1 319 ? 3.643 0.687 14.076 1.00 64.44 319 ASP A CA 1
ATOM 2483 C C . ASP A 1 319 ? 2.440 1.155 14.907 1.00 64.44 319 ASP A C 1
ATOM 2485 O O . ASP A 1 319 ? 2.216 2.355 15.071 1.00 64.44 319 ASP A O 1
ATOM 2489 N N . SER A 1 320 ? 1.664 0.206 15.429 1.00 65.38 320 SER A N 1
ATOM 2490 C CA . SER A 1 320 ? 0.569 0.461 16.363 1.00 65.38 320 SER A CA 1
ATOM 2491 C C . SER A 1 320 ? 1.055 0.823 17.771 1.00 65.38 320 SER A C 1
ATOM 2493 O O . SER A 1 320 ? 0.358 1.548 18.486 1.00 65.38 320 SER A O 1
ATOM 2495 N N . ASP A 1 321 ? 2.225 0.337 18.185 1.00 82.25 321 ASP A N 1
ATOM 2496 C CA . ASP A 1 321 ? 2.764 0.555 19.523 1.00 82.25 321 ASP A CA 1
ATOM 2497 C C . ASP A 1 321 ? 3.323 1.974 19.686 1.00 82.25 321 ASP A C 1
ATOM 2499 O O . ASP A 1 321 ? 3.801 2.605 18.742 1.00 82.25 321 ASP A O 1
ATOM 2503 N N . ALA A 1 322 ? 3.294 2.488 20.916 1.00 82.81 322 ALA A N 1
ATOM 2504 C CA . ALA A 1 322 ? 3.781 3.831 21.214 1.00 82.81 322 ALA A CA 1
ATOM 2505 C C . ALA A 1 322 ? 4.604 3.873 22.502 1.00 82.81 322 ALA A C 1
ATOM 2507 O O . ALA A 1 322 ? 4.105 3.573 23.589 1.00 82.81 322 ALA A O 1
ATOM 2508 N N . ILE A 1 323 ? 5.850 4.341 22.406 1.00 85.69 323 ILE A N 1
ATOM 2509 C CA . ILE A 1 323 ? 6.674 4.675 23.572 1.00 85.69 323 ILE A CA 1
ATOM 2510 C C . ILE A 1 323 ? 6.571 6.176 23.853 1.00 85.69 323 ILE A C 1
ATOM 2512 O O . ILE A 1 323 ? 6.835 7.021 22.996 1.00 85.69 323 ILE A O 1
ATOM 2516 N N . VAL A 1 324 ? 6.219 6.525 25.092 1.00 85.06 324 VAL A N 1
ATOM 2517 C CA . VAL A 1 324 ? 6.065 7.917 25.534 1.00 85.06 324 VAL A CA 1
ATOM 2518 C C . VAL A 1 324 ? 6.820 8.209 26.841 1.00 85.06 324 VAL A C 1
ATOM 2520 O O . VAL A 1 324 ? 6.935 7.339 27.713 1.00 85.06 324 VAL A O 1
ATOM 2523 N N . PRO A 1 325 ? 7.315 9.447 27.049 1.00 82.25 325 PRO A N 1
ATOM 2524 C CA . PRO A 1 325 ? 7.997 9.822 28.285 1.00 82.25 325 PRO A CA 1
ATOM 2525 C C . PRO A 1 325 ? 7.088 9.722 29.518 1.00 82.25 325 PRO A C 1
ATOM 2527 O O . PRO A 1 325 ? 5.987 10.280 29.550 1.00 82.25 325 PRO A O 1
ATOM 2530 N N . ARG A 1 326 ? 7.574 9.102 30.603 1.00 82.25 326 ARG A N 1
ATOM 2531 C CA . ARG A 1 326 ? 6.804 8.925 31.849 1.00 82.25 326 ARG A CA 1
ATOM 2532 C C . ARG A 1 326 ? 6.736 10.197 32.714 1.00 82.25 326 ARG A C 1
ATOM 2534 O O . ARG A 1 326 ? 7.187 10.208 33.863 1.00 82.25 326 ARG A O 1
ATOM 2541 N N . ARG A 1 327 ? 6.150 11.278 32.191 1.00 83.12 327 ARG A N 1
ATOM 2542 C CA . ARG A 1 327 ? 5.851 12.513 32.948 1.00 83.12 327 ARG A CA 1
ATOM 2543 C C . ARG A 1 327 ? 4.437 12.476 33.533 1.00 83.12 327 ARG A C 1
ATOM 2545 O O . ARG A 1 327 ? 3.512 12.059 32.847 1.00 83.12 327 ARG A O 1
ATOM 2552 N N . LYS A 1 328 ? 4.242 12.975 34.766 1.00 80.75 328 LYS A N 1
ATOM 2553 C CA . LYS A 1 328 ? 2.939 12.965 35.482 1.00 80.75 328 LYS A CA 1
ATOM 2554 C C . LYS A 1 328 ? 1.795 13.543 34.631 1.00 80.75 328 LYS A C 1
ATOM 2556 O O . LYS A 1 328 ? 0.764 12.898 34.507 1.00 80.75 328 LYS A O 1
ATOM 2561 N N . LYS A 1 329 ? 2.012 14.687 33.962 1.00 81.25 329 LYS A N 1
ATOM 2562 C CA . LYS A 1 329 ? 1.021 15.302 33.054 1.00 81.25 329 LYS A CA 1
ATOM 2563 C C . LYS A 1 329 ? 0.665 14.403 31.852 1.00 81.25 329 LYS A C 1
ATOM 2565 O O . LYS A 1 329 ? -0.511 14.264 31.553 1.00 81.25 329 LYS A O 1
ATOM 2570 N N . ILE A 1 330 ? 1.648 13.759 31.210 1.00 82.69 330 ILE A N 1
ATOM 2571 C CA . ILE A 1 330 ? 1.418 12.838 30.076 1.00 82.69 330 ILE A CA 1
ATOM 2572 C C . ILE A 1 330 ? 0.692 11.570 30.551 1.00 82.69 330 ILE A C 1
ATOM 2574 O O . ILE A 1 330 ? -0.294 11.169 29.947 1.00 82.69 330 ILE A O 1
ATOM 2578 N N . LEU A 1 331 ? 1.116 10.978 31.675 1.00 84.31 331 LEU A N 1
ATOM 2579 C CA . LEU A 1 331 ? 0.445 9.814 32.264 1.00 84.31 331 LEU A CA 1
ATOM 2580 C C . LEU A 1 331 ? -1.009 10.093 32.655 1.00 84.31 331 LEU A C 1
ATOM 2582 O O . LEU A 1 331 ? -1.847 9.212 32.499 1.00 84.31 331 LEU A O 1
ATOM 2586 N N . ASN A 1 332 ? -1.306 11.277 33.193 1.00 83.88 332 ASN A N 1
ATOM 2587 C CA . ASN A 1 332 ? -2.668 11.644 33.570 1.00 83.88 332 ASN A CA 1
ATOM 2588 C C . ASN A 1 332 ? -3.548 11.798 32.326 1.00 83.88 332 ASN A C 1
ATOM 2590 O O . ASN A 1 332 ? -4.551 11.099 32.237 1.00 83.88 332 ASN A O 1
ATOM 2594 N N . MET A 1 333 ? -3.093 12.552 31.316 1.00 82.31 333 MET A N 1
ATOM 2595 C CA . MET A 1 333 ? -3.781 12.652 30.021 1.00 82.31 333 MET A CA 1
ATOM 2596 C C . MET A 1 333 ? -4.033 11.279 29.391 1.00 82.31 333 MET A C 1
ATOM 2598 O O . MET A 1 333 ? -5.123 11.023 28.893 1.00 82.31 333 MET A O 1
ATOM 2602 N N . ILE A 1 334 ? -3.043 10.380 29.426 1.00 84.44 334 ILE A N 1
ATOM 2603 C CA . ILE A 1 334 ? -3.196 9.024 28.892 1.00 84.44 334 ILE A CA 1
ATOM 2604 C C . ILE A 1 334 ? -4.168 8.206 29.737 1.00 84.44 334 ILE A C 1
ATOM 2606 O O . ILE A 1 334 ? -4.952 7.478 29.162 1.00 84.44 334 ILE A O 1
ATOM 2610 N N . ARG A 1 335 ? -4.198 8.315 31.069 1.00 83.00 335 ARG A N 1
ATOM 2611 C CA . ARG A 1 335 ? -5.201 7.604 31.889 1.00 83.00 335 ARG A CA 1
ATOM 2612 C C . ARG A 1 335 ? -6.614 8.138 31.680 1.00 83.00 335 ARG A C 1
ATOM 2614 O O . ARG A 1 335 ? -7.547 7.351 31.573 1.00 83.00 335 ARG A O 1
ATOM 2621 N N . GLU A 1 336 ? -6.769 9.455 31.627 1.00 79.62 336 GLU A N 1
ATOM 2622 C CA . GLU A 1 336 ? -8.038 10.134 31.354 1.00 79.62 336 GLU A CA 1
ATOM 2623 C C . GLU A 1 336 ? -8.559 9.743 29.968 1.00 79.62 336 GLU A C 1
ATOM 2625 O O . GLU A 1 336 ? -9.691 9.279 29.834 1.00 79.62 336 GLU A O 1
ATOM 2630 N N . ARG A 1 337 ? -7.706 9.827 28.942 1.00 76.06 337 ARG A N 1
ATOM 2631 C CA . ARG A 1 337 ? -8.065 9.488 27.563 1.00 76.06 337 ARG A CA 1
ATOM 2632 C C . ARG A 1 337 ? -8.026 7.972 27.271 1.00 76.06 337 ARG A C 1
ATOM 2634 O O . ARG A 1 337 ? -8.674 7.542 26.334 1.00 76.06 337 ARG A O 1
ATOM 2641 N N . PHE A 1 338 ? -7.402 7.137 28.103 1.00 75.19 338 PHE A N 1
ATOM 2642 C CA . PHE A 1 338 ? -7.525 5.672 28.018 1.00 75.19 338 PHE A CA 1
ATOM 2643 C C . PHE A 1 338 ? -8.848 5.166 28.591 1.00 75.19 338 PHE A C 1
ATOM 2645 O O . PHE A 1 338 ? -9.428 4.218 28.068 1.00 75.19 338 PHE A O 1
ATOM 2652 N N . ARG A 1 339 ? -9.383 5.834 29.627 1.00 72.94 339 ARG A N 1
ATOM 2653 C CA . ARG A 1 339 ? -10.789 5.617 29.994 1.00 72.94 339 ARG A CA 1
ATOM 2654 C C . ARG A 1 339 ? -11.675 5.839 28.761 1.00 72.94 339 ARG A C 1
ATOM 2656 O O . ARG A 1 339 ? -12.600 5.064 28.566 1.00 72.94 339 ARG A O 1
ATOM 2663 N N . ASN A 1 340 ? -11.315 6.812 27.910 1.00 69.56 340 ASN A N 1
ATOM 2664 C CA . ASN A 1 340 ? -11.928 7.141 26.615 1.00 69.56 340 ASN A CA 1
ATOM 2665 C C . ASN A 1 340 ? -11.605 6.175 25.448 1.00 69.56 340 ASN A C 1
ATOM 2667 O O . ASN A 1 340 ? -11.502 6.625 24.307 1.00 69.56 340 ASN A O 1
ATOM 2671 N N . CYS A 1 341 ? -11.478 4.874 25.705 1.00 67.88 341 CYS A N 1
ATOM 2672 C CA . CYS A 1 341 ? -11.268 3.878 24.654 1.00 67.88 341 CYS A CA 1
ATOM 2673 C C . CYS A 1 341 ? -12.292 2.739 24.746 1.00 67.88 341 CYS A C 1
ATOM 2675 O O . CYS A 1 341 ? -12.552 2.240 25.845 1.00 67.88 341 CYS A O 1
ATOM 2677 N N . ASP A 1 342 ? -12.814 2.255 23.615 1.00 64.62 342 ASP A N 1
ATOM 2678 C CA . ASP A 1 342 ? -13.848 1.206 23.598 1.00 64.62 342 ASP A CA 1
ATOM 2679 C C . ASP A 1 342 ? -13.398 -0.072 24.293 1.00 64.62 342 ASP A C 1
ATOM 2681 O O . ASP A 1 342 ? -14.145 -0.636 25.084 1.00 64.62 342 ASP A O 1
ATOM 2685 N N . ASN A 1 343 ? -12.141 -0.479 24.105 1.00 60.12 343 ASN A N 1
ATOM 2686 C CA . ASN A 1 343 ? -11.560 -1.629 24.803 1.00 60.12 343 ASN A CA 1
ATOM 2687 C C . ASN A 1 343 ? -11.641 -1.493 26.339 1.00 60.12 343 ASN A C 1
ATOM 2689 O O . ASN A 1 343 ? -11.805 -2.489 27.046 1.00 60.12 343 ASN A O 1
ATOM 2693 N N . TYR A 1 344 ? -11.579 -0.269 26.879 1.00 59.25 344 TYR A N 1
ATOM 2694 C CA . TYR A 1 344 ? -11.802 -0.013 28.302 1.00 59.25 344 TYR A CA 1
ATOM 2695 C C . TYR A 1 344 ? -13.294 -0.018 28.663 1.00 59.25 344 TYR A C 1
ATOM 2697 O O . TYR A 1 344 ? -13.669 -0.652 29.654 1.00 59.25 344 TYR A O 1
ATOM 2705 N N . ILE A 1 345 ? -14.150 0.642 27.870 1.00 59.84 345 ILE A N 1
ATOM 2706 C CA . ILE A 1 345 ? -15.595 0.689 28.139 1.00 59.84 345 ILE A CA 1
ATOM 2707 C C . ILE A 1 345 ? -16.240 -0.688 28.011 1.00 59.84 345 ILE A C 1
ATOM 2709 O O . ILE A 1 345 ? -16.893 -1.118 28.955 1.00 59.84 345 ILE A O 1
ATOM 2713 N N . VAL A 1 346 ? -16.037 -1.408 26.908 1.00 58.03 346 VAL A N 1
ATOM 2714 C CA . VAL A 1 346 ? -16.586 -2.755 26.680 1.00 58.03 346 VAL A CA 1
ATOM 2715 C C . VAL A 1 346 ? -16.178 -3.695 27.815 1.00 58.03 346 VAL A C 1
ATOM 2717 O O . VAL A 1 346 ? -17.006 -4.452 28.320 1.00 58.03 346 VAL A O 1
ATOM 2720 N N . ARG A 1 347 ? -14.934 -3.600 28.306 1.00 58.53 347 ARG A N 1
ATOM 2721 C CA . ARG A 1 347 ? -14.471 -4.383 29.463 1.00 58.53 347 ARG A CA 1
ATOM 2722 C C . ARG A 1 347 ? -15.142 -3.969 30.780 1.00 58.53 347 ARG A C 1
ATOM 2724 O O . ARG A 1 347 ? -15.350 -4.826 31.637 1.00 58.53 347 ARG A O 1
ATOM 2731 N N . LYS A 1 348 ? -15.493 -2.689 30.956 1.00 60.72 348 LYS A N 1
ATOM 2732 C CA . LYS A 1 348 ? -16.244 -2.198 32.126 1.00 60.72 348 LYS A CA 1
ATOM 2733 C C . LYS A 1 348 ? -17.729 -2.581 32.057 1.00 60.72 348 LYS A C 1
ATOM 2735 O O . LYS A 1 348 ? -18.266 -3.043 33.056 1.00 60.72 348 LYS A O 1
ATOM 2740 N N . LEU A 1 349 ? -18.363 -2.469 30.889 1.00 56.47 349 LEU A N 1
ATOM 2741 C CA . LEU A 1 349 ? -19.746 -2.894 30.653 1.00 56.47 349 LEU A CA 1
ATOM 2742 C C . LEU A 1 349 ? -19.907 -4.405 30.843 1.00 56.47 349 LEU A C 1
ATOM 2744 O O . LEU A 1 349 ? -20.816 -4.825 31.548 1.00 56.47 349 LEU A O 1
ATOM 2748 N N . ARG A 1 350 ? -18.982 -5.224 30.316 1.00 58.59 350 ARG A N 1
ATOM 2749 C CA . ARG A 1 350 ? -18.978 -6.677 30.564 1.00 58.59 350 ARG A CA 1
ATOM 2750 C C . ARG A 1 350 ? -18.921 -7.014 32.056 1.00 58.59 350 ARG A C 1
ATOM 2752 O O . ARG A 1 350 ? -19.613 -7.934 32.464 1.00 58.59 350 ARG A O 1
ATOM 2759 N N . LYS A 1 351 ? -18.156 -6.270 32.869 1.00 59.94 351 LYS A N 1
ATOM 2760 C CA . LYS A 1 351 ? -18.161 -6.446 34.333 1.00 59.94 351 LYS A CA 1
ATOM 2761 C C . LYS A 1 351 ? -19.528 -6.146 34.952 1.00 59.94 351 LYS A C 1
ATOM 2763 O O . LYS A 1 351 ? -20.024 -6.981 35.692 1.00 59.94 351 LYS A O 1
ATOM 2768 N N . ILE A 1 352 ? -20.139 -5.011 34.607 1.00 64.00 352 ILE A N 1
ATOM 2769 C CA . ILE A 1 352 ? -21.450 -4.604 35.144 1.00 64.00 352 ILE A CA 1
ATOM 2770 C C . ILE A 1 352 ? -22.531 -5.634 34.776 1.00 64.00 352 ILE A C 1
ATOM 2772 O O . ILE A 1 352 ? -23.236 -6.119 35.650 1.00 64.00 352 ILE A O 1
ATOM 2776 N N . VAL A 1 353 ? -22.595 -6.058 33.509 1.00 63.25 353 VAL A N 1
ATOM 2777 C CA . VAL A 1 353 ? -23.573 -7.060 33.041 1.00 63.25 353 VAL A CA 1
ATOM 2778 C C . VAL A 1 353 ? -23.365 -8.431 33.701 1.00 63.25 353 VAL A C 1
ATOM 2780 O O . VAL A 1 353 ? -24.340 -9.133 33.964 1.00 63.25 353 VAL A O 1
ATOM 2783 N N . PHE A 1 354 ? -22.120 -8.827 33.994 1.00 58.06 354 PHE A N 1
ATOM 2784 C CA . PHE A 1 354 ? -21.853 -10.047 34.765 1.00 58.06 354 PHE A CA 1
ATOM 2785 C C . PHE A 1 354 ? -22.252 -9.906 36.241 1.00 58.06 354 PHE A C 1
ATOM 2787 O O . PHE A 1 354 ? -22.851 -10.831 36.781 1.00 58.06 354 PHE A O 1
ATOM 2794 N N . GLU A 1 355 ? -21.977 -8.767 36.880 1.00 61.81 355 GLU A N 1
ATOM 2795 C CA . GLU A 1 355 ? -22.395 -8.502 38.264 1.00 61.81 355 GLU A CA 1
ATOM 2796 C C . GLU A 1 355 ? -23.929 -8.474 38.398 1.00 61.81 355 GLU A C 1
ATOM 2798 O O . GLU A 1 355 ? -24.465 -9.071 39.329 1.00 61.81 355 GLU A O 1
ATOM 2803 N N . ASP A 1 356 ? -24.655 -7.886 37.444 1.00 60.53 356 ASP A N 1
ATOM 2804 C CA . ASP A 1 356 ? -26.124 -7.883 37.457 1.00 60.53 356 ASP A CA 1
ATOM 2805 C C . ASP A 1 356 ? -26.728 -9.253 37.103 1.00 60.53 356 ASP A C 1
ATOM 2807 O O . ASP A 1 356 ? -27.729 -9.645 37.702 1.00 60.53 356 ASP A O 1
ATOM 2811 N N . ARG A 1 357 ? -26.097 -10.048 36.221 1.00 62.22 357 ARG A N 1
ATOM 2812 C CA . ARG A 1 357 ? -26.475 -11.465 36.034 1.00 62.22 357 ARG A CA 1
ATOM 2813 C C . ARG A 1 357 ? -26.292 -12.277 37.315 1.00 62.22 357 ARG A C 1
ATOM 2815 O O . ARG A 1 357 ? -27.178 -13.053 37.652 1.00 62.22 357 ARG A O 1
ATOM 2822 N N . ILE A 1 358 ? -25.190 -12.079 38.040 1.00 60.28 358 ILE A N 1
ATOM 2823 C CA . ILE A 1 358 ? -24.946 -12.750 39.325 1.00 60.28 358 ILE A CA 1
ATOM 2824 C C . ILE A 1 358 ? -26.004 -12.336 40.357 1.00 60.28 358 ILE A C 1
ATOM 2826 O O . ILE A 1 358 ? -26.588 -13.207 40.995 1.00 60.28 358 ILE A O 1
ATOM 2830 N N . LYS A 1 359 ? -26.343 -11.042 40.469 1.00 63.53 359 LYS A N 1
ATOM 2831 C CA . LYS A 1 359 ? -27.448 -10.587 41.336 1.00 63.53 359 LYS A CA 1
ATOM 2832 C C . LYS A 1 359 ? -28.793 -11.203 40.946 1.00 63.53 359 LYS A C 1
ATOM 2834 O O . LYS A 1 359 ? -29.538 -11.600 41.835 1.00 63.53 359 LYS A O 1
ATOM 2839 N N . LYS A 1 360 ? -29.095 -11.313 39.645 1.00 64.06 360 LYS A N 1
ATOM 2840 C CA . LYS A 1 360 ? -30.350 -11.912 39.165 1.00 64.06 360 LYS A CA 1
ATOM 2841 C C . LYS A 1 360 ? -30.441 -13.398 39.519 1.00 64.06 360 LYS A C 1
ATOM 2843 O O . LYS A 1 360 ? -31.458 -13.821 40.058 1.00 64.06 360 LYS A O 1
ATOM 2848 N N . ILE A 1 361 ? -29.356 -14.151 39.327 1.00 63.09 361 ILE A N 1
ATOM 2849 C CA . ILE A 1 361 ? -29.257 -15.558 39.748 1.00 63.09 361 ILE A CA 1
ATOM 2850 C C . ILE A 1 361 ? -29.457 -15.680 41.268 1.00 63.09 361 ILE A C 1
ATOM 2852 O O . ILE A 1 361 ? -30.235 -16.519 41.708 1.00 63.09 361 ILE A O 1
ATOM 2856 N N . ILE A 1 362 ? -28.844 -14.794 42.065 1.00 62.25 362 ILE A N 1
ATOM 2857 C CA . ILE A 1 362 ? -29.022 -14.756 43.529 1.00 62.25 362 ILE A CA 1
ATOM 2858 C C . ILE A 1 362 ? -30.475 -14.420 43.926 1.00 62.25 362 ILE A C 1
ATOM 2860 O O . ILE A 1 362 ? -30.977 -14.963 44.911 1.00 62.25 362 ILE A O 1
ATOM 2864 N N . SER A 1 363 ? -31.179 -13.563 43.176 1.00 61.59 363 SER A N 1
ATOM 2865 C CA . SER A 1 363 ? -32.609 -13.300 43.414 1.00 61.59 363 SER A CA 1
ATOM 2866 C C . SER A 1 363 ? -33.507 -14.470 42.999 1.00 61.59 363 SER A C 1
ATOM 2868 O O . SER A 1 363 ? -34.447 -14.800 43.712 1.00 61.59 363 SER A O 1
ATOM 2870 N N . GLU A 1 364 ? -33.188 -15.159 41.902 1.00 63.00 364 GLU A N 1
ATOM 2871 C CA . GLU A 1 364 ? -33.939 -16.328 41.428 1.00 63.00 364 GLU A CA 1
ATOM 2872 C C . GLU A 1 364 ? -33.741 -17.544 42.351 1.00 63.00 364 GLU A C 1
ATOM 2874 O O . GLU A 1 364 ? -34.684 -18.304 42.559 1.00 63.00 364 GLU A O 1
ATOM 2879 N N . SER A 1 365 ? -32.572 -17.688 42.994 1.00 57.25 365 SER A N 1
ATOM 2880 C CA . SER A 1 365 ? -32.357 -18.687 44.054 1.00 57.25 365 SER A CA 1
ATOM 2881 C C . SER A 1 365 ? -33.074 -18.368 45.371 1.00 57.25 365 SER A C 1
ATOM 2883 O O . SER A 1 365 ? -33.278 -19.275 46.167 1.00 57.25 365 SER A O 1
ATOM 2885 N N . LYS A 1 366 ? -33.467 -17.107 45.610 1.00 59.69 366 LYS A N 1
ATOM 2886 C CA . LYS A 1 366 ? -34.223 -16.696 46.809 1.00 59.69 366 LYS A CA 1
ATOM 2887 C C . LYS A 1 366 ? -35.742 -16.824 46.672 1.00 59.69 366 LYS A C 1
ATOM 2889 O O . LYS A 1 366 ? -36.417 -16.785 47.685 1.00 59.69 366 LYS A O 1
ATOM 2894 N N . ASN A 1 367 ? -36.258 -16.991 45.453 1.00 54.66 367 ASN A N 1
ATOM 2895 C CA . ASN A 1 367 ? -37.684 -17.230 45.187 1.00 54.66 367 ASN A CA 1
ATOM 2896 C C . ASN A 1 367 ? -37.999 -18.725 44.946 1.00 54.66 367 ASN A C 1
ATOM 2898 O O . ASN A 1 367 ? -39.066 -19.060 44.436 1.00 54.66 367 ASN A O 1
ATOM 2902 N N . LYS A 1 368 ? -37.042 -19.618 45.236 1.00 53.97 368 LYS A N 1
ATOM 2903 C CA . LYS A 1 368 ? -37.166 -21.087 45.138 1.00 53.97 368 LYS A CA 1
ATOM 2904 C C . LYS A 1 368 ? -36.870 -21.805 46.465 1.00 53.97 368 LYS A C 1
ATOM 2906 O O . LYS A 1 368 ? -36.747 -23.028 46.474 1.00 53.97 368 LYS A O 1
ATOM 2911 N N . ALA A 1 369 ? -36.745 -21.035 47.540 1.00 47.97 369 ALA A N 1
ATOM 2912 C CA . ALA A 1 369 ? -36.692 -21.458 48.933 1.00 47.97 369 ALA A CA 1
ATOM 2913 C C . ALA A 1 369 ? -37.767 -20.664 49.687 1.00 47.97 369 ALA A C 1
ATOM 2915 O O . ALA A 1 369 ? -38.321 -21.229 50.649 1.00 47.97 369 ALA A O 1
#

pLDDT: mean 73.95, std 14.76, range [25.66, 92.69]

Nearest PDB structures (foldseek):
  7op0-assembly1_A  TM=5.841E-01  e=6.991E-03  Homo sapiens
  7tlh-assembly2_C  TM=5.866E-01  e=2.937E-02  Mus musculus
  7tlh-assembly3_A  TM=5.764E-01  e=4.390E-02  Mus musculus
  3stb-assembly1_D  TM=5.786E-01  e=9.259E-02  Trypanosoma brucei
  8s0f-assembly1_2  TM=4.534E-01  e=2.442E+00  Homo sapiens

Radius of gyration: 33.2 Å; Cα contacts (8 Å, |Δi|>4): 707; chains: 1; bounding box: 84×60×94 Å

Secondary structure (DSSP, 8-state):
------TTTEEEETTEEEETTTEEEETTEEEE--SSEEEETTEEEETTTEEEEE-SS-EEEEESSSSEEEETTEEEE-TTSTT-EEETTEEE-TTTEEE-GGG-EEE-SSTTEEEEEESSTT-EEEEEGGGBEEETTEEE-TTT-EEETTEEETTTTTTT-EE-TTSS-EE-TTTEEEETTEEEE----------------------------GGGGGGSTT--HHHHHHHHHSS-S----SEEEEEEEEEEEEETTTTEEEEEEEEEEESS-S----EEEEEEESS--GGGGGGTTSEEEEEES----SS--EEE--TT-EEEE--HHHHHHHHHHHHTSHHHHHHHHHHHHHHHHHHHHHHHHHS--

Solvent-accessible surface area (backbone atoms only — not comparable to full-atom values): 21343 Å² total; per-residue (Å²): 141,81,88,85,78,75,96,86,61,69,43,83,28,76,88,46,73,42,41,74,88,48,32,44,71,16,77,55,38,81,40,83,32,91,80,49,54,44,72,17,55,72,41,68,32,44,62,87,59,27,44,63,26,56,35,95,89,41,43,40,60,41,59,67,87,50,64,59,47,67,11,58,27,37,79,40,81,36,84,91,40,76,75,55,41,69,28,57,64,42,77,42,37,68,79,56,29,47,67,36,73,89,44,42,74,42,67,42,90,45,84,67,35,74,41,69,38,65,93,52,89,82,50,70,46,56,22,32,73,65,18,79,42,71,22,59,95,43,74,38,36,68,72,36,22,38,69,13,80,50,34,72,35,82,53,32,33,64,73,61,30,43,65,14,61,71,18,53,44,73,30,43,75,90,53,26,44,64,53,38,18,41,76,41,74,57,78,89,74,89,79,84,82,90,89,85,92,86,88,88,88,88,88,83,89,83,81,89,70,85,78,52,56,53,39,49,29,59,43,43,89,74,55,38,78,66,44,53,53,45,28,58,70,76,54,78,43,71,64,73,41,84,31,35,36,36,30,36,48,76,50,76,49,68,44,86,84,75,44,24,23,42,34,37,26,38,39,54,34,40,80,82,45,95,79,46,76,74,44,74,37,37,38,35,39,90,35,63,38,77,63,48,69,86,45,45,93,42,52,32,30,39,30,28,73,72,78,95,52,93,80,73,55,68,46,78,54,50,59,79,28,37,73,44,72,62,42,72,71,54,51,48,53,48,53,60,51,32,60,32,11,39,77,48,44,56,56,49,51,53,50,51,56,50,55,51,50,51,52,49,52,57,52,57,61,61,77,74,111